Protein 4E29 (p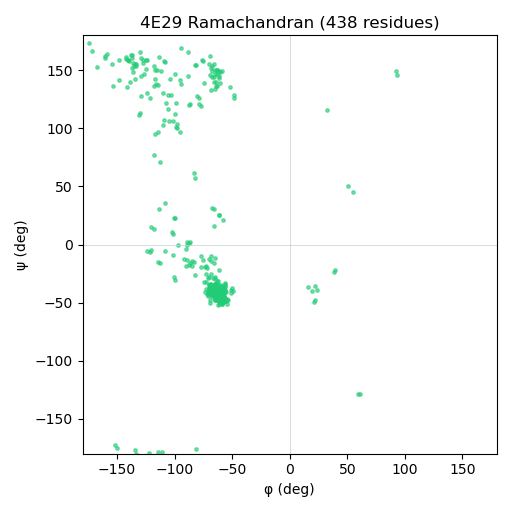db70)

Foldseek 3Di:
DAKWKFDKAFDDLVLQVLVQLLCLQQVPHRDDSVVVRVVQLVQLVVLLVVVQVVQCPDPDHWHWDWDCPDDDIMIMTDDPALVGRLVNQVSSVVSQVVSLVVVLVVSVVSLVVSLVVLVVVLVVLVVVLVVVLVVVLVLLVVLLVVLVVVVFADAQDDDDDDDDSVCVNRHNVVSVCNVCSVVDDGDDDPVSVVSVVSSVVSVVRDRDSSNRGRMDTCGIDRGPDHDD/DAKWKFDKAFDDLVLQVLVQVLCLLQVPNRDDSVVVRVVLLVQLVVLLDVDDDDQCPDPDRWDWDWAPDDDIMIMTDDPALVRRLVVQVSSVVSQVVSLVVVLVVSVVSLVVSLVVLVVVLVVLVVVLVVVLVVVLVLLVVLLVVLVVVVFADADDDDDDDDDSPCVNNHNVVSVCNVCSVPDDGDDDPVSVVSVVSSVVSVVRDRDSSNHGRMDTCGIDRDPDD

Nearest PDB structures (foldseek):
  4e29-assembly1_A  TM=1.003E+00  e=3.383E-38  Shigella flexneri
  4e29-assembly1_B  TM=9.919E-01  e=8.752E-36  Shigella flexneri
  6rbg-assembly1_A  TM=9.852E-01  e=4.916E-31  Escherichia coli K-12
  4zm1-assembly1_A  TM=8.768E-01  e=4.216E-32  Shigella flexneri
  4zm1-assembly1_C  TM=8.967E-01  e=1.461E-29  Shigella flexneri

Structure (mmCIF, N/CA/C/O backbone):
data_4E29
#
_entry.id   4E29
#
_cell.length_a   115.757
_cell.length_b   115.757
_cell.length_c   210.885
_cell.angle_alpha   90.000
_cell.angle_beta   90.000
_cell.angle_gamma   90.000
#
_symmetry.space_group_name_H-M   'I 4 2 2'
#
loop_
_entity.id
_entity.type
_entity.pdbx_description
1 polymer 'Chimeric WzzB chain length determinant protein'
2 water water
#
loop_
_atom_site.group_PDB
_atom_site.id
_atom_site.type_symbol
_atom_site.label_atom_id
_atom_site.label_alt_id
_atom_site.label_comp_id
_atom_site.label_asym_id
_atom_site.label_entity_id
_atom_site.label_seq_id
_atom_site.pdbx_PDB_ins_code
_atom_site.Cartn_x
_atom_site.Cartn_y
_atom_site.Cartn_z
_atom_site.occupancy
_atom_site.B_iso_or_equiv
_atom_site.auth_seq_id
_atom_site.auth_comp_id
_atom_site.auth_asym_id
_atom_site.auth_atom_id
_atom_site.pdbx_PDB_model_num
ATOM 1 N N . LYS A 1 10 ? 16.402 58.968 9.538 1.00 52.26 55 LYS A N 1
ATOM 2 C CA . LYS A 1 10 ? 16.773 60.117 8.727 1.00 39.12 55 LYS A CA 1
ATOM 3 C C . LYS A 1 10 ? 16.987 61.384 9.556 1.00 38.04 55 LYS A C 1
ATOM 4 O O . LYS A 1 10 ? 17.328 62.429 9.013 1.00 38.56 55 LYS A O 1
ATOM 6 N N . TRP A 1 11 ? 16.790 61.286 10.870 1.00 34.26 56 TRP A N 1
ATOM 7 C CA . TRP A 1 11 ? 16.987 62.415 11.769 1.00 31.94 56 TRP A CA 1
ATOM 8 C C . TRP A 1 11 ? 17.889 61.973 12.909 1.00 32.46 56 TRP A C 1
ATOM 9 O O . TRP A 1 11 ? 17.623 60.958 13.542 1.00 31.85 56 TRP A O 1
ATOM 20 N N . THR A 1 12 ? 18.955 62.723 13.170 1.00 28.81 57 THR A N 1
ATOM 21 C CA . THR A 1 12 ? 19.894 62.321 14.219 1.00 30.37 57 THR A CA 1
ATOM 22 C C . THR A 1 12 ? 19.803 63.193 15.463 1.00 28.39 57 THR A C 1
ATOM 23 O O . THR A 1 12 ? 20.007 64.402 15.398 1.00 29.14 57 THR A O 1
ATOM 27 N N . SER A 1 13 ? 19.516 62.567 16.604 1.00 27.57 58 SER A N 1
ATOM 28 C CA . SER A 1 13 ? 19.604 63.253 17.890 1.00 29.56 58 SER A CA 1
ATOM 29 C C . SER A 1 13 ? 20.965 62.957 18.493 1.00 28.39 58 SER A C 1
ATOM 30 O O . SER A 1 13 ? 21.467 61.846 18.370 1.00 25.88 58 SER A O 1
ATOM 33 N N . THR A 1 14 ? 21.577 63.946 19.130 1.00 27.22 59 THR A N 1
ATOM 34 C CA A THR A 1 14 ? 22.849 63.714 19.806 0.77 29.11 59 THR A CA 1
ATOM 35 C CA B THR A 1 14 ? 22.853 63.728 19.794 0.23 28.81 59 THR A CA 1
ATOM 36 C C . THR A 1 14 ? 22.824 64.243 21.230 1.00 24.73 59 THR A C 1
ATOM 37 O O . THR A 1 14 ? 22.043 65.131 21.567 1.00 23.24 59 THR A O 1
ATOM 44 N N . ALA A 1 15 ? 23.680 63.673 22.066 1.00 22.32 60 ALA A N 1
ATOM 45 C CA . ALA A 1 15 ? 23.867 64.144 23.428 1.00 22.56 60 ALA A CA 1
ATOM 46 C C . ALA A 1 15 ? 25.346 64.056 23.731 1.00 21.35 60 ALA A C 1
ATOM 47 O O . ALA A 1 15 ? 26.087 63.311 23.074 1.00 24.36 60 ALA A O 1
ATOM 49 N N . ILE A 1 16 ? 25.777 64.817 24.728 1.00 19.86 61 ILE A N 1
ATOM 50 C CA . ILE A 1 16 ? 27.147 64.746 25.198 1.00 21.45 61 ILE A CA 1
ATOM 51 C C . ILE A 1 16 ? 27.096 64.437 26.683 1.00 20.77 61 ILE A C 1
ATOM 52 O O . ILE A 1 16 ? 26.354 65.068 27.432 1.00 21.06 61 ILE A O 1
ATOM 57 N N . ILE A 1 17 ? 27.861 63.435 27.095 1.00 21.03 62 ILE A N 1
ATOM 58 C CA . ILE A 1 17 ? 27.865 62.994 28.483 1.00 21.47 62 ILE A CA 1
ATOM 59 C C . ILE A 1 17 ? 29.293 62.913 28.987 1.00 22.02 62 ILE A C 1
ATOM 60 O O . ILE A 1 17 ? 30.240 62.846 28.201 1.00 24.32 62 ILE A O 1
ATOM 65 N N . THR A 1 18 ? 29.459 62.919 30.302 1.00 20.08 63 THR A N 1
ATOM 66 C CA . THR A 1 18 ? 30.777 62.745 30.853 1.00 20.28 63 THR A CA 1
ATOM 67 C C . THR A 1 18 ? 30.674 62.099 32.232 1.00 21.41 63 THR A C 1
ATOM 68 O O . THR A 1 18 ? 29.593 61.683 32.653 1.00 21.40 63 THR A O 1
ATOM 72 N N . GLN A 1 19 ? 31.799 62.015 32.925 1.00 20.22 64 GLN A N 1
ATOM 73 C CA . GLN A 1 19 ? 31.843 61.362 34.220 1.00 21.22 64 GLN A CA 1
ATOM 74 C C . GLN A 1 19 ? 30.916 62.054 35.222 1.00 20.63 64 GLN A C 1
ATOM 75 O O . GLN A 1 19 ? 30.702 63.262 35.152 1.00 17.98 64 GLN A O 1
ATOM 81 N N . PRO A 1 20 ? 30.362 61.282 36.164 1.00 21.34 65 PRO A N 1
ATOM 82 C CA . PRO A 1 20 ? 29.486 61.859 37.186 1.00 20.70 65 PRO A CA 1
ATOM 83 C C . PRO A 1 20 ? 30.284 62.763 38.119 1.00 17.54 65 PRO A C 1
ATOM 84 O O . PRO A 1 20 ? 31.488 62.568 38.275 1.00 19.04 65 PRO A O 1
ATOM 88 N N . ASP A 1 21 ? 29.626 63.745 38.721 1.00 16.96 66 ASP A N 1
ATOM 89 C CA . ASP A 1 21 ? 30.316 64.647 39.632 1.00 18.67 66 ASP A CA 1
ATOM 90 C C . ASP A 1 21 ? 30.600 64.005 40.978 1.00 19.73 66 ASP A C 1
ATOM 91 O O . ASP A 1 21 ? 29.945 63.041 41.367 1.00 19.37 66 ASP A O 1
ATOM 96 N N . VAL A 1 22 ? 31.584 64.554 41.678 1.00 17.88 67 VAL A N 1
ATOM 97 C CA . VAL A 1 22 ? 32.072 63.941 42.909 1.00 17.18 67 VAL A CA 1
ATOM 98 C C . VAL A 1 22 ? 31.005 63.949 43.991 1.00 20.41 67 VAL A C 1
ATOM 99 O O . VAL A 1 22 ? 30.897 63.005 44.769 1.00 21.18 67 VAL A O 1
ATOM 103 N N . GLY A 1 23 ? 30.201 65.007 44.020 1.00 18.52 68 GLY A N 1
ATOM 104 C CA . GLY A 1 23 ? 29.099 65.113 44.959 1.00 18.85 68 GLY A CA 1
ATOM 105 C C . GLY A 1 23 ? 28.023 64.077 44.692 1.00 20.67 68 GLY A C 1
ATOM 106 O O . GLY A 1 23 ? 27.394 63.573 45.619 1.00 25.36 68 GLY A O 1
ATOM 107 N N . GLN A 1 24 ? 27.815 63.754 43.417 1.00 19.63 69 GLN A N 1
ATOM 108 C CA . GLN A 1 24 ? 26.822 62.761 43.015 1.00 18.90 69 GLN A CA 1
ATOM 109 C C . GLN A 1 24 ? 27.244 61.312 43.286 1.00 20.87 69 GLN A C 1
ATOM 110 O O . GLN A 1 24 ? 26.426 60.398 43.192 1.00 30.10 69 GLN A O 1
ATOM 112 N N . ILE A 1 25 ? 28.520 61.091 43.584 1.00 21.87 70 ILE A N 1
ATOM 113 C CA . ILE A 1 25 ? 28.987 59.739 43.895 1.00 18.28 70 ILE A CA 1
ATOM 114 C C . ILE A 1 25 ? 29.531 59.649 45.326 1.00 19.18 70 ILE A C 1
ATOM 115 O O . ILE A 1 25 ? 30.176 58.664 45.697 1.00 22.35 70 ILE A O 1
ATOM 120 N N . ALA A 1 26 ? 29.248 60.676 46.121 1.00 21.35 71 ALA A N 1
ATOM 121 C CA . ALA A 1 26 ? 29.730 60.740 47.502 1.00 17.89 71 ALA A CA 1
ATOM 122 C C . ALA A 1 26 ? 29.328 59.515 48.314 1.00 25.20 71 ALA A C 1
ATOM 123 O O . ALA A 1 26 ? 30.128 58.996 49.100 1.00 22.34 71 ALA A O 1
ATOM 125 N N . GLY A 1 27 ? 28.090 59.061 48.126 1.00 21.07 72 GLY A N 1
ATOM 126 C CA . GLY A 1 27 ? 27.589 57.886 48.822 1.00 24.91 72 GLY A CA 1
ATOM 127 C C . GLY A 1 27 ? 28.421 56.655 48.521 1.00 24.93 72 GLY A C 1
ATOM 128 O O . GLY A 1 27 ? 28.821 55.922 49.424 1.00 20.87 72 GLY A O 1
ATOM 129 N N . TYR A 1 28 ? 28.684 56.437 47.237 1.00 23.08 73 TYR A N 1
ATOM 130 C CA . TYR A 1 28 ? 29.452 55.295 46.770 1.00 19.92 73 TYR A CA 1
ATOM 131 C C . TYR A 1 28 ? 30.882 55.391 47.286 1.00 23.80 73 TYR A C 1
ATOM 132 O O . TYR A 1 28 ? 31.440 54.432 47.815 1.00 24.10 73 TYR A O 1
ATOM 141 N N . ASN A 1 29 ? 31.472 56.566 47.121 1.00 20.65 74 ASN A N 1
ATOM 142 C CA . ASN A 1 29 ? 32.804 56.841 47.634 1.00 18.95 74 ASN A CA 1
ATOM 143 C C . ASN A 1 29 ? 32.913 56.539 49.132 1.00 19.38 74 ASN A C 1
ATOM 144 O O . ASN A 1 29 ? 33.850 55.870 49.568 1.00 22.17 74 ASN A O 1
ATOM 149 N N . ASN A 1 30 ? 31.950 57.026 49.911 1.00 19.03 75 ASN A N 1
ATOM 150 C CA . ASN A 1 30 ? 31.935 56.765 51.349 1.00 20.24 75 ASN A CA 1
ATOM 151 C C . ASN A 1 30 ? 31.852 55.276 51.648 1.00 18.57 75 ASN A C 1
ATOM 152 O O . ASN A 1 30 ? 32.554 54.776 52.517 1.00 18.68 75 ASN A O 1
ATOM 157 N N . ALA A 1 31 ? 30.992 54.566 50.926 1.00 19.64 76 ALA A N 1
ATOM 158 C CA . ALA A 1 31 ? 30.846 53.131 51.148 1.00 21.64 76 ALA A CA 1
ATOM 159 C C . ALA A 1 31 ? 32.161 52.414 50.870 1.00 21.32 76 ALA A C 1
ATOM 160 O O . ALA A 1 31 ? 32.589 51.558 51.637 1.00 22.57 76 ALA A O 1
ATOM 167 N N . ASN A 1 33 ? 35.114 53.668 51.042 1.00 23.34 78 ASN A N 1
ATOM 168 C CA . ASN A 1 33 ? 36.075 53.999 52.084 1.00 26.38 78 ASN A CA 1
ATOM 169 C C . ASN A 1 33 ? 35.841 53.220 53.378 1.00 30.46 78 ASN A C 1
ATOM 170 O O . ASN A 1 33 ? 36.794 52.831 54.057 1.00 32.21 78 ASN A O 1
ATOM 175 N N . VAL A 1 34 ? 34.579 52.978 53.713 1.00 23.54 79 VAL A N 1
ATOM 176 C CA . VAL A 1 34 ? 34.262 52.137 54.869 1.00 27.06 79 VAL A CA 1
ATOM 177 C C . VAL A 1 34 ? 34.720 50.689 54.645 1.00 31.02 79 VAL A C 1
ATOM 178 O O . VAL A 1 34 ? 35.242 50.044 55.554 1.00 30.31 79 VAL A O 1
ATOM 182 N N . ILE A 1 35 ? 34.534 50.187 53.429 1.00 31.80 80 ILE A N 1
ATOM 183 C CA . ILE A 1 35 ? 34.867 48.801 53.104 1.00 34.57 80 ILE A CA 1
ATOM 184 C C . ILE A 1 35 ? 36.372 48.552 52.995 1.00 32.56 80 ILE A C 1
ATOM 185 O O . ILE A 1 35 ? 36.879 47.534 53.478 1.00 40.42 80 ILE A O 1
ATOM 190 N N . TYR A 1 36 ? 37.082 49.493 52.382 1.00 27.72 81 TYR A N 1
ATOM 191 C CA . TYR A 1 36 ? 38.456 49.270 51.944 1.00 29.97 81 TYR A CA 1
ATOM 192 C C . TYR A 1 36 ? 39.472 50.132 52.676 1.00 29.29 81 TYR A C 1
ATOM 193 O O . TYR A 1 36 ? 40.673 49.894 52.577 1.00 30.64 81 TYR A O 1
ATOM 202 N N . GLY A 1 37 ? 38.996 51.157 53.370 1.00 26.04 82 GLY A N 1
ATOM 203 C CA . GLY A 1 37 ? 39.880 52.044 54.102 1.00 27.97 82 GLY A CA 1
ATOM 204 C C . GLY A 1 37 ? 40.902 52.714 53.204 1.00 29.22 82 GLY A C 1
ATOM 205 O O . GLY A 1 37 ? 40.556 53.291 52.173 1.00 32.26 82 GLY A O 1
ATOM 206 N N . GLN A 1 38 ? 42.170 52.620 53.596 1.00 38.02 83 GLN A N 1
ATOM 207 C CA . GLN A 1 38 ? 43.253 53.281 52.877 1.00 41.57 83 GLN A CA 1
ATOM 208 C C . GLN A 1 38 ? 43.440 52.735 51.464 1.00 43.61 83 GLN A C 1
ATOM 209 O O . GLN A 1 38 ? 44.155 53.328 50.656 1.00 49.75 83 GLN A O 1
ATOM 211 N N . ALA A 1 39 ? 42.794 51.609 51.171 1.00 35.76 84 ALA A N 1
ATOM 212 C CA . ALA A 1 39 ? 42.920 50.970 49.864 1.00 35.25 84 ALA A CA 1
ATOM 213 C C . ALA A 1 39 ? 41.774 51.341 48.925 1.00 33.56 84 ALA A C 1
ATOM 214 O O . ALA A 1 39 ? 41.731 50.891 47.781 1.00 35.11 84 ALA A O 1
ATOM 216 N N . ALA A 1 40 ? 40.844 52.158 49.408 1.00 32.99 85 ALA A N 1
ATOM 217 C CA . ALA A 1 40 ? 39.732 52.598 48.579 1.00 32.83 85 ALA A CA 1
ATOM 218 C C . ALA A 1 40 ? 40.275 53.384 47.396 1.00 24.96 85 ALA A C 1
ATOM 219 O O . ALA A 1 40 ? 41.258 54.115 47.528 1.00 30.28 85 ALA A O 1
ATOM 221 N N . PRO A 1 41 ? 39.641 53.237 46.228 1.00 29.92 86 PRO A N 1
ATOM 222 C CA . PRO A 1 41 ? 40.100 53.982 45.053 1.00 31.54 86 PRO A CA 1
ATOM 223 C C . PRO A 1 41 ? 39.963 55.490 45.231 1.00 26.44 86 PRO A C 1
ATOM 224 O O . PRO A 1 41 ? 39.087 55.955 45.961 1.00 25.23 86 PRO A O 1
ATOM 228 N N . LYS A 1 42 ? 40.839 56.244 44.577 1.00 27.63 87 LYS A N 1
ATOM 229 C CA . LYS A 1 42 ? 40.742 57.693 44.582 1.00 24.54 87 LYS A CA 1
ATOM 230 C C . LYS A 1 42 ? 39.462 58.094 43.854 1.00 24.35 87 LYS A C 1
ATOM 231 O O . LYS A 1 42 ? 39.065 57.441 42.886 1.00 25.03 87 LYS A O 1
ATOM 233 N N . VAL A 1 43 ? 38.813 59.157 44.318 1.00 21.40 88 VAL A N 1
ATOM 234 C CA . VAL A 1 43 ? 37.525 59.535 43.744 1.00 24.43 88 VAL A CA 1
ATOM 235 C C . VAL A 1 43 ? 37.598 59.765 42.232 1.00 25.49 88 VAL A C 1
ATOM 236 O O . VAL A 1 43 ? 36.666 59.426 41.499 1.00 23.17 88 VAL A O 1
ATOM 240 N N . SER A 1 44 ? 38.703 60.333 41.759 1.00 24.87 89 SER A N 1
ATOM 241 C CA . SER A 1 44 ? 38.843 60.578 40.326 1.00 29.28 89 SER A CA 1
ATOM 242 C C . SER A 1 44 ? 38.878 59.259 39.565 1.00 28.21 89 SER A C 1
ATOM 243 O O . SER A 1 44 ? 38.372 59.165 38.447 1.00 28.82 89 SER A O 1
ATOM 246 N N . ASP A 1 45 ? 39.466 58.237 40.181 1.00 30.39 90 ASP A N 1
ATOM 247 C CA . ASP A 1 45 ? 39.515 56.910 39.577 1.00 29.10 90 ASP A CA 1
ATOM 248 C C . ASP A 1 45 ? 38.133 56.265 39.547 1.00 29.74 90 ASP A C 1
ATOM 249 O O . ASP A 1 45 ? 37.774 55.603 38.574 1.00 29.60 90 ASP A O 1
ATOM 254 N N . LEU A 1 46 ? 37.360 56.463 40.611 1.00 24.24 91 LEU A N 1
ATOM 255 C CA . LEU A 1 46 ? 35.972 56.011 40.638 1.00 28.38 91 LEU A CA 1
ATOM 256 C C . LEU A 1 46 ? 35.195 56.660 39.502 1.00 23.77 91 LEU A C 1
ATOM 257 O O . LEU A 1 46 ? 34.426 56.000 38.802 1.00 23.37 91 LEU A O 1
ATOM 262 N N . GLN A 1 47 ? 35.390 57.960 39.321 1.00 22.39 92 GLN A N 1
ATOM 263 C CA . GLN A 1 47 ? 34.677 58.679 38.268 1.00 22.90 92 GLN A CA 1
ATOM 264 C C . GLN A 1 47 ? 34.934 58.051 36.914 1.00 25.90 92 GLN A C 1
ATOM 265 O O . GLN A 1 47 ? 34.012 57.871 36.118 1.00 25.25 92 GLN A O 1
ATOM 271 N N . GLU A 1 48 ? 36.197 57.734 36.655 1.00 24.13 93 GLU A N 1
ATOM 272 C CA . GLU A 1 48 ? 36.592 57.159 35.371 1.00 28.45 93 GLU A CA 1
ATOM 273 C C . GLU A 1 48 ? 36.001 55.764 35.205 1.00 31.93 93 GLU A C 1
ATOM 274 O O . GLU A 1 48 ? 35.514 55.405 34.132 1.00 29.16 93 GLU A O 1
ATOM 276 N N . THR A 1 49 ? 36.051 54.982 36.274 1.00 28.80 94 THR A N 1
ATOM 277 C CA . THR A 1 49 ? 35.511 53.628 36.264 1.00 28.64 94 THR A CA 1
ATOM 278 C C . THR A 1 49 ? 34.028 53.631 35.937 1.00 27.06 94 THR A C 1
ATOM 279 O O . THR A 1 49 ? 33.552 52.815 35.142 1.00 27.98 94 THR A O 1
ATOM 283 N N . LEU A 1 50 ? 33.306 54.569 36.541 1.00 23.02 95 LEU A N 1
ATOM 284 C CA . LEU A 1 50 ? 31.856 54.621 36.423 1.00 20.25 95 LEU A CA 1
ATOM 285 C C . LEU A 1 50 ? 31.403 55.006 35.015 1.00 23.87 95 LEU A C 1
ATOM 286 O O . LEU A 1 50 ? 30.574 54.313 34.425 1.00 21.21 95 LEU A O 1
ATOM 291 N N . ILE A 1 51 ? 31.959 56.082 34.462 1.00 23.35 96 ILE A N 1
ATOM 292 C CA . ILE A 1 51 ? 31.610 56.477 33.096 1.00 19.72 96 ILE A CA 1
ATOM 293 C C . ILE A 1 51 ? 32.064 55.399 32.111 1.00 24.06 96 ILE A C 1
ATOM 294 O O . ILE A 1 51 ? 31.381 55.121 31.125 1.00 24.59 96 ILE A O 1
ATOM 299 N N . GLY A 1 52 ? 33.204 54.777 32.400 1.00 24.59 97 GLY A N 1
ATOM 300 C CA . GLY A 1 52 ? 33.691 53.682 31.584 1.00 26.53 97 GLY A CA 1
ATOM 301 C C . GLY A 1 52 ? 32.683 52.553 31.533 1.00 30.44 97 GLY A C 1
ATOM 302 O O . GLY A 1 52 ? 32.487 51.927 30.486 1.00 27.70 97 GLY A O 1
ATOM 303 N N . ARG A 1 53 ? 32.036 52.288 32.665 1.00 27.07 98 ARG A N 1
ATOM 304 C CA . ARG A 1 53 ? 31.074 51.191 32.734 1.00 23.77 98 ARG A CA 1
ATOM 305 C C . ARG A 1 53 ? 29.838 51.527 31.911 1.00 24.13 98 ARG A C 1
ATOM 306 O O . ARG A 1 53 ? 29.296 50.675 31.202 1.00 26.32 98 ARG A O 1
ATOM 314 N N . PHE A 1 54 ? 29.399 52.778 31.998 1.00 22.77 99 PHE A N 1
ATOM 315 C CA . PHE A 1 54 ? 28.286 53.224 31.180 1.00 20.42 99 PHE A CA 1
ATOM 316 C C . PHE A 1 54 ? 28.655 53.104 29.707 1.00 23.29 99 PHE A C 1
ATOM 317 O O . PHE A 1 54 ? 27.889 52.572 28.903 1.00 23.58 99 PHE A O 1
ATOM 325 N N . SER A 1 55 ? 29.840 53.600 29.362 1.00 25.69 100 SER A N 1
ATOM 326 C CA . SER A 1 55 ? 30.299 53.612 27.979 1.00 28.17 100 SER A CA 1
ATOM 327 C C . SER A 1 55 ? 30.261 52.227 27.343 1.00 23.42 100 SER A C 1
ATOM 328 O O . SER A 1 55 ? 29.690 52.049 26.267 1.00 26.19 100 SER A O 1
ATOM 331 N N . SER A 1 56 ? 30.856 51.243 28.008 1.00 21.98 101 SER A N 1
ATOM 332 C CA . SER A 1 56 ? 30.892 49.893 27.440 1.00 21.44 101 SER A CA 1
ATOM 333 C C . SER A 1 56 ? 29.498 49.271 27.334 1.00 24.60 101 SER A C 1
ATOM 334 O O . SER A 1 56 ? 29.201 48.550 26.375 1.00 24.34 101 SER A O 1
ATOM 337 N N . ALA A 1 57 ? 28.645 49.547 28.315 1.00 24.65 102 ALA A N 1
ATOM 338 C CA . ALA A 1 57 ? 27.270 49.055 28.286 1.00 25.11 102 ALA A CA 1
ATOM 339 C C . ALA A 1 57 ? 26.489 49.716 27.154 1.00 24.50 102 ALA A C 1
ATOM 340 O O . ALA A 1 57 ? 25.634 49.091 26.524 1.00 23.89 102 ALA A O 1
ATOM 342 N N . PHE A 1 58 ? 26.781 50.988 26.903 1.00 23.64 103 PHE A N 1
ATOM 343 C CA . PHE A 1 58 ? 26.111 51.720 25.831 1.00 23.47 103 PHE A CA 1
ATOM 344 C C . PHE A 1 58 ? 26.538 51.135 24.483 1.00 26.38 103 PHE A C 1
ATOM 345 O O . PHE A 1 58 ? 25.707 50.901 23.602 1.00 24.91 103 PHE A O 1
ATOM 353 N N . SER A 1 59 ? 27.832 50.867 24.333 1.00 27.25 104 SER A N 1
ATOM 354 C CA . SER A 1 59 ? 28.341 50.255 23.104 1.00 31.56 104 SER A CA 1
ATOM 355 C C . SER A 1 59 ? 27.733 48.874 22.855 1.00 26.86 104 SER A C 1
ATOM 356 O O . SER A 1 59 ? 27.454 48.500 21.711 1.00 29.19 104 SER A O 1
ATOM 359 N N . ALA A 1 60 ? 27.532 48.117 23.927 1.00 25.23 105 ALA A N 1
ATOM 360 C CA . ALA A 1 60 ? 26.909 46.803 23.828 1.00 29.05 105 ALA A CA 1
ATOM 361 C C . ALA A 1 60 ? 25.464 46.947 23.366 1.00 29.51 105 ALA A C 1
ATOM 362 O O . ALA A 1 60 ? 25.008 46.218 22.490 1.00 28.58 105 ALA A O 1
ATOM 364 N N . LEU A 1 61 ? 24.746 47.906 23.941 1.00 23.57 106 LEU A N 1
ATOM 365 C CA . LEU A 1 61 ? 23.375 48.157 23.520 1.00 27.42 106 LEU A CA 1
ATOM 366 C C . LEU A 1 61 ? 23.317 48.478 22.023 1.00 27.85 106 LEU A C 1
ATOM 367 O O . LEU A 1 61 ? 22.385 48.071 21.326 1.00 26.47 106 LEU A O 1
ATOM 372 N N . ALA A 1 62 ? 24.310 49.213 21.536 1.00 27.08 107 ALA A N 1
ATOM 373 C CA . ALA A 1 62 ? 24.350 49.584 20.121 1.00 26.69 107 ALA A CA 1
ATOM 374 C C . ALA A 1 62 ? 24.442 48.342 19.251 1.00 24.37 107 ALA A C 1
ATOM 375 O O . ALA A 1 62 ? 23.876 48.284 18.148 1.00 26.49 107 ALA A O 1
ATOM 377 N N . GLU A 1 63 ? 25.161 47.341 19.749 1.00 29.14 108 GLU A N 1
ATOM 378 C CA . GLU A 1 63 ? 25.305 46.087 19.030 1.00 27.24 108 GLU A CA 1
ATOM 379 C C . GLU A 1 63 ? 23.984 45.324 19.040 1.00 31.76 108 GLU A C 1
ATOM 380 O O . GLU A 1 63 ? 23.557 44.781 18.018 1.00 32.31 108 GLU A O 1
ATOM 382 N N . THR A 1 64 ? 23.343 45.290 20.205 1.00 28.89 109 THR A N 1
ATOM 383 C CA . THR A 1 64 ? 22.034 44.666 20.352 1.00 30.48 109 THR A CA 1
ATOM 384 C C . THR A 1 64 ? 21.012 45.279 19.392 1.00 32.75 109 THR A C 1
ATOM 385 O O . THR A 1 64 ? 20.222 44.566 18.771 1.00 30.73 109 THR A O 1
ATOM 389 N N . LEU A 1 65 ? 21.039 46.604 19.273 1.00 28.89 110 LEU A N 1
ATOM 390 C CA . LEU A 1 65 ? 20.088 47.324 18.424 1.00 29.03 110 LEU A CA 1
ATOM 391 C C . LEU A 1 65 ? 20.359 47.108 16.941 1.00 26.99 110 LEU A C 1
ATOM 392 O O . LEU A 1 65 ? 19.440 47.159 16.115 1.00 28.64 110 LEU A O 1
ATOM 397 N N . ASP A 1 66 ? 21.618 46.868 16.595 1.00 30.99 111 ASP A N 1
ATOM 398 C CA . ASP A 1 66 ? 21.960 46.556 15.210 1.00 32.99 111 ASP A CA 1
ATOM 399 C C . ASP A 1 66 ? 21.528 45.138 14.852 1.00 34.66 111 ASP A C 1
ATOM 400 O O . ASP A 1 66 ? 21.179 44.854 13.701 1.00 33.74 111 ASP A O 1
ATOM 405 N N . ASN A 1 67 ? 21.562 44.251 15.840 1.00 33.48 112 ASN A N 1
ATOM 406 C CA . ASN A 1 67 ? 21.184 42.854 15.626 1.00 31.33 112 ASN A CA 1
ATOM 407 C C . ASN A 1 67 ? 19.676 42.666 15.702 1.00 30.52 112 ASN A C 1
ATOM 408 O O . ASN A 1 67 ? 19.171 41.935 16.561 1.00 32.19 112 ASN A O 1
ATOM 413 N N . GLN A 1 68 ? 18.961 43.326 14.797 1.00 30.28 113 GLN A N 1
ATOM 414 C CA . GLN A 1 68 ? 17.509 43.253 14.762 1.00 34.44 113 GLN A CA 1
ATOM 415 C C . GLN A 1 68 ? 17.049 43.103 13.325 1.00 35.09 113 GLN A C 1
ATOM 416 O O . GLN A 1 68 ? 17.728 43.553 12.402 1.00 38.26 113 GLN A O 1
ATOM 422 N N . GLU A 1 69 ? 15.897 42.470 13.136 1.00 38.28 114 GLU A N 1
ATOM 423 C CA . GLU A 1 69 ? 15.294 42.394 11.815 1.00 39.07 114 GLU A CA 1
ATOM 424 C C . GLU A 1 69 ? 15.227 43.798 11.220 1.00 39.69 114 GLU A C 1
ATOM 425 O O . GLU A 1 69 ? 15.477 43.993 10.032 1.00 41.65 114 GLU A O 1
ATOM 427 N N . GLU A 1 70 ? 14.904 44.774 12.065 1.00 40.81 115 GLU A N 1
ATOM 428 C CA . GLU A 1 70 ? 14.927 46.174 11.667 1.00 42.03 115 GLU A CA 1
ATOM 429 C C . GLU A 1 70 ? 15.974 46.898 12.500 1.00 40.62 115 GLU A C 1
ATOM 430 O O . GLU A 1 70 ? 15.699 47.323 13.623 1.00 43.14 115 GLU A O 1
ATOM 432 N N . PRO A 1 71 ? 17.191 47.022 11.955 1.00 35.06 116 PRO A N 1
ATOM 433 C CA . PRO A 1 71 ? 18.306 47.541 12.748 1.00 32.72 116 PRO A CA 1
ATOM 434 C C . PRO A 1 71 ? 18.072 48.985 13.148 1.00 31.31 116 PRO A C 1
ATOM 435 O O . PRO A 1 71 ? 17.446 49.745 12.406 1.00 33.07 116 PRO A O 1
ATOM 439 N N . GLU A 1 72 ? 18.561 49.346 14.327 1.00 30.12 117 GLU A N 1
ATOM 440 C CA . GLU A 1 72 ? 18.569 50.735 14.761 1.00 29.52 117 GLU A CA 1
ATOM 441 C C . GLU A 1 72 ? 20.019 51.156 14.943 1.00 31.88 117 GLU A C 1
ATOM 442 O O . GLU A 1 72 ? 20.871 50.329 15.276 1.00 33.29 117 GLU A O 1
ATOM 448 N N . LYS A 1 73 ? 20.293 52.439 14.728 1.00 31.83 118 LYS A N 1
ATOM 449 C CA . LYS A 1 73 ? 21.653 52.968 14.764 1.00 28.89 118 LYS A CA 1
ATOM 450 C C . LYS A 1 73 ? 21.897 53.866 15.976 1.00 30.37 118 LYS A C 1
ATOM 451 O O . LYS A 1 73 ? 21.470 55.021 16.007 1.00 29.85 118 LYS A O 1
ATOM 455 N N . LEU A 1 74 ? 22.592 53.317 16.966 1.00 29.69 119 LEU A N 1
ATOM 456 C CA . LEU A 1 74 ? 22.986 54.047 18.161 1.00 23.20 119 LEU A CA 1
ATOM 457 C C . LEU A 1 74 ? 24.506 54.128 18.154 1.00 24.02 119 LEU A C 1
ATOM 458 O O . LEU A 1 74 ? 25.178 53.143 17.832 1.00 29.56 119 LEU A O 1
ATOM 463 N N . THR A 1 75 ? 25.057 55.290 18.492 1.00 25.70 120 THR A N 1
ATOM 464 C CA . THR A 1 75 ? 26.510 55.449 18.490 1.00 26.96 120 THR A CA 1
ATOM 465 C C . THR A 1 75 ? 27.045 56.126 19.748 1.00 25.98 120 THR A C 1
ATOM 466 O O . THR A 1 75 ? 26.335 56.878 20.422 1.00 28.73 120 THR A O 1
ATOM 470 N N . ILE A 1 76 ? 28.308 55.844 20.051 1.00 26.69 121 ILE A N 1
ATOM 471 C CA . ILE A 1 76 ? 29.029 56.524 21.120 1.00 29.43 121 ILE A CA 1
ATOM 472 C C . ILE A 1 76 ? 30.502 56.598 20.740 1.00 32.45 121 ILE A C 1
ATOM 473 O O . ILE A 1 76 ? 31.044 55.659 20.154 1.00 37.00 121 ILE A O 1
ATOM 478 N N . GLU A 1 77 ? 31.141 57.717 21.059 1.00 34.26 122 GLU A N 1
ATOM 479 C CA . GLU A 1 77 ? 32.557 57.895 20.773 1.00 37.01 122 GLU A CA 1
ATOM 480 C C . GLU A 1 77 ? 33.078 59.113 21.523 1.00 38.42 122 GLU A C 1
ATOM 481 O O . GLU A 1 77 ? 32.318 60.032 21.814 1.00 34.04 122 GLU A O 1
ATOM 487 N N . PRO A 1 78 ? 34.379 59.120 21.851 1.00 41.80 123 PRO A N 1
ATOM 488 C CA . PRO A 1 78 ? 34.972 60.307 22.480 1.00 42.53 123 PRO A CA 1
ATOM 489 C C . PRO A 1 78 ? 34.668 61.565 21.671 1.00 39.60 123 PRO A C 1
ATOM 490 O O . PRO A 1 78 ? 34.779 61.552 20.447 1.00 45.07 123 PRO A O 1
ATOM 494 N N . SER A 1 79 ? 34.280 62.638 22.354 1.00 37.49 124 SER A N 1
ATOM 495 C CA . SER A 1 79 ? 33.938 63.890 21.689 1.00 38.01 124 SER A CA 1
ATOM 496 C C . SER A 1 79 ? 35.138 64.494 20.969 1.00 46.18 124 SER A C 1
ATOM 497 O O . SER A 1 79 ? 34.991 65.115 19.914 1.00 52.65 124 SER A O 1
ATOM 500 N N . VAL A 1 80 ? 36.322 64.303 21.544 1.00 42.59 125 VAL A N 1
ATOM 501 C CA . VAL A 1 80 ? 37.556 64.817 20.963 1.00 45.68 125 VAL A CA 1
ATOM 502 C C . VAL A 1 80 ? 38.602 63.709 20.869 1.00 52.39 125 VAL A C 1
ATOM 503 O O . VAL A 1 80 ? 38.665 62.834 21.731 1.00 51.26 125 VAL A O 1
ATOM 507 N N . LYS A 1 81 ? 39.416 63.746 19.816 1.00 56.96 126 LYS A N 1
ATOM 508 C CA . LYS A 1 81 ? 40.445 62.731 19.605 1.00 56.78 126 LYS A CA 1
ATOM 510 N N . PRO A 1 86 ? 34.699 64.465 27.093 1.00 29.58 131 PRO A N 1
ATOM 511 C CA . PRO A 1 86 ? 33.418 63.764 27.228 1.00 28.27 131 PRO A CA 1
ATOM 512 C C . PRO A 1 86 ? 33.162 62.779 26.094 1.00 28.46 131 PRO A C 1
ATOM 513 O O . PRO A 1 86 ? 34.015 62.561 25.229 1.00 30.76 131 PRO A O 1
ATOM 517 N N . LEU A 1 87 ? 31.975 62.188 26.110 1.00 23.15 132 LEU A N 1
ATOM 518 C CA . LEU A 1 87 ? 31.567 61.252 25.077 1.00 25.33 132 LEU A CA 1
ATOM 519 C C . LEU A 1 87 ? 30.379 61.824 24.332 1.00 28.54 132 LEU A C 1
ATOM 520 O O . LEU A 1 87 ? 29.476 62.387 24.941 1.00 26.84 132 LEU A O 1
ATOM 525 N N . THR A 1 88 ? 30.379 61.682 23.011 1.00 24.37 133 THR A N 1
ATOM 526 C CA . THR A 1 88 ? 29.221 62.067 22.225 1.00 25.05 133 THR A CA 1
ATOM 527 C C . THR A 1 88 ? 28.446 60.824 21.816 1.00 26.41 133 THR A C 1
ATOM 528 O O . THR A 1 88 ? 29.019 59.856 21.300 1.00 26.78 133 THR A O 1
ATOM 532 N N . VAL A 1 89 ? 27.144 60.842 22.076 1.00 26.12 134 VAL A N 1
ATOM 533 C CA . VAL A 1 89 ? 26.280 59.732 21.694 1.00 24.98 134 VAL A CA 1
ATOM 534 C C . VAL A 1 89 ? 25.226 60.201 20.703 1.00 27.60 134 VAL A C 1
ATOM 535 O O . VAL A 1 89 ? 24.855 61.375 20.674 1.00 24.63 134 VAL A O 1
ATOM 539 N N . SER A 1 90 ? 24.743 59.285 19.877 1.00 25.08 135 SER A N 1
ATOM 540 C CA . SER A 1 90 ? 23.716 59.653 18.917 1.00 25.55 135 SER A CA 1
ATOM 541 C C . SER A 1 90 ? 22.764 58.500 18.615 1.00 26.96 135 SER A C 1
ATOM 542 O O . SER A 1 90 ? 23.077 57.323 18.840 1.00 26.33 135 SER A O 1
ATOM 545 N N . TYR A 1 91 ? 21.590 58.867 18.115 1.00 25.52 136 TYR A N 1
ATOM 546 C CA . TYR A 1 91 ? 20.616 57.907 17.625 1.00 24.73 136 TYR A CA 1
ATOM 547 C C . TYR A 1 91 ? 19.989 58.438 16.345 1.00 27.59 136 TYR A C 1
ATOM 548 O O . TYR A 1 91 ? 19.713 59.637 16.228 1.00 29.48 136 TYR A O 1
ATOM 557 N N . VAL A 1 92 ? 19.781 57.552 15.378 1.00 29.59 137 VAL A N 1
ATOM 558 C CA . VAL A 1 92 ? 19.152 57.955 14.126 1.00 30.63 137 VAL A CA 1
ATOM 559 C C . VAL A 1 92 ? 17.723 57.446 14.104 1.00 32.77 137 VAL A C 1
ATOM 560 O O . VAL A 1 92 ? 17.490 56.239 14.135 1.00 32.79 137 VAL A O 1
ATOM 564 N N . GLY A 1 93 ? 16.769 58.368 14.072 1.00 34.99 138 GLY A N 1
ATOM 565 C CA . GLY A 1 93 ? 15.362 58.018 14.097 1.00 35.31 138 GLY A CA 1
ATOM 566 C C . GLY A 1 93 ? 14.661 58.382 12.805 1.00 36.60 138 GLY A C 1
ATOM 567 O O . GLY A 1 93 ? 15.287 58.895 11.881 1.00 35.21 138 GLY A O 1
ATOM 568 N N . GLN A 1 94 ? 13.360 58.121 12.746 1.00 40.21 139 GLN A N 1
ATOM 569 C CA . GLN A 1 94 ? 12.581 58.355 11.535 1.00 39.59 139 GLN A CA 1
ATOM 570 C C . GLN A 1 94 ? 12.007 59.765 11.529 1.00 36.82 139 GLN A C 1
ATOM 571 O O . GLN A 1 94 ? 11.599 60.281 10.485 1.00 36.08 139 GLN A O 1
ATOM 573 N N . THR A 1 95 ? 11.963 60.375 12.707 1.00 35.27 140 THR A N 1
ATOM 574 C CA . THR A 1 95 ? 11.517 61.754 12.855 1.00 39.67 140 THR A CA 1
ATOM 575 C C . THR A 1 95 ? 12.364 62.442 13.919 1.00 36.60 140 THR A C 1
ATOM 576 O O . THR A 1 95 ? 13.012 61.776 14.729 1.00 34.61 140 THR A O 1
ATOM 580 N N . ALA A 1 96 ? 12.358 63.772 13.911 1.00 34.45 141 ALA A N 1
ATOM 581 C CA . ALA A 1 96 ? 13.140 64.553 14.868 1.00 33.54 141 ALA A CA 1
ATOM 582 C C . ALA A 1 96 ? 12.757 64.230 16.309 1.00 36.09 141 ALA A C 1
ATOM 583 O O . ALA A 1 96 ? 13.619 63.943 17.147 1.00 31.46 141 ALA A O 1
ATOM 585 N N . GLU A 1 97 ? 11.460 64.278 16.596 1.00 36.14 142 GLU A N 1
ATOM 586 C CA . GLU A 1 97 ? 10.956 63.974 17.931 1.00 38.29 142 GLU A CA 1
ATOM 587 C C . GLU A 1 97 ? 11.251 62.531 18.326 1.00 38.02 142 GLU A C 1
ATOM 588 O O . GLU A 1 97 ? 11.624 62.254 19.469 1.00 37.58 142 GLU A O 1
ATOM 590 N N . GLY A 1 98 ? 11.082 61.616 17.378 1.00 36.86 143 GLY A N 1
ATOM 591 C CA . GLY A 1 98 ? 11.318 60.207 17.630 1.00 38.92 143 GLY A CA 1
ATOM 592 C C . GLY A 1 98 ? 12.767 59.920 17.971 1.00 37.68 143 GLY A C 1
ATOM 593 O O . GLY A 1 98 ? 13.062 59.164 18.898 1.00 34.18 143 GLY A O 1
ATOM 594 N N . ALA A 1 99 ? 13.681 60.518 17.216 1.00 33.48 144 ALA A N 1
ATOM 595 C CA . ALA A 1 99 ? 15.103 60.303 17.445 1.00 31.62 144 ALA A CA 1
ATOM 596 C C . ALA A 1 99 ? 15.481 60.775 18.847 1.00 30.13 144 ALA A C 1
ATOM 597 O O . ALA A 1 99 ? 16.127 60.052 19.611 1.00 28.58 144 ALA A O 1
ATOM 599 N N . GLN A 1 100 ? 15.068 61.992 19.186 1.00 29.13 145 GLN A N 1
ATOM 600 C CA . GLN A 1 100 ? 15.358 62.555 20.501 1.00 25.64 145 GLN A CA 1
ATOM 601 C C . GLN A 1 100 ? 14.806 61.674 21.614 1.00 28.53 145 GLN A C 1
ATOM 602 O O . GLN A 1 100 ? 15.494 61.387 22.596 1.00 29.88 145 GLN A O 1
ATOM 616 N N . LYS A 1 102 ? 13.977 58.467 21.578 1.00 31.69 147 LYS A N 1
ATOM 617 C CA . LYS A 1 102 ? 14.644 57.168 21.658 1.00 29.66 147 LYS A CA 1
ATOM 618 C C . LYS A 1 102 ? 16.035 57.283 22.265 1.00 27.75 147 LYS A C 1
ATOM 619 O O . LYS A 1 102 ? 16.450 56.429 23.052 1.00 28.06 147 LYS A O 1
ATOM 625 N N . LEU A 1 103 ? 16.763 58.334 21.903 1.00 30.47 148 LEU A N 1
ATOM 626 C CA . LEU A 1 103 ? 18.095 58.522 22.459 1.00 27.47 148 LEU A CA 1
ATOM 627 C C . LEU A 1 103 ? 17.983 58.665 23.968 1.00 26.15 148 LEU A C 1
ATOM 628 O O . LEU A 1 103 ? 18.728 58.027 24.716 1.00 26.15 148 LEU A O 1
ATOM 633 N N . ALA A 1 104 ? 17.045 59.495 24.420 1.00 25.80 149 ALA A N 1
ATOM 634 C CA . ALA A 1 104 ? 16.838 59.660 25.857 1.00 26.87 149 ALA A CA 1
ATOM 635 C C . ALA A 1 104 ? 16.473 58.325 26.503 1.00 29.28 149 ALA A C 1
ATOM 636 O O . ALA A 1 104 ? 17.005 57.970 27.563 1.00 29.63 149 ALA A O 1
ATOM 638 N N . GLN A 1 105 ? 15.570 57.589 25.860 1.00 29.69 150 GLN A N 1
ATOM 639 C CA . GLN A 1 105 ? 15.157 56.279 26.352 1.00 29.00 150 GLN A CA 1
ATOM 640 C C . GLN A 1 105 ? 16.326 55.312 26.516 1.00 28.16 150 GLN A C 1
ATOM 641 O O . GLN A 1 105 ? 16.428 54.610 27.528 1.00 27.44 150 GLN A O 1
ATOM 647 N N . TYR A 1 106 ? 17.195 55.257 25.513 1.00 27.51 151 TYR A N 1
ATOM 648 C CA . TYR A 1 106 ? 18.286 54.288 25.520 1.00 25.54 151 TYR A CA 1
ATOM 649 C C . TYR A 1 106 ? 19.371 54.657 26.527 1.00 23.07 151 TYR A C 1
ATOM 650 O O . TYR A 1 106 ? 20.021 53.783 27.102 1.00 24.89 151 TYR A O 1
ATOM 659 N N . ILE A 1 107 ? 19.566 55.954 26.733 1.00 23.09 152 ILE A N 1
ATOM 660 C CA . ILE A 1 107 ? 20.486 56.418 27.762 1.00 23.54 152 ILE A CA 1
ATOM 661 C C . ILE A 1 107 ? 19.970 55.988 29.126 1.00 28.35 152 ILE A C 1
ATOM 662 O O . ILE A 1 107 ? 20.716 55.431 29.930 1.00 26.01 152 ILE A O 1
ATOM 667 N N . GLN A 1 108 ? 18.686 56.229 29.375 1.00 31.73 153 GLN A N 1
ATOM 668 C CA . GLN A 1 108 ? 18.074 55.819 30.634 1.00 29.91 153 GLN A CA 1
ATOM 669 C C . GLN A 1 108 ? 18.120 54.301 30.806 1.00 27.98 153 GLN A C 1
ATOM 670 O O . GLN A 1 108 ? 18.395 53.801 31.897 1.00 28.76 153 GLN A O 1
ATOM 676 N N . GLN A 1 109 ? 17.860 53.568 29.727 1.00 26.45 154 GLN A N 1
ATOM 677 C CA . GLN A 1 109 ? 17.880 52.110 29.766 1.00 25.34 154 GLN A CA 1
ATOM 678 C C . GLN A 1 109 ? 19.239 51.586 30.231 1.00 27.36 154 GLN A C 1
ATOM 679 O O . GLN A 1 109 ? 19.318 50.744 31.126 1.00 24.69 154 GLN A O 1
ATOM 685 N N . VAL A 1 110 ? 20.305 52.103 29.630 1.00 26.95 155 VAL A N 1
ATOM 686 C CA . VAL A 1 110 ? 21.656 51.706 30.002 1.00 25.94 155 VAL A CA 1
ATOM 687 C C . VAL A 1 110 ? 21.979 52.141 31.425 1.00 25.82 155 VAL A C 1
ATOM 688 O O . VAL A 1 110 ? 22.560 51.380 32.202 1.00 24.44 155 VAL A O 1
ATOM 692 N N . ASP A 1 111 ? 21.588 53.364 31.759 1.00 24.11 156 ASP A N 1
ATOM 693 C CA . ASP A 1 111 ? 21.786 53.904 33.097 1.00 24.08 156 ASP A CA 1
ATOM 694 C C . ASP A 1 111 ? 21.170 52.984 34.144 1.00 22.64 156 ASP A C 1
ATOM 695 O O . ASP A 1 111 ? 21.807 52.658 35.157 1.00 24.63 156 ASP A O 1
ATOM 700 N N . ASP A 1 112 ? 19.933 52.561 33.899 1.00 23.13 157 ASP A N 1
ATOM 701 C CA . ASP A 1 112 ? 19.220 51.706 34.842 1.00 26.01 157 ASP A CA 1
ATOM 702 C C . ASP A 1 112 ? 19.939 50.371 35.004 1.00 26.37 157 ASP A C 1
ATOM 703 O O . ASP A 1 112 ? 20.093 49.857 36.118 1.00 25.26 157 ASP A O 1
ATOM 708 N N . LYS A 1 113 ? 20.387 49.812 33.887 1.00 25.20 158 LYS A N 1
ATOM 709 C CA . LYS A 1 113 ? 21.063 48.522 33.902 1.00 25.53 158 LYS A CA 1
ATOM 710 C C . LYS A 1 113 ? 22.354 48.562 34.718 1.00 23.31 158 LYS A C 1
ATOM 711 O O . LYS A 1 113 ? 22.572 47.727 35.600 1.00 25.04 158 LYS A O 1
ATOM 717 N N . VAL A 1 114 ? 23.215 49.527 34.423 1.00 24.22 159 VAL A N 1
ATOM 718 C CA . VAL A 1 114 ? 24.505 49.602 35.091 1.00 19.71 159 VAL A CA 1
ATOM 719 C C . VAL A 1 114 ? 24.358 49.981 36.569 1.00 22.29 159 VAL A C 1
ATOM 720 O O . VAL A 1 114 ? 25.082 49.469 37.427 1.00 22.94 159 VAL A O 1
ATOM 724 N N . ASN A 1 115 ? 23.416 50.867 36.871 1.00 23.33 160 ASN A N 1
ATOM 725 C CA . ASN A 1 115 ? 23.160 51.219 38.268 1.00 22.60 160 ASN A CA 1
ATOM 726 C C . ASN A 1 115 ? 22.740 50.000 39.077 1.00 24.37 160 ASN A C 1
ATOM 727 O O . ASN A 1 115 ? 23.185 49.800 40.210 1.00 25.73 160 ASN A O 1
ATOM 732 N N . GLN A 1 116 ? 21.883 49.170 38.495 1.00 22.91 161 GLN A N 1
ATOM 733 C CA . GLN A 1 116 ? 21.449 47.976 39.205 1.00 23.52 161 GLN A CA 1
ATOM 734 C C . GLN A 1 116 ? 22.629 47.039 39.483 1.00 24.59 161 GLN A C 1
ATOM 735 O O . GLN A 1 116 ? 22.770 46.518 40.588 1.00 25.33 161 GLN A O 1
ATOM 741 N N . GLU A 1 117 ? 23.486 46.846 38.486 1.00 22.36 162 GLU A N 1
ATOM 742 C CA . GLU A 1 117 ? 24.664 46.001 38.660 1.00 19.12 162 GLU A CA 1
ATOM 743 C C . GLU A 1 117 ? 25.569 46.540 39.768 1.00 18.65 162 GLU A C 1
ATOM 744 O O . GLU A 1 117 ? 26.053 45.784 40.612 1.00 21.32 162 GLU A O 1
ATOM 750 N N . LEU A 1 118 ? 25.809 47.847 39.744 1.00 19.47 163 LEU A N 1
ATOM 751 C CA . LEU A 1 118 ? 26.672 48.487 40.732 1.00 18.28 163 LEU A CA 1
ATOM 752 C C . LEU A 1 118 ? 26.110 48.354 42.139 1.00 22.30 163 LEU A C 1
ATOM 753 O O . LEU A 1 118 ? 26.839 48.051 43.088 1.00 20.07 163 LEU A O 1
ATOM 758 N N . GLU A 1 119 ? 24.813 48.606 42.271 1.00 20.86 164 GLU A N 1
ATOM 759 C CA . GLU A 1 119 ? 24.151 48.518 43.567 1.00 21.59 164 GLU A CA 1
ATOM 760 C C . GLU A 1 119 ? 24.220 47.106 44.129 1.00 22.86 164 GLU A C 1
ATOM 761 O O . GLU A 1 119 ? 24.519 46.904 45.301 1.00 21.70 164 GLU A O 1
ATOM 767 N N . ARG A 1 120 ? 23.942 46.127 43.282 1.00 18.99 165 ARG A N 1
ATOM 768 C CA . ARG A 1 120 ? 23.980 44.743 43.710 1.00 17.07 165 ARG A CA 1
ATOM 769 C C . ARG A 1 120 ? 25.391 44.301 44.084 1.00 18.43 165 ARG A C 1
ATOM 770 O O . ARG A 1 120 ? 25.584 43.557 45.045 1.00 19.61 165 ARG A O 1
ATOM 776 N N . ASP A 1 121 ? 26.383 44.753 43.331 1.00 18.87 166 ASP A N 1
ATOM 777 C CA . ASP A 1 121 ? 27.752 44.366 43.646 1.00 19.47 166 ASP A CA 1
ATOM 778 C C . ASP A 1 121 ? 28.193 45.018 44.956 1.00 20.45 166 ASP A C 1
ATOM 779 O O . ASP A 1 121 ? 28.910 44.403 45.752 1.00 19.43 166 ASP A O 1
ATOM 784 N N . LEU A 1 122 ? 27.734 46.247 45.189 1.00 21.33 167 LEU A N 1
ATOM 785 C CA . LEU A 1 122 ? 28.076 46.956 46.423 1.00 22.37 167 LEU A CA 1
ATOM 786 C C . LEU A 1 122 ? 27.466 46.260 47.637 1.00 21.93 167 LEU A C 1
ATOM 787 O O . LEU A 1 122 ? 28.137 46.059 48.649 1.00 19.02 167 LEU A O 1
ATOM 792 N N . LYS A 1 123 ? 26.192 45.890 47.537 1.00 18.48 168 LYS A N 1
ATOM 793 C CA . LYS A 1 123 ? 25.537 45.157 48.612 1.00 17.19 168 LYS A CA 1
ATOM 794 C C . LYS A 1 123 ? 26.247 43.829 48.862 1.00 20.84 168 LYS A C 1
ATOM 795 O O . LYS A 1 123 ? 26.418 43.418 50.011 1.00 19.22 168 LYS A O 1
ATOM 801 N N . ASP A 1 124 ? 26.657 43.154 47.791 1.00 19.04 169 ASP A N 1
ATOM 802 C CA . ASP A 1 124 ? 27.431 41.920 47.945 1.00 17.75 169 ASP A CA 1
ATOM 803 C C . ASP A 1 124 ? 28.727 42.189 48.703 1.00 17.42 169 ASP A C 1
ATOM 804 O O . ASP A 1 124 ? 29.109 41.434 49.600 1.00 18.94 169 ASP A O 1
ATOM 809 N N . ASN A 1 125 ? 29.410 43.256 48.315 1.00 18.69 170 ASN A N 1
ATOM 810 C CA . ASN A 1 125 ? 30.677 43.624 48.928 1.00 17.64 170 ASN A CA 1
ATOM 811 C C . ASN A 1 125 ? 30.492 43.905 50.422 1.00 20.17 170 ASN A C 1
ATOM 812 O O . ASN A 1 125 ? 31.260 43.423 51.259 1.00 19.08 170 ASN A O 1
ATOM 817 N N . ILE A 1 126 ? 29.457 44.671 50.749 1.00 19.19 171 ILE A N 1
ATOM 818 C CA . ILE A 1 126 ? 29.122 44.988 52.137 1.00 21.40 171 ILE A CA 1
ATOM 819 C C . ILE A 1 126 ? 28.836 43.736 52.965 1.00 21.26 171 ILE A C 1
ATOM 820 O O . ILE A 1 126 ? 29.321 43.599 54.094 1.00 17.96 171 ILE A O 1
ATOM 825 N N . ALA A 1 127 ? 28.050 42.821 52.413 1.00 19.01 172 ALA A N 1
ATOM 826 C CA . ALA A 1 127 ? 27.722 41.594 53.126 1.00 18.22 172 ALA A CA 1
ATOM 827 C C . ALA A 1 127 ? 28.982 40.807 53.445 1.00 20.80 172 ALA A C 1
ATOM 828 O O . ALA A 1 127 ? 29.132 40.282 54.543 1.00 17.74 172 ALA A O 1
ATOM 830 N N . LEU A 1 128 ? 29.889 40.727 52.478 1.00 19.00 173 LEU A N 1
ATOM 831 C CA . LEU A 1 128 ? 31.129 39.969 52.662 1.00 22.14 173 LEU A CA 1
ATOM 832 C C . LEU A 1 128 ? 32.043 40.665 53.668 1.00 18.56 173 LEU A C 1
ATOM 833 O O . LEU A 1 128 ? 32.675 40.012 54.508 1.00 18.57 173 LEU A O 1
ATOM 838 N N . GLY A 1 129 ? 32.106 41.993 53.586 1.00 19.31 174 GLY A N 1
ATOM 839 C CA . GLY A 1 129 ? 32.908 42.773 54.518 1.00 17.82 174 GLY A CA 1
ATOM 840 C C . GLY A 1 129 ? 32.412 42.591 55.935 1.00 24.84 174 GLY A C 1
ATOM 841 O O . GLY A 1 129 ? 33.204 42.419 56.866 1.00 20.18 174 GLY A O 1
ATOM 842 N N . ARG A 1 130 ? 31.094 42.625 56.099 1.00 19.54 175 ARG A N 1
ATOM 843 C CA . ARG A 1 130 ? 30.485 42.377 57.404 1.00 18.57 175 ARG A CA 1
ATOM 844 C C . ARG A 1 130 ? 30.883 41.005 57.951 1.00 15.99 175 ARG A C 1
ATOM 845 O O . ARG A 1 130 ? 31.322 40.889 59.098 1.00 15.95 175 ARG A O 1
ATOM 853 N N . LYS A 1 131 ? 30.749 39.969 57.129 1.00 16.41 176 LYS A N 1
ATOM 854 C CA . LYS A 1 131 ? 31.082 38.625 57.565 1.00 17.18 176 LYS A CA 1
ATOM 855 C C . LYS A 1 131 ? 32.549 38.538 57.961 1.00 18.12 176 LYS A C 1
ATOM 856 O O . LYS A 1 131 ? 32.897 37.916 58.975 1.00 17.31 176 LYS A O 1
ATOM 861 N N . ASN A 1 132 ? 33.405 39.160 57.158 1.00 18.20 177 ASN A N 1
ATOM 862 C CA . ASN A 1 132 ? 34.838 39.120 57.408 1.00 19.22 177 ASN A CA 1
ATOM 863 C C . ASN A 1 132 ? 35.231 39.846 58.693 1.00 17.28 177 ASN A C 1
ATOM 864 O O . ASN A 1 132 ? 36.095 39.373 59.432 1.00 17.30 177 ASN A O 1
ATOM 869 N N . LEU A 1 133 ? 34.595 40.985 58.952 1.00 16.64 178 LEU A N 1
ATOM 870 C CA . LEU A 1 133 ? 34.836 41.743 60.184 1.00 12.70 178 LEU A CA 1
ATOM 871 C C . LEU A 1 133 ? 34.341 40.971 61.400 1.00 16.37 178 LEU A C 1
ATOM 872 O O . LEU A 1 133 ? 35.022 40.914 62.425 1.00 16.12 178 LEU A O 1
ATOM 877 N N . GLN A 1 134 ? 33.159 40.373 61.287 1.00 16.21 179 GLN A N 1
ATOM 878 C CA . GLN A 1 134 ? 32.642 39.533 62.364 1.00 16.71 179 GLN A CA 1
ATOM 879 C C . GLN A 1 134 ? 33.602 38.380 62.681 1.00 18.75 179 GLN A C 1
ATOM 880 O O . GLN A 1 134 ? 33.895 38.099 63.845 1.00 17.34 179 GLN A O 1
ATOM 886 N N . ASP A 1 135 ? 34.108 37.730 61.641 1.00 14.37 180 ASP A N 1
ATOM 887 C CA . ASP A 1 135 ? 35.063 36.637 61.827 1.00 14.75 180 ASP A CA 1
ATOM 888 C C . ASP A 1 135 ? 36.348 37.138 62.480 1.00 17.37 180 ASP A C 1
ATOM 889 O O . ASP A 1 135 ? 36.925 36.461 63.336 1.00 18.82 180 ASP A O 1
ATOM 894 N N . SER A 1 136 ? 36.795 38.320 62.066 1.00 16.50 181 SER A N 1
ATOM 895 C CA . SER A 1 136 ? 38.008 38.925 62.617 1.00 15.86 181 SER A CA 1
ATOM 896 C C . SER A 1 136 ? 37.845 39.261 64.101 1.00 15.68 181 SER A C 1
ATOM 897 O O . SER A 1 136 ? 38.764 39.053 64.891 1.00 13.87 181 SER A O 1
ATOM 900 N N . LEU A 1 137 ? 36.678 39.759 64.491 1.00 17.16 182 LEU A N 1
ATOM 901 C CA . LEU A 1 137 ? 36.445 39.994 65.916 1.00 16.07 182 LEU A CA 1
ATOM 902 C C . LEU A 1 137 ? 36.554 38.683 66.698 1.00 13.27 182 LEU A C 1
ATOM 903 O O . LEU A 1 137 ? 37.155 38.638 67.780 1.00 15.79 182 LEU A O 1
ATOM 908 N N . ARG A 1 138 ? 35.971 37.620 66.155 1.00 13.88 183 ARG A N 1
ATOM 909 C CA . ARG A 1 138 ? 36.022 36.314 66.790 1.00 16.01 183 ARG A CA 1
ATOM 910 C C . ARG A 1 138 ? 37.455 35.816 66.961 1.00 14.87 183 ARG A C 1
ATOM 911 O O . ARG A 1 138 ? 37.840 35.380 68.040 1.00 15.20 183 ARG A O 1
ATOM 918 N N . THR A 1 139 ? 38.248 35.864 65.895 1.00 13.83 184 THR A N 1
ATOM 919 C CA . THR A 1 139 ? 39.610 35.355 66.011 1.00 13.75 184 THR A CA 1
ATOM 920 C C . THR A 1 139 ? 40.467 36.254 66.914 1.00 14.93 184 THR A C 1
ATOM 921 O O . THR A 1 139 ? 41.280 35.755 67.696 1.00 14.83 184 THR A O 1
ATOM 925 N N . GLN A 1 140 ? 40.282 37.566 66.819 1.00 14.76 185 GLN A N 1
ATOM 926 C CA . GLN A 1 140 ? 40.984 38.484 67.722 1.00 10.94 185 GLN A CA 1
ATOM 927 C C . GLN A 1 140 ? 40.641 38.175 69.163 1.00 14.66 185 GLN A C 1
ATOM 928 O O . GLN A 1 140 ? 41.495 38.296 70.041 1.00 14.22 185 GLN A O 1
ATOM 934 N N . GLU A 1 141 ? 39.397 37.781 69.417 1.00 13.51 186 GLU A N 1
ATOM 935 C CA . GLU A 1 141 ? 39.021 37.409 70.782 1.00 15.13 186 GLU A CA 1
ATOM 936 C C . GLU A 1 141 ? 39.700 36.112 71.231 1.00 15.68 186 GLU A C 1
ATOM 937 O O . GLU A 1 141 ? 40.081 35.971 72.392 1.00 12.08 186 GLU A O 1
ATOM 942 N N . VAL A 1 142 ? 39.862 35.158 70.321 1.00 12.11 187 VAL A N 1
ATOM 943 C CA . VAL A 1 142 ? 40.638 33.962 70.647 1.00 12.64 187 VAL A CA 1
ATOM 944 C C . VAL A 1 142 ? 42.046 34.336 71.099 1.00 14.37 187 VAL A C 1
ATOM 945 O O . VAL A 1 142 ? 42.546 33.815 72.091 1.00 13.32 187 VAL A O 1
ATOM 949 N N . VAL A 1 143 ? 42.687 35.245 70.374 1.00 12.04 188 VAL A N 1
ATOM 950 C CA . VAL A 1 143 ? 44.024 35.678 70.757 1.00 10.67 188 VAL A CA 1
ATOM 951 C C . VAL A 1 143 ? 44.013 36.390 72.107 1.00 11.24 188 VAL A C 1
ATOM 952 O O . VAL A 1 143 ? 44.885 36.152 72.931 1.00 11.75 188 VAL A O 1
ATOM 956 N N . ALA A 1 144 ? 43.032 37.266 72.327 1.00 10.07 189 ALA A N 1
ATOM 957 C CA . ALA A 1 144 ? 42.965 38.008 73.585 1.00 10.26 189 ALA A CA 1
ATOM 958 C C . ALA A 1 144 ? 42.732 37.053 74.745 1.00 10.74 189 ALA A C 1
ATOM 959 O O . ALA A 1 144 ? 43.227 37.271 75.858 1.00 10.46 189 ALA A O 1
ATOM 961 N N . GLN A 1 145 ? 41.967 35.995 74.483 1.00 10.70 190 GLN A N 1
ATOM 962 C CA . GLN A 1 145 ? 41.703 35.002 75.513 1.00 11.07 190 GLN A CA 1
ATOM 963 C C . GLN A 1 145 ? 42.990 34.249 75.856 1.00 11.23 190 GLN A C 1
ATOM 964 O O . GLN A 1 145 ? 43.254 33.968 77.026 1.00 12.35 190 GLN A O 1
ATOM 970 N N . GLU A 1 146 ? 43.798 33.943 74.844 1.00 8.41 191 GLU A N 1
ATOM 971 C CA . GLU A 1 146 ? 45.067 33.277 75.099 1.00 10.40 191 GLU A CA 1
ATOM 972 C C . GLU A 1 146 ? 45.958 34.181 75.925 1.00 12.04 191 GLU A C 1
ATOM 973 O O . GLU A 1 146 ? 46.681 33.715 76.810 1.00 10.94 191 GLU A O 1
ATOM 978 N N . GLN A 1 147 ? 45.907 35.478 75.645 1.00 9.12 192 GLN A N 1
ATOM 979 C CA . GLN A 1 147 ? 46.753 36.416 76.396 1.00 10.28 192 GLN A CA 1
ATOM 980 C C . GLN A 1 147 ? 46.286 36.502 77.844 1.00 11.41 192 GLN A C 1
ATOM 981 O O . GLN A 1 147 ? 47.102 36.522 78.767 1.00 10.08 192 GLN A O 1
ATOM 987 N N . LYS A 1 148 ? 44.973 36.532 78.048 1.00 9.47 193 LYS A N 1
ATOM 988 C CA . LYS A 1 148 ? 44.446 36.537 79.411 1.00 10.36 193 LYS A CA 1
ATOM 989 C C . LYS A 1 148 ? 44.822 35.245 80.135 1.00 11.67 193 LYS A C 1
ATOM 990 O O . LYS A 1 148 ? 45.257 35.272 81.283 1.00 10.56 193 LYS A O 1
ATOM 996 N N . ASP A 1 149 ? 44.656 34.110 79.466 1.00 11.17 194 ASP A N 1
ATOM 997 C CA . ASP A 1 149 ? 45.004 32.840 80.090 1.00 12.15 194 ASP A CA 1
ATOM 998 C C . ASP A 1 149 ? 46.465 32.828 80.540 1.00 10.78 194 ASP A C 1
ATOM 999 O O . ASP A 1 149 ? 46.779 32.323 81.618 1.00 11.73 194 ASP A O 1
ATOM 1004 N N . LEU A 1 150 ? 47.356 33.379 79.715 1.00 9.68 195 LEU A N 1
ATOM 1005 C CA . LEU A 1 150 ? 48.768 33.420 80.058 1.00 10.92 195 LEU A CA 1
ATOM 1006 C C . LEU A 1 150 ? 48.969 34.350 81.265 1.00 11.65 195 LEU A C 1
ATOM 1007 O O . LEU A 1 150 ? 49.736 34.034 82.172 1.00 10.70 195 LEU A O 1
ATOM 1012 N N . ARG A 1 151 ? 48.261 35.478 81.288 1.00 9.26 196 ARG A N 1
ATOM 1013 C CA . ARG A 1 151 ? 48.385 36.387 82.429 1.00 10.24 196 ARG A CA 1
ATOM 1014 C C . ARG A 1 151 ? 47.937 35.720 83.720 1.00 8.83 196 ARG A C 1
ATOM 1015 O O . ARG A 1 151 ? 48.586 35.865 84.749 1.00 9.81 196 ARG A O 1
ATOM 1023 N N . ILE A 1 152 ? 46.835 34.977 83.679 1.00 7.80 197 ILE A N 1
ATOM 1024 C CA . ILE A 1 152 ? 46.435 34.227 84.866 1.00 7.30 197 ILE A CA 1
ATOM 1025 C C . ILE A 1 152 ? 47.539 33.250 85.299 1.00 8.97 197 ILE A C 1
ATOM 1026 O O . ILE A 1 152 ? 47.779 33.073 86.492 1.00 8.86 197 ILE A O 1
ATOM 1031 N N . ARG A 1 153 ? 48.197 32.597 84.343 1.00 9.54 198 ARG A N 1
ATOM 1032 C CA . ARG A 1 153 ? 49.328 31.717 84.681 1.00 9.03 198 ARG A CA 1
ATOM 1033 C C . ARG A 1 153 ? 50.434 32.502 85.375 1.00 9.84 198 ARG A C 1
ATOM 1034 O O . ARG A 1 153 ? 51.024 32.035 86.353 1.00 11.76 198 ARG A O 1
ATOM 1042 N N . GLN A 1 154 ? 50.736 33.687 84.856 1.00 9.40 199 GLN A N 1
ATOM 1043 C CA . GLN A 1 154 ? 51.749 34.532 85.491 1.00 8.16 199 GLN A CA 1
ATOM 1044 C C . GLN A 1 154 ? 51.358 34.865 86.927 1.00 7.08 199 GLN A C 1
ATOM 1045 O O . GLN A 1 154 ? 52.214 34.873 87.835 1.00 9.72 199 GLN A O 1
ATOM 1051 N N . ILE A 1 155 ? 50.072 35.154 87.138 1.00 7.83 200 ILE A N 1
ATOM 1052 C CA . ILE A 1 155 ? 49.572 35.479 88.468 1.00 6.61 200 ILE A CA 1
ATOM 1053 C C . ILE A 1 155 ? 49.681 34.271 89.397 1.00 7.17 200 ILE A C 1
ATOM 1054 O O . ILE A 1 155 ? 50.050 34.418 90.551 1.00 8.28 200 ILE A O 1
ATOM 1059 N N . GLU A 1 156 ? 49.399 33.081 88.866 1.00 9.66 201 GLU A N 1
ATOM 1060 C CA . GLU A 1 156 ? 49.595 31.849 89.625 1.00 10.96 201 GLU A CA 1
ATOM 1061 C C . GLU A 1 156 ? 51.043 31.688 90.089 1.00 9.55 201 GLU A C 1
ATOM 1062 O O . GLU A 1 156 ? 51.303 31.303 91.234 1.00 10.74 201 GLU A O 1
ATOM 1068 N N . GLU A 1 157 ? 51.993 31.964 89.199 1.00 8.98 202 GLU A N 1
ATOM 1069 C CA . GLU A 1 157 ? 53.400 31.867 89.578 1.00 8.42 202 GLU A CA 1
ATOM 1070 C C . GLU A 1 157 ? 53.756 32.952 90.603 1.00 11.74 202 GLU A C 1
ATOM 1071 O O . GLU A 1 157 ? 54.478 32.695 91.560 1.00 11.40 202 GLU A O 1
ATOM 1077 N N . ALA A 1 158 ? 53.243 34.163 90.403 1.00 10.03 203 ALA A N 1
ATOM 1078 C CA . ALA A 1 158 ? 53.514 35.258 91.336 1.00 8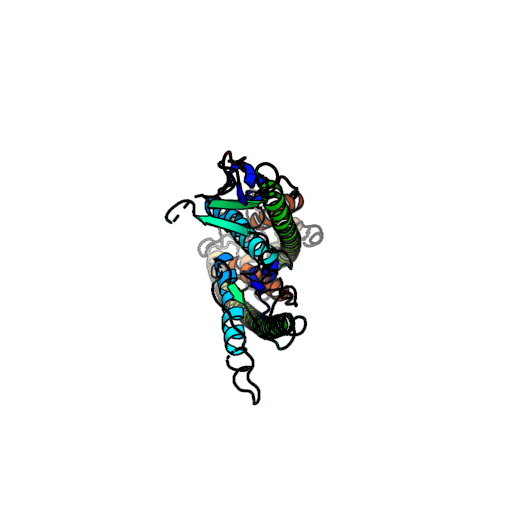.95 203 ALA A CA 1
ATOM 1079 C C . ALA A 1 158 ? 53.020 34.923 92.735 1.00 8.10 203 ALA A C 1
ATOM 1080 O O . ALA A 1 158 ? 53.646 35.314 93.734 1.00 10.70 203 ALA A O 1
ATOM 1082 N N . LEU A 1 159 ? 51.910 34.202 92.806 1.00 7.75 204 LEU A N 1
ATOM 1083 C CA . LEU A 1 159 ? 51.396 33.743 94.085 1.00 7.97 204 LEU A CA 1
ATOM 1084 C C . LEU A 1 159 ? 52.404 32.834 94.787 1.00 7.95 204 LEU A C 1
ATOM 1085 O O . LEU A 1 159 ? 52.590 32.944 95.991 1.00 9.35 204 LEU A O 1
ATOM 1090 N N . ARG A 1 160 ? 53.066 31.950 94.046 1.00 10.17 205 ARG A N 1
ATOM 1091 C CA . ARG A 1 160 ? 54.150 31.158 94.648 1.00 11.68 205 ARG A CA 1
ATOM 1092 C C . ARG A 1 160 ? 55.218 32.031 95.305 1.00 11.40 205 ARG A C 1
ATOM 1093 O O . ARG A 1 160 ? 55.683 31.768 96.427 1.00 12.11 205 ARG A O 1
ATOM 1101 N N . TYR A 1 161 ? 55.641 33.061 94.589 1.00 10.29 206 TYR A N 1
ATOM 1102 C CA . TYR A 1 161 ? 56.733 33.891 95.064 1.00 9.52 206 TYR A CA 1
ATOM 1103 C C . TYR A 1 161 ? 56.270 34.676 96.290 1.00 11.74 206 TYR A C 1
ATOM 1104 O O . TYR A 1 161 ? 57.020 34.814 97.262 1.00 12.00 206 TYR A O 1
ATOM 1113 N N . ALA A 1 162 ? 55.033 35.174 96.249 1.00 9.40 207 ALA A N 1
ATOM 1114 C CA . ALA A 1 162 ? 54.528 35.977 97.351 1.00 8.21 207 ALA A CA 1
ATOM 1115 C C . ALA A 1 162 ? 54.402 35.097 98.577 1.00 11.32 207 ALA A C 1
ATOM 1116 O O . ALA A 1 162 ? 54.693 35.531 99.690 1.00 13.43 207 ALA A O 1
ATOM 1118 N N . ASP A 1 163 ? 53.965 33.864 98.373 1.00 10.34 208 ASP A N 1
ATOM 1119 C CA . ASP A 1 163 ? 53.841 32.942 99.497 1.00 13.97 208 ASP A CA 1
ATOM 1120 C C . ASP A 1 163 ? 55.202 32.667 100.134 1.00 15.73 208 ASP A C 1
ATOM 1121 O O . ASP A 1 163 ? 55.311 32.548 101.359 1.00 18.96 208 ASP A O 1
ATOM 1126 N N . GLU A 1 164 ? 56.247 32.562 99.315 1.00 14.57 209 GLU A N 1
ATOM 1127 C CA . GLU A 1 164 ? 57.591 32.323 99.849 1.00 14.27 209 GLU A CA 1
ATOM 1128 C C . GLU A 1 164 ? 58.139 33.501 100.632 1.00 19.88 209 GLU A C 1
ATOM 1129 O O . GLU A 1 164 ? 58.870 33.325 101.610 1.00 20.25 209 GLU A O 1
ATOM 1135 N N . ALA A 1 165 ? 57.795 34.705 100.209 1.00 12.52 210 ALA A N 1
ATOM 1136 C CA . ALA A 1 165 ? 58.297 35.901 100.872 1.00 15.64 210 ALA A CA 1
ATOM 1137 C C . ALA A 1 165 ? 57.346 36.303 102.000 1.00 15.03 210 ALA A C 1
ATOM 1138 O O . ALA A 1 165 ? 57.585 37.294 102.685 1.00 18.05 210 ALA A O 1
ATOM 1140 N N . LYS A 1 166 ? 56.272 35.531 102.162 1.00 14.03 211 LYS A N 1
ATOM 1141 C CA . LYS A 1 166 ? 55.205 35.858 103.117 1.00 13.45 211 LYS A CA 1
ATOM 1142 C C . LYS A 1 166 ? 54.700 37.284 102.955 1.00 14.83 211 LYS A C 1
ATOM 1143 O O . LYS A 1 166 ? 54.615 38.052 103.914 1.00 17.95 211 LYS A O 1
ATOM 1149 N N . ILE A 1 167 ? 54.381 37.638 101.712 1.00 10.51 212 ILE A N 1
ATOM 1150 C CA . ILE A 1 167 ? 53.821 38.941 101.397 1.00 11.22 212 ILE A CA 1
ATOM 1151 C C . ILE A 1 167 ? 52.327 38.731 101.118 1.00 10.96 212 ILE A C 1
ATOM 1152 O O . ILE A 1 167 ? 51.967 38.155 100.086 1.00 10.81 212 ILE A O 1
ATOM 1157 N N . THR A 1 168 ? 51.469 39.140 102.051 1.00 10.30 213 THR A N 1
ATOM 1158 C CA . THR A 1 168 ? 50.018 38.939 101.874 1.00 9.87 213 THR A CA 1
ATOM 1159 C C . THR A 1 168 ? 49.330 40.219 101.410 1.00 12.55 213 THR A C 1
ATOM 1160 O O . THR A 1 168 ? 48.316 40.177 100.722 1.00 10.57 213 THR A O 1
ATOM 1164 N N . GLN A 1 169 ? 49.917 41.351 101.775 1.00 14.93 214 GLN A N 1
ATOM 1165 C CA . GLN A 1 169 ? 49.377 42.658 101.443 1.00 13.08 214 GLN A CA 1
ATOM 1166 C C . GLN A 1 169 ? 50.247 43.342 100.409 1.00 12.00 214 GLN A C 1
ATOM 1167 O O . GLN A 1 169 ? 51.426 43.020 100.263 1.00 12.99 214 GLN A O 1
ATOM 1173 N N . PRO A 1 170 ? 49.671 44.301 99.678 1.00 10.06 215 PRO A N 1
ATOM 1174 C CA . PRO A 1 170 ? 50.477 44.903 98.608 1.00 11.99 215 PRO A CA 1
ATOM 1175 C C . PRO A 1 170 ? 51.615 45.737 99.175 1.00 11.73 215 PRO A C 1
ATOM 1176 O O . PRO A 1 170 ? 51.447 46.366 100.224 1.00 14.18 215 PRO A O 1
ATOM 1180 N N . GLN A 1 171 ? 52.744 45.734 98.466 1.00 11.15 216 GLN A N 1
ATOM 1181 C CA . GLN A 1 171 ? 53.953 46.424 98.899 1.00 13.98 216 GLN A CA 1
ATOM 1182 C C . GLN A 1 171 ? 54.224 47.652 98.046 1.00 20.22 216 GLN A C 1
ATOM 1183 O O . GLN A 1 171 ? 55.161 48.398 98.311 1.00 25.95 216 GLN A O 1
ATOM 1189 N N . ILE A 1 172 ? 53.435 47.845 97.000 1.00 23.72 217 ILE A N 1
ATOM 1190 C CA . ILE A 1 172 ? 53.616 49.023 96.159 1.00 21.58 217 ILE A CA 1
ATOM 1191 C C . ILE A 1 172 ? 52.611 50.108 96.517 1.00 24.37 217 ILE A C 1
ATOM 1192 O O . ILE A 1 172 ? 51.476 49.819 96.908 1.00 25.18 217 ILE A O 1
ATOM 1197 N N . GLN A 1 173 ? 53.045 51.356 96.373 1.00 20.91 218 GLN A N 1
ATOM 1198 C CA . GLN A 1 173 ? 52.243 52.517 96.746 1.00 20.64 218 GLN A CA 1
ATOM 1199 C C . GLN A 1 173 ? 51.831 53.379 95.544 1.00 16.61 218 GLN A C 1
ATOM 1200 O O . GLN A 1 173 ? 51.666 54.593 95.662 1.00 15.47 218 GLN A O 1
ATOM 1203 N N . GLN A 1 174 ? 51.655 52.750 94.389 1.00 13.84 219 GLN A N 1
ATOM 1204 C CA . GLN A 1 174 ? 51.090 53.450 93.239 1.00 14.73 219 GLN A CA 1
ATOM 1205 C C . GLN A 1 174 ? 50.409 52.465 92.296 1.00 17.29 219 GLN A C 1
ATOM 1206 O O . GLN A 1 174 ? 50.727 51.276 92.298 1.00 16.37 219 GLN A O 1
ATOM 1212 N N . THR A 1 175 ? 49.449 52.942 91.514 1.00 16.26 220 THR A N 1
ATOM 1213 C CA . THR A 1 175 ? 48.944 52.132 90.417 1.00 17.43 220 THR A CA 1
ATOM 1214 C C . THR A 1 175 ? 50.018 52.161 89.334 1.00 19.62 220 THR A C 1
ATOM 1215 O O . THR A 1 175 ? 50.651 53.189 89.101 1.00 18.01 220 THR A O 1
ATOM 1219 N N . GLN A 1 176 ? 50.259 51.020 88.707 1.00 15.50 221 GLN A N 1
ATOM 1220 C CA . GLN A 1 176 ? 51.346 50.907 87.740 1.00 16.16 221 GLN A CA 1
ATOM 1221 C C . GLN A 1 176 ? 51.270 49.566 87.034 1.00 17.57 221 GLN A C 1
ATOM 1222 O O . GLN A 1 176 ? 50.546 48.667 87.467 1.00 17.22 221 GLN A O 1
ATOM 1228 N N . ASP A 1 177 ? 52.022 49.436 85.949 1.00 18.64 222 ASP A N 1
ATOM 1229 C CA . ASP A 1 177 ? 52.156 48.155 85.273 1.00 19.75 222 ASP A CA 1
ATOM 1230 C C . ASP A 1 177 ? 52.923 47.192 86.166 1.00 18.64 222 ASP A C 1
ATOM 1231 O O . ASP A 1 177 ? 53.852 47.589 86.890 1.00 16.44 222 ASP A O 1
ATOM 1236 N N . VAL A 1 178 ? 52.537 45.922 86.128 1.00 13.60 223 VAL A N 1
ATOM 1237 C CA . VAL A 1 178 ? 53.320 44.904 86.791 1.00 14.82 223 VAL A CA 1
ATOM 1238 C C . VAL A 1 178 ? 53.660 43.842 85.772 1.00 11.84 223 VAL A C 1
ATOM 1239 O O . VAL A 1 178 ? 52.926 43.643 84.798 1.00 17.13 223 VAL A O 1
ATOM 1243 N N . THR A 1 179 ? 54.785 43.184 85.978 1.00 14.18 224 THR A N 1
ATOM 1244 C CA . THR A 1 179 ? 55.215 42.119 85.088 1.00 14.18 224 THR A CA 1
ATOM 1245 C C . THR A 1 179 ? 55.383 40.852 85.891 1.00 12.89 224 THR A C 1
ATOM 1246 O O . THR A 1 179 ? 55.166 40.855 87.112 1.00 14.33 224 THR A O 1
ATOM 1250 N N . GLN A 1 180 ? 55.794 39.774 85.224 1.00 13.90 225 GLN A N 1
ATOM 1251 C CA . GLN A 1 180 ? 55.954 38.490 85.896 1.00 16.18 225 GLN A CA 1
ATOM 1252 C C . GLN A 1 180 ? 56.783 38.617 87.160 1.00 17.52 225 GLN A C 1
ATOM 1253 O O . GLN A 1 180 ? 56.510 37.941 88.150 1.00 17.55 225 GLN A O 1
ATOM 1259 N N . ASP A 1 181 ? 57.809 39.465 87.130 1.00 12.14 226 ASP A N 1
ATOM 1260 C CA . ASP A 1 181 ? 58.741 39.520 88.255 1.00 13.34 226 ASP A CA 1
ATOM 1261 C C . ASP A 1 181 ? 58.298 40.425 89.402 1.00 15.67 226 ASP A C 1
ATOM 1262 O O . ASP A 1 181 ? 58.811 40.303 90.506 1.00 16.67 226 ASP A O 1
ATOM 1267 N N . THR A 1 182 ? 57.360 41.329 89.144 1.00 14.15 227 THR A N 1
ATOM 1268 C CA . THR A 1 182 ? 56.910 42.254 90.188 1.00 9.25 227 THR A CA 1
ATOM 1269 C C . THR A 1 182 ? 55.462 42.024 90.637 1.00 12.95 227 THR A C 1
ATOM 1270 O O . THR A 1 182 ? 55.020 42.653 91.613 1.00 11.12 227 THR A O 1
ATOM 1279 N N . PHE A 1 184 ? 54.303 39.690 92.310 1.00 10.88 229 PHE A N 1
ATOM 1280 C CA . PHE A 1 184 ? 54.244 39.226 93.707 1.00 10.05 229 PHE A CA 1
ATOM 1281 C C . PHE A 1 184 ? 54.076 40.357 94.713 1.00 11.43 229 PHE A C 1
ATOM 1282 O O . PHE A 1 184 ? 53.560 40.154 95.805 1.00 10.62 229 PHE A O 1
ATOM 1290 N N . LEU A 1 185 ? 54.486 41.559 94.327 1.00 12.26 230 LEU A N 1
ATOM 1291 C CA . LEU A 1 185 ? 54.377 42.719 95.200 1.00 9.43 230 LEU A CA 1
ATOM 1292 C C . LEU A 1 185 ? 52.923 43.144 95.446 1.00 10.93 230 LEU A C 1
ATOM 1293 O O . LEU A 1 185 ? 52.660 43.981 96.297 1.00 11.88 230 LEU A O 1
ATOM 1298 N N . LEU A 1 186 ? 51.977 42.569 94.713 1.00 9.07 231 LEU A N 1
ATOM 1299 C CA . LEU A 1 186 ? 50.576 42.886 94.968 1.00 10.31 231 LEU A CA 1
ATOM 1300 C C . LEU A 1 186 ? 50.076 42.154 96.203 1.00 9.35 231 LEU A C 1
ATOM 1301 O O . LEU A 1 186 ? 49.074 42.549 96.784 1.00 9.31 231 LEU A O 1
ATOM 1306 N N . GLY A 1 187 ? 50.785 41.096 96.589 1.00 8.91 232 GLY A N 1
ATOM 1307 C CA . GLY A 1 187 ? 50.475 40.366 97.804 1.00 7.60 232 GLY A CA 1
ATOM 1308 C C . GLY A 1 187 ? 49.525 39.209 97.538 1.00 11.52 232 GLY A C 1
ATOM 1309 O O . GLY A 1 187 ? 48.676 39.271 96.643 1.00 10.45 232 GLY A O 1
ATOM 1310 N N . SER A 1 188 ? 49.651 38.158 98.338 1.00 9.68 233 SER A N 1
ATOM 1311 C CA . SER A 1 188 ? 48.890 36.942 98.109 1.00 8.96 233 SER A CA 1
ATOM 1312 C C . SER A 1 188 ? 47.380 37.090 98.302 1.00 8.00 233 SER A C 1
ATOM 1313 O O . SER A 1 188 ? 46.603 36.380 97.661 1.00 8.46 233 SER A O 1
ATOM 1316 N N . ASP A 1 189 ? 46.934 38.003 99.162 1.00 8.54 234 ASP A N 1
ATOM 1317 C CA . ASP A 1 189 ? 45.481 38.172 99.281 1.00 8.72 234 ASP A CA 1
ATOM 1318 C C . ASP A 1 189 ? 44.866 38.548 97.918 1.00 9.36 234 ASP A C 1
ATOM 1319 O O . ASP A 1 189 ? 43.906 37.912 97.458 1.00 9.50 234 ASP A O 1
ATOM 1324 N N . ALA A 1 190 ? 45.426 39.570 97.271 1.00 8.69 235 ALA A N 1
ATOM 1325 C CA . ALA A 1 190 ? 44.903 40.015 95.978 1.00 10.03 235 ALA A CA 1
ATOM 1326 C C . ALA A 1 190 ? 45.149 38.985 94.896 1.00 7.25 235 ALA A C 1
ATOM 1327 O O . ALA A 1 190 ? 44.259 38.711 94.096 1.00 9.48 235 ALA A O 1
ATOM 1329 N N . LEU A 1 191 ? 46.359 38.421 94.866 1.00 6.16 236 LEU A N 1
ATOM 1330 C CA . LEU A 1 191 ? 46.708 37.463 93.825 1.00 5.58 236 LEU A CA 1
ATOM 1331 C C . LEU A 1 191 ? 45.768 36.258 93.860 1.00 9.50 236 LEU A C 1
ATOM 1332 O O . LEU A 1 191 ? 45.284 35.806 92.810 1.00 8.44 236 LEU A O 1
ATOM 1337 N N . LYS A 1 192 ? 45.488 35.756 95.064 1.00 7.80 237 LYS A N 1
ATOM 1338 C CA . LYS A 1 192 ? 44.552 34.632 95.198 1.00 9.24 237 LYS A CA 1
ATOM 1339 C C . LYS A 1 192 ? 43.185 34.993 94.642 1.00 8.43 237 LYS A C 1
ATOM 1340 O O . LYS A 1 192 ? 42.559 34.190 93.957 1.00 10.64 237 LYS A O 1
ATOM 1346 N N . SER A 1 193 ? 42.726 36.210 94.932 1.00 8.34 238 SER A N 1
ATOM 1347 C CA . SER A 1 193 ? 41.419 36.644 94.454 1.00 8.69 238 SER A CA 1
ATOM 1348 C C . SER A 1 193 ? 41.381 36.769 92.923 1.00 9.14 238 SER A C 1
ATOM 1349 O O . SER A 1 193 ? 40.400 36.386 92.284 1.00 8.41 238 SER A O 1
ATOM 1358 N N . ILE A 1 195 ? 43.093 35.020 90.850 1.00 7.48 240 ILE A N 1
ATOM 1359 C CA . ILE A 1 195 ? 43.041 33.650 90.338 1.00 10.04 240 ILE A CA 1
ATOM 1360 C C . ILE A 1 195 ? 41.648 33.000 90.506 1.00 10.00 240 ILE A C 1
ATOM 1361 O O . ILE A 1 195 ? 41.088 32.452 89.540 1.00 12.35 240 ILE A O 1
ATOM 1366 N N . GLN A 1 196 ? 41.092 33.095 91.711 1.00 7.80 241 GLN A N 1
ATOM 1367 C CA . GLN A 1 196 ? 39.769 32.556 92.021 1.00 10.62 241 GLN A CA 1
ATOM 1368 C C . GLN A 1 196 ? 38.706 33.140 91.098 1.00 12.41 241 GLN A C 1
ATOM 1369 O O . GLN A 1 196 ? 37.778 32.431 90.677 1.00 12.84 241 GLN A O 1
ATOM 1372 N N . ASN A 1 197 ? 38.848 34.433 90.783 1.00 8.00 242 ASN A N 1
ATOM 1373 C CA . ASN A 1 197 ? 37.864 35.139 89.965 1.00 6.95 242 ASN A CA 1
ATOM 1374 C C . ASN A 1 197 ? 38.271 35.280 88.490 1.00 8.19 242 ASN A C 1
ATOM 1375 O O . ASN A 1 197 ? 37.773 36.168 87.793 1.00 11.11 242 ASN A O 1
ATOM 1380 N N . GLU A 1 198 ? 39.153 34.402 88.005 1.00 10.64 243 GLU A N 1
ATOM 1381 C CA . GLU A 1 198 ? 39.650 34.556 86.639 1.00 10.46 243 GLU A CA 1
ATOM 1382 C C . GLU A 1 198 ? 38.528 34.584 85.612 1.00 11.26 243 GLU A C 1
ATOM 1383 O O . GLU A 1 198 ? 38.634 35.276 84.604 1.00 11.32 243 GLU A O 1
ATOM 1387 N N . ALA A 1 199 ? 37.454 33.832 85.864 1.00 10.52 244 ALA A N 1
ATOM 1388 C CA . ALA A 1 199 ? 36.421 33.690 84.840 1.00 11.58 244 ALA A CA 1
ATOM 1389 C C . ALA A 1 199 ? 35.734 35.010 84.547 1.00 13.00 244 ALA A C 1
ATOM 1390 O O . ALA A 1 199 ? 35.281 35.244 83.421 1.00 13.64 244 ALA A O 1
ATOM 1392 N N . THR A 1 200 ? 35.672 35.885 85.546 1.00 9.26 245 THR A N 1
ATOM 1393 C CA . THR A 1 200 ? 34.973 37.148 85.390 1.00 9.20 245 THR A CA 1
ATOM 1394 C C . THR A 1 200 ? 35.928 38.324 85.148 1.00 8.42 245 THR A C 1
ATOM 1395 O O . THR A 1 200 ? 35.502 39.488 85.123 1.00 10.64 245 THR A O 1
ATOM 1399 N N . ARG A 1 201 ? 37.202 38.011 84.925 1.00 8.67 246 ARG A N 1
ATOM 1400 C CA . ARG A 1 201 ? 38.169 39.046 84.552 1.00 8.93 246 ARG A CA 1
ATOM 1401 C C . ARG A 1 201 ? 38.012 39.441 83.078 1.00 8.61 246 ARG A C 1
ATOM 1402 O O . ARG A 1 201 ? 38.168 38.595 82.194 1.00 11.41 246 ARG A O 1
ATOM 1410 N N . PRO A 1 202 ? 37.690 40.720 82.796 1.00 10.86 247 PRO A N 1
ATOM 1411 C CA . PRO A 1 202 ? 37.545 41.079 81.377 1.00 12.05 247 PRO A CA 1
ATOM 1412 C C . PRO A 1 202 ? 38.828 40.931 80.559 1.00 8.89 247 PRO A C 1
ATOM 1413 O O . PRO A 1 202 ? 39.942 41.076 81.066 1.00 11.77 247 PRO A O 1
ATOM 1417 N N . LEU A 1 203 ? 38.655 40.641 79.270 1.00 11.89 248 LEU A N 1
ATOM 1418 C CA . LEU A 1 203 ? 39.786 40.548 78.356 1.00 11.16 248 LEU A CA 1
ATOM 1419 C C . LEU A 1 203 ? 40.365 41.935 78.117 1.00 11.63 248 LEU A C 1
ATOM 1420 O O . LEU A 1 203 ? 39.658 42.947 78.251 1.00 12.99 248 LEU A O 1
ATOM 1425 N N . ALA A 1 204 ? 41.644 41.979 77.745 1.00 10.78 249 ALA A N 1
ATOM 1426 C CA . ALA A 1 204 ? 42.321 43.243 77.440 1.00 12.35 249 ALA A CA 1
ATOM 1427 C C . ALA A 1 204 ? 42.334 43.484 75.933 1.00 16.13 249 ALA A C 1
ATOM 1428 O O . ALA A 1 204 ? 43.150 42.906 75.205 1.00 19.75 249 ALA A O 1
ATOM 1430 N N . PHE A 1 205 ? 41.421 44.326 75.471 1.00 15.34 250 PHE A N 1
ATOM 1431 C CA . PHE A 1 205 ? 41.230 44.544 74.038 1.00 15.26 250 PHE A CA 1
ATOM 1432 C C . PHE A 1 205 ? 42.031 45.747 73.565 1.00 17.12 250 PHE A C 1
ATOM 1433 O O . PHE A 1 205 ? 42.074 46.778 74.234 1.00 17.91 250 PHE A O 1
ATOM 1441 N N . SER A 1 206 ? 42.656 45.609 72.400 1.00 17.64 251 SER A N 1
ATOM 1442 C CA . SER A 1 206 ? 43.559 46.626 71.876 1.00 19.44 251 SER A CA 1
ATOM 1443 C C . SER A 1 206 ? 42.808 47.664 71.057 1.00 17.26 251 SER A C 1
ATOM 1444 O O . SER A 1 206 ? 41.656 47.450 70.684 1.00 17.28 251 SER A O 1
ATOM 1447 N N . PRO A 1 207 ? 43.460 48.801 70.777 1.00 19.01 252 PRO A N 1
ATOM 1448 C CA . PRO A 1 207 ? 42.829 49.766 69.872 1.00 24.34 252 PRO A CA 1
ATOM 1449 C C . PRO A 1 207 ? 42.487 49.126 68.532 1.00 21.94 252 PRO A C 1
ATOM 1450 O O . PRO A 1 207 ? 41.463 49.465 67.952 1.00 20.54 252 PRO A O 1
ATOM 1454 N N . ALA A 1 208 ? 43.318 48.205 68.052 1.00 21.71 253 ALA A N 1
ATOM 1455 C CA . ALA A 1 208 ? 43.063 47.574 66.760 1.00 24.50 253 ALA A CA 1
ATOM 1456 C C . ALA A 1 208 ? 41.755 46.786 66.786 1.00 19.92 253 ALA A C 1
ATOM 1457 O O . ALA A 1 208 ? 40.984 46.789 65.823 1.00 20.27 253 ALA A O 1
ATOM 1459 N N . TYR A 1 209 ? 41.492 46.132 67.912 1.00 18.26 254 TYR A N 1
ATOM 1460 C CA . TYR A 1 209 ? 40.246 45.400 68.083 1.00 14.45 254 TYR A CA 1
ATOM 1461 C C . TYR A 1 209 ? 39.051 46.343 67.984 1.00 16.98 254 TYR A C 1
ATOM 1462 O O . TYR A 1 209 ? 38.061 46.047 67.318 1.00 17.94 254 TYR A O 1
ATOM 1471 N N . TYR A 1 210 ? 39.141 47.494 68.636 1.00 15.36 255 TYR A N 1
ATOM 1472 C CA . TYR A 1 210 ? 38.025 48.434 68.610 1.00 13.91 255 TYR A CA 1
ATOM 1473 C C . TYR A 1 210 ? 37.867 49.131 67.261 1.00 14.14 255 TYR A C 1
ATOM 1474 O O . TYR A 1 210 ? 36.769 49.562 66.908 1.00 18.82 255 TYR A O 1
ATOM 1483 N N . GLN A 1 211 ? 38.961 49.230 66.514 1.00 18.69 256 GLN A N 1
ATOM 1484 C CA . GLN A 1 211 ? 38.893 49.717 65.138 1.00 20.49 256 GLN A CA 1
ATOM 1485 C C . GLN A 1 211 ? 38.086 48.742 64.279 1.00 20.05 256 GLN A C 1
ATOM 1486 O O . GLN A 1 211 ? 37.294 49.149 63.422 1.00 18.96 256 GLN A O 1
ATOM 1488 N N . THR A 1 212 ? 38.283 47.449 64.509 1.00 18.14 257 THR A N 1
ATOM 1489 C CA . THR A 1 212 ? 37.493 46.435 63.826 1.00 17.30 257 THR A CA 1
ATOM 1490 C C . THR A 1 212 ? 36.002 46.587 64.156 1.00 17.56 257 THR A C 1
ATOM 1491 O O . THR A 1 212 ? 35.155 46.566 63.260 1.00 18.68 257 THR A O 1
ATOM 1495 N N . LYS A 1 213 ? 35.677 46.768 65.434 1.00 15.25 258 LYS A N 1
ATOM 1496 C CA . LYS A 1 213 ? 34.287 46.981 65.831 1.00 12.78 258 LYS A CA 1
ATOM 1497 C C . LYS A 1 213 ? 33.709 48.246 65.208 1.00 14.70 258 LYS A C 1
ATOM 1498 O O . LYS A 1 213 ? 32.558 48.262 64.778 1.00 15.06 258 LYS A O 1
ATOM 1504 N N . GLN A 1 214 ? 34.507 49.308 65.186 1.00 15.36 259 GLN A N 1
ATOM 1505 C CA . GLN A 1 214 ? 34.078 50.567 64.596 1.00 13.03 259 GLN A CA 1
ATOM 1506 C C . GLN A 1 214 ? 33.714 50.377 63.128 1.00 14.74 259 GLN A C 1
ATOM 1507 O O . GLN A 1 214 ? 32.660 50.826 62.677 1.00 15.81 259 GLN A O 1
ATOM 1513 N N . THR A 1 215 ? 34.596 49.709 62.395 1.00 16.01 260 THR A N 1
ATOM 1514 C CA . THR A 1 215 ? 34.387 49.468 60.971 1.00 15.60 260 THR A CA 1
ATOM 1515 C C . THR A 1 215 ? 33.138 48.630 60.743 1.00 17.74 260 THR A C 1
ATOM 1516 O O . THR A 1 215 ? 32.356 48.891 59.824 1.00 17.52 260 THR A O 1
ATOM 1519 N N . LEU A 1 216 ? 32.941 47.622 61.588 1.00 17.63 261 LEU A N 1
ATOM 1520 C CA . LEU A 1 216 ? 31.752 46.789 61.482 1.00 16.11 261 LEU A CA 1
ATOM 1521 C C . LEU A 1 216 ? 30.492 47.626 61.693 1.00 15.74 261 LEU A C 1
ATOM 1522 O O . LEU A 1 216 ? 29.517 47.481 60.960 1.00 16.75 261 LEU A O 1
ATOM 1526 N N . LEU A 1 217 ? 30.507 48.527 62.676 1.00 14.80 262 LEU A N 1
ATOM 1527 C CA . LEU A 1 217 ? 29.344 49.368 62.900 1.00 14.81 262 LEU A CA 1
ATOM 1528 C C . LEU A 1 217 ? 29.082 50.260 61.682 1.00 16.59 262 LEU A C 1
ATOM 1529 O O . LEU A 1 217 ? 27.938 50.436 61.276 1.00 18.87 262 LEU A O 1
ATOM 1534 N N . ASP A 1 218 ? 30.145 50.814 61.105 1.00 17.55 263 ASP A N 1
ATOM 1535 C CA . ASP A 1 218 ? 30.004 51.690 59.942 1.00 16.85 263 ASP A CA 1
ATOM 1536 C C . ASP A 1 218 ? 29.484 50.917 58.738 1.00 16.07 263 ASP A C 1
ATOM 1537 O O . ASP A 1 218 ? 28.639 51.421 57.990 1.00 17.97 263 ASP A O 1
ATOM 1539 N N . ILE A 1 219 ? 30.000 49.705 58.540 1.00 13.93 264 ILE A N 1
ATOM 1540 C CA . ILE A 1 219 ? 29.578 48.861 57.415 1.00 14.84 264 ILE A CA 1
ATOM 1541 C C . ILE A 1 219 ? 28.091 48.532 57.513 1.00 19.34 264 ILE A C 1
ATOM 1542 O O . ILE A 1 219 ? 27.374 48.536 56.508 1.00 19.32 264 ILE A O 1
ATOM 1544 N N . LYS A 1 220 ? 27.620 48.270 58.730 1.00 19.50 265 LYS A N 1
ATOM 1545 C CA . LYS A 1 220 ? 26.219 47.912 58.948 1.00 18.01 265 LYS A CA 1
ATOM 1546 C C . LYS A 1 220 ? 25.285 49.113 58.788 1.00 21.00 265 LYS A C 1
ATOM 1547 O O . LYS A 1 220 ? 24.085 48.950 58.582 1.00 22.73 265 LYS A O 1
ATOM 1549 N N . ASN A 1 221 ? 25.847 50.316 58.868 1.00 19.33 266 ASN A N 1
ATOM 1550 C CA . ASN A 1 221 ? 25.074 51.550 58.763 1.00 21.93 266 ASN A CA 1
ATOM 1551 C C . ASN A 1 221 ? 24.899 51.981 57.306 1.00 19.87 266 ASN A C 1
ATOM 1552 O O . ASN A 1 221 ? 24.046 52.821 56.992 1.00 22.71 266 ASN A O 1
ATOM 1557 N N . LEU A 1 222 ? 25.702 51.408 56.416 1.00 18.99 267 LEU A N 1
ATOM 1558 C CA . LEU A 1 222 ? 25.604 51.747 54.998 1.00 21.88 267 LEU A CA 1
ATOM 1559 C C . LEU A 1 222 ? 24.251 51.350 54.427 1.00 26.00 267 LEU A C 1
ATOM 1560 O O . LEU A 1 222 ? 23.750 50.253 54.688 1.00 25.37 267 LEU A O 1
ATOM 1565 N N . LYS A 1 223 ? 23.667 52.241 53.632 1.00 24.47 268 LYS A N 1
ATOM 1566 C CA . LYS A 1 223 ? 22.420 51.943 52.943 1.00 24.41 268 LYS A CA 1
ATOM 1567 C C . LYS A 1 223 ? 22.545 52.275 51.455 1.00 20.85 268 LYS A C 1
ATOM 1568 O O . LYS A 1 223 ? 22.680 53.438 51.080 1.00 27.04 268 LYS A O 1
ATOM 1570 N N . VAL A 1 224 ? 22.504 51.242 50.618 1.00 23.47 269 VAL A N 1
ATOM 1571 C CA . VAL A 1 224 ? 22.651 51.407 49.176 1.00 20.74 269 VAL A CA 1
ATOM 1572 C C . VAL A 1 224 ? 21.299 51.717 48.543 1.00 25.63 269 VAL A C 1
ATOM 1573 O O . VAL A 1 224 ? 20.359 50.937 48.663 1.00 27.66 269 VAL A O 1
ATOM 1577 N N . THR A 1 225 ? 21.206 52.866 47.877 1.00 21.49 270 THR A N 1
ATOM 1578 C CA . THR A 1 225 ? 19.962 53.294 47.244 1.00 27.47 270 THR A CA 1
ATOM 1579 C C . THR A 1 225 ? 20.256 53.810 45.848 1.00 29.55 270 THR A C 1
ATOM 1580 O O . THR A 1 225 ? 21.397 53.787 45.399 1.00 25.85 270 THR A O 1
ATOM 1584 N N . ALA A 1 226 ? 19.222 54.301 45.174 1.00 31.50 271 ALA A N 1
ATOM 1585 C CA . ALA A 1 226 ? 19.372 54.815 43.821 1.00 31.90 271 ALA A CA 1
ATOM 1586 C C . ALA A 1 226 ? 20.193 56.101 43.791 1.00 27.19 271 ALA A C 1
ATOM 1587 O O . ALA A 1 226 ? 20.629 56.530 42.727 1.00 31.58 271 ALA A O 1
ATOM 1589 N N . ASP A 1 227 ? 20.393 56.717 44.957 1.00 24.80 272 ASP A N 1
ATOM 1590 C CA . ASP A 1 227 ? 21.181 57.942 45.059 1.00 26.69 272 ASP A CA 1
ATOM 1591 C C . ASP A 1 227 ? 22.651 57.668 45.356 1.00 24.90 272 ASP A C 1
ATOM 1592 O O . ASP A 1 227 ? 23.493 58.566 45.256 1.00 23.86 272 ASP A O 1
ATOM 1596 N N . THR A 1 228 ? 22.958 56.432 45.727 1.00 25.42 273 THR A N 1
ATOM 1597 C CA . THR A 1 228 ? 24.310 56.082 46.153 1.00 22.15 273 THR A CA 1
ATOM 1598 C C . THR A 1 228 ? 25.364 56.379 45.091 1.00 20.29 273 THR A C 1
ATOM 1599 O O . THR A 1 228 ? 26.397 56.981 45.380 1.00 23.78 273 THR A O 1
ATOM 1603 N N . VAL A 1 229 ? 25.094 55.974 43.855 1.00 22.88 274 VAL A N 1
ATOM 1604 C CA . VAL A 1 229 ? 26.066 56.169 42.790 1.00 25.42 274 VAL A CA 1
ATOM 1605 C C . VAL A 1 229 ? 25.387 56.685 41.530 1.00 23.92 274 VAL A C 1
ATOM 1606 O O . VAL A 1 229 ? 24.192 56.514 41.351 1.00 23.74 274 VAL A O 1
ATOM 1610 N N . HIS A 1 230 ? 26.157 57.350 40.684 1.00 19.73 275 HIS A N 1
ATOM 1611 C CA . HIS A 1 230 ? 25.699 57.731 39.357 1.00 24.88 275 HIS A CA 1
ATOM 1612 C C . HIS A 1 230 ? 26.859 57.433 38.436 1.00 23.02 275 HIS A C 1
ATOM 1613 O O . HIS A 1 230 ? 27.991 57.299 38.905 1.00 23.13 275 HIS A O 1
ATOM 1620 N N . VAL A 1 231 ? 26.596 57.315 37.135 1.00 21.26 276 VAL A N 1
ATOM 1621 C CA . VAL A 1 231 ? 27.638 56.863 36.227 1.00 22.26 276 VAL A CA 1
ATOM 1622 C C . VAL A 1 231 ? 27.904 57.822 35.080 1.00 21.34 276 VAL A C 1
ATOM 1623 O O . VAL A 1 231 ? 28.835 57.612 34.305 1.00 22.49 276 VAL A O 1
ATOM 1627 N N . TYR A 1 232 ? 27.090 58.870 34.973 1.00 22.01 277 TYR A N 1
ATOM 1628 C CA . TYR A 1 232 ? 27.275 59.871 33.932 1.00 20.35 277 TYR A CA 1
ATOM 1629 C C . TYR A 1 232 ? 26.555 61.152 34.315 1.00 24.91 277 TYR A C 1
ATOM 1630 O O . TYR A 1 232 ? 25.695 61.155 35.192 1.00 21.75 277 TYR A O 1
ATOM 1639 N N . ARG A 1 233 ? 26.924 62.246 33.662 1.00 21.96 278 ARG A N 1
ATOM 1640 C CA . ARG A 1 233 ? 26.114 63.454 33.704 1.00 20.85 278 ARG A CA 1
ATOM 1641 C C . ARG A 1 233 ? 26.012 64.013 32.295 1.00 23.49 278 ARG A C 1
ATOM 1642 O O . ARG A 1 233 ? 26.882 63.780 31.457 1.00 21.62 278 ARG A O 1
ATOM 1650 N N . TYR A 1 234 ? 24.940 64.748 32.032 1.00 23.63 279 TYR A N 1
ATOM 1651 C CA . TYR A 1 234 ? 24.774 65.397 30.744 1.00 26.65 279 TYR A CA 1
ATOM 1652 C C . TYR A 1 234 ? 25.596 66.675 30.653 1.00 23.82 279 TYR A C 1
ATOM 1653 O O . TYR A 1 234 ? 25.482 67.560 31.502 1.00 25.98 279 TYR A O 1
ATOM 1662 N N . VAL A 1 235 ? 26.424 66.763 29.620 1.00 24.52 280 VAL A N 1
ATOM 1663 C CA . VAL A 1 235 ? 26.979 68.046 29.212 1.00 23.40 280 VAL A CA 1
ATOM 1664 C C . VAL A 1 235 ? 25.980 68.708 28.253 1.00 25.74 280 VAL A C 1
ATOM 1665 O O . VAL A 1 235 ? 25.805 69.923 28.264 1.00 26.26 280 VAL A O 1
ATOM 1677 N N . LYS A 1 237 ? 21.952 67.555 26.742 1.00 27.56 282 LYS A N 1
ATOM 1678 C CA . LYS A 1 237 ? 20.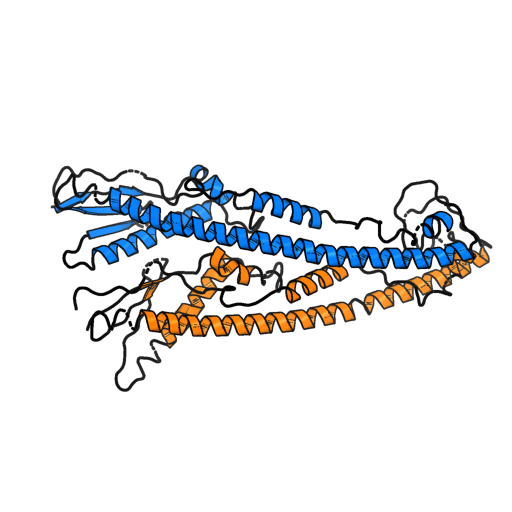871 66.569 26.648 1.00 27.86 282 LYS A CA 1
ATOM 1679 C C . LYS A 1 237 ? 20.511 66.268 25.193 1.00 26.70 282 LYS A C 1
ATOM 1680 O O . LYS A 1 237 ? 20.810 67.060 24.300 1.00 28.42 282 LYS A O 1
ATOM 1685 N N . PRO A 1 238 ? 19.871 65.111 24.946 1.00 25.89 283 PRO A N 1
ATOM 1686 C CA . PRO A 1 238 ? 19.528 64.740 23.565 1.00 24.30 283 PRO A CA 1
ATOM 1687 C C . PRO A 1 238 ? 18.840 65.869 22.793 1.00 28.57 283 PRO A C 1
ATOM 1688 O O . PRO A 1 238 ? 17.836 66.427 23.239 1.0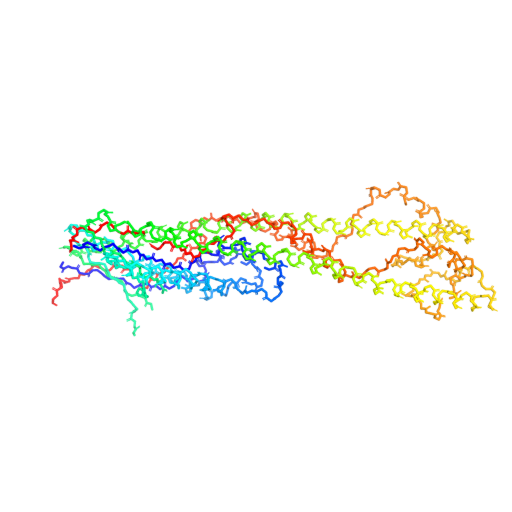0 29.52 283 PRO A O 1
ATOM 1692 N N . THR A 1 239 ? 19.391 66.199 21.631 1.00 26.08 284 THR A N 1
ATOM 1693 C CA . THR A 1 239 ? 18.890 67.301 20.826 1.00 26.92 284 THR A CA 1
ATOM 1694 C C . THR A 1 239 ? 17.688 66.922 19.969 1.00 28.87 284 THR A C 1
ATOM 1695 O O . THR A 1 239 ? 17.494 65.761 19.610 1.00 31.76 284 THR A O 1
ATOM 1699 N N . LEU A 1 240 ? 16.883 67.930 19.653 1.00 26.71 285 LEU A N 1
ATOM 1700 C CA . LEU A 1 240 ? 15.823 67.792 18.671 1.00 31.98 285 LEU A CA 1
ATOM 1701 C C . LEU A 1 240 ? 16.365 68.370 17.378 1.00 29.10 285 LEU A C 1
ATOM 1702 O O . LEU A 1 240 ? 16.418 69.593 17.212 1.00 32.75 285 LEU A O 1
ATOM 1707 N N . PRO A 1 241 ? 16.788 67.497 16.455 1.00 29.58 286 PRO A N 1
ATOM 1708 C CA . PRO A 1 241 ? 17.436 67.988 15.237 1.00 30.14 286 PRO A CA 1
ATOM 1709 C C . PRO A 1 241 ? 16.473 68.822 14.400 1.00 35.07 286 PRO A C 1
ATOM 1710 O O . PRO A 1 241 ? 15.313 68.445 14.232 1.00 33.65 286 PRO A O 1
ATOM 1714 N N . VAL A 1 242 ? 16.955 69.947 13.887 1.00 34.25 287 VAL A N 1
ATOM 1715 C CA . VAL A 1 242 ? 16.119 70.845 13.097 1.00 36.48 287 VAL A CA 1
ATOM 1716 C C . VAL A 1 242 ? 16.107 70.462 11.624 1.00 38.73 287 VAL A C 1
ATOM 1717 O O . VAL A 1 242 ? 15.233 70.887 10.873 1.00 40.93 287 VAL A O 1
ATOM 1721 N N . ARG A 1 243 ? 17.080 69.656 11.216 1.00 35.95 288 ARG A N 1
ATOM 1722 C CA . ARG A 1 243 ? 17.196 69.245 9.824 1.00 39.45 288 ARG A CA 1
ATOM 1723 C C . ARG A 1 243 ? 17.497 67.757 9.710 1.00 37.32 288 ARG A C 1
ATOM 1724 O O . ARG A 1 243 ? 18.162 67.174 10.572 1.00 37.17 288 ARG A O 1
ATOM 1726 N N . ARG A 1 244 ? 17.001 67.152 8.637 1.00 37.98 289 ARG A N 1
ATOM 1727 C CA . ARG A 1 244 ? 17.263 65.751 8.344 1.00 37.69 289 ARG A CA 1
ATOM 1728 C C . ARG A 1 244 ? 18.728 65.573 7.971 1.00 38.64 289 ARG A C 1
ATOM 1729 O O . ARG A 1 244 ? 19.414 66.543 7.645 1.00 43.59 289 ARG A O 1
ATOM 1731 N N . ASP A 1 245 ? 19.208 64.335 8.025 1.00 38.71 290 ASP A N 1
ATOM 1732 C CA . ASP A 1 245 ? 20.596 64.050 7.678 1.00 45.81 290 ASP A CA 1
ATOM 1733 C C . ASP A 1 245 ? 20.861 64.263 6.189 1.00 54.51 290 ASP A C 1
ATOM 1734 O O . ASP A 1 245 ? 20.088 63.807 5.345 1.00 50.10 290 ASP A O 1
ATOM 1739 N N . SER A 1 246 ? 21.959 64.960 5.897 1.00 64.07 291 SER A N 1
ATOM 1740 C CA . SER A 1 246 ? 22.431 65.247 4.537 1.00 70.73 291 SER A CA 1
ATOM 1741 C C . SER A 1 246 ? 22.762 66.728 4.382 1.00 74.29 291 SER A C 1
ATOM 1742 O O . SER A 1 246 ? 23.509 67.295 5.181 1.00 75.98 291 SER A O 1
ATOM 1744 N N . LYS B 1 10 ? 26.579 30.994 7.890 1.00 45.14 55 LYS B N 1
ATOM 1745 C CA . LYS B 1 10 ? 27.707 30.773 8.789 1.00 32.20 55 LYS B CA 1
ATOM 1746 C C . LYS B 1 10 ? 27.469 31.334 10.195 1.00 43.51 55 LYS B C 1
ATOM 1747 O O . LYS B 1 10 ? 28.205 31.022 11.124 1.00 53.89 55 LYS B O 1
ATOM 1749 N N . TRP B 1 11 ? 26.449 32.170 10.334 1.00 39.61 56 TRP B N 1
ATOM 1750 C CA . TRP B 1 11 ? 26.023 32.722 11.623 1.00 21.51 56 TRP B CA 1
ATOM 1751 C C . TRP B 1 11 ? 27.093 32.982 12.690 1.00 20.14 56 TRP B C 1
ATOM 1752 O O . TRP B 1 11 ? 27.721 32.062 13.219 1.00 22.74 56 TRP B O 1
ATOM 1763 N N . THR B 1 12 ? 27.260 34.246 13.037 1.00 18.44 57 THR B N 1
ATOM 1764 C CA . THR B 1 12 ? 28.198 34.604 14.085 1.00 17.52 57 THR B CA 1
ATOM 1765 C C . THR B 1 12 ? 27.469 35.088 15.325 1.00 17.54 57 THR B C 1
ATOM 1766 O O . THR B 1 12 ? 26.576 35.934 15.251 1.00 20.38 57 THR B O 1
ATOM 1770 N N . SER B 1 13 ? 27.841 34.533 16.474 1.00 16.09 58 SER B N 1
ATOM 1771 C CA . SER B 1 13 ? 27.380 35.059 17.748 1.00 16.92 58 SER B CA 1
ATOM 1772 C C . SER B 1 13 ? 28.535 35.827 18.372 1.00 16.78 58 SER B C 1
ATOM 1773 O O . SER B 1 13 ? 29.692 35.433 18.238 1.00 18.88 58 SER B O 1
ATOM 1776 N N . THR B 1 14 ? 28.224 36.932 19.034 1.00 15.07 59 THR B N 1
ATOM 1777 C CA . THR B 1 14 ? 29.245 37.668 19.778 1.00 17.54 59 THR B CA 1
ATOM 1778 C C . THR B 1 14 ? 28.804 37.901 21.219 1.00 16.38 59 THR B C 1
ATOM 1779 O O . THR B 1 14 ? 27.612 37.881 21.537 1.00 16.12 59 THR B O 1
ATOM 1783 N N . ALA B 1 15 ? 29.784 38.101 22.090 1.00 16.59 60 ALA B N 1
ATOM 1784 C CA . ALA B 1 15 ? 29.521 38.521 23.454 1.00 17.65 60 ALA B CA 1
ATOM 1785 C C . ALA B 1 15 ? 30.574 39.550 23.811 1.00 19.38 60 ALA B C 1
ATOM 1786 O O . ALA B 1 15 ? 31.631 39.610 23.180 1.00 17.29 60 ALA B O 1
ATOM 1788 N N . ILE B 1 16 ? 30.281 40.381 24.806 1.00 16.29 61 ILE B N 1
ATOM 1789 C CA . ILE B 1 16 ? 31.266 41.332 25.293 1.00 19.51 61 ILE B CA 1
ATOM 1790 C C . ILE B 1 16 ? 31.482 41.067 26.770 1.00 16.96 61 ILE B C 1
ATOM 1791 O O . ILE B 1 16 ? 30.529 41.011 27.546 1.00 19.35 61 ILE B O 1
ATOM 1796 N N . ILE B 1 17 ? 32.738 40.865 27.141 1.00 15.91 62 ILE B N 1
ATOM 1797 C CA . ILE B 1 17 ? 33.095 40.537 28.514 1.00 15.89 62 ILE B CA 1
ATOM 1798 C C . ILE B 1 17 ? 34.168 41.485 29.034 1.00 20.54 62 ILE B C 1
ATOM 1799 O O . ILE B 1 17 ? 34.890 42.119 28.258 1.00 19.61 62 ILE B O 1
ATOM 1804 N N . THR B 1 18 ? 34.276 41.588 30.352 1.00 16.88 63 THR B N 1
ATOM 1805 C CA . THR B 1 18 ? 35.321 42.421 30.927 1.00 18.77 63 THR B CA 1
ATOM 1806 C C . THR B 1 18 ? 35.737 41.851 32.276 1.00 16.76 63 THR B C 1
ATOM 1807 O O . THR B 1 18 ? 35.279 40.773 32.675 1.00 17.75 63 THR B O 1
ATOM 1811 N N . GLN B 1 19 ? 36.612 42.570 32.962 1.00 17.32 64 GLN B N 1
ATOM 1812 C CA . GLN B 1 19 ? 37.138 42.115 34.239 1.00 16.39 64 GLN B CA 1
ATOM 1813 C C . GLN B 1 19 ? 36.012 41.896 35.242 1.00 16.65 64 GLN B C 1
ATOM 1814 O O . GLN B 1 19 ? 34.985 42.573 35.187 1.00 18.40 64 GLN B O 1
ATOM 1820 N N . PRO B 1 20 ? 36.196 40.945 36.168 1.00 17.56 65 PRO B N 1
ATOM 1821 C CA . PRO B 1 20 ? 35.163 40.735 37.187 1.00 18.45 65 PRO B CA 1
ATOM 1822 C C . PRO B 1 20 ? 35.044 41.954 38.097 1.00 17.93 65 PRO B C 1
ATOM 1823 O O . PRO B 1 20 ? 36.004 42.703 38.214 1.00 17.13 65 PRO B O 1
ATOM 1827 N N . ASP B 1 21 ? 33.880 42.146 38.717 1.00 16.15 66 ASP B N 1
ATOM 1828 C CA . ASP B 1 21 ? 33.658 43.266 39.631 1.00 16.11 66 ASP B CA 1
ATOM 1829 C C . ASP B 1 21 ? 34.315 43.036 40.990 1.00 19.82 66 ASP B C 1
ATOM 1830 O O . ASP B 1 21 ? 34.592 41.903 41.376 1.00 20.38 66 ASP B O 1
ATOM 1835 N N . VAL B 1 22 ? 34.561 44.116 41.724 1.00 18.02 67 VAL B N 1
ATOM 1836 C CA . VAL B 1 22 ? 35.291 44.002 42.985 1.00 16.66 67 VAL B CA 1
ATOM 1837 C C . VAL B 1 22 ? 34.534 43.186 44.026 1.00 20.04 67 VAL B C 1
ATOM 1838 O O . VAL B 1 22 ? 35.142 42.439 44.802 1.00 21.93 67 VAL B O 1
ATOM 1842 N N . GLY B 1 23 ? 33.211 43.322 44.037 1.00 19.19 68 GLY B N 1
ATOM 1843 C CA . GLY B 1 23 ? 32.376 42.541 44.932 1.00 20.62 68 GLY B CA 1
ATOM 1844 C C . GLY B 1 23 ? 32.477 41.051 44.651 1.00 23.23 68 GLY B C 1
ATOM 1845 O O . GLY B 1 23 ? 32.459 40.232 45.573 1.00 24.56 68 GLY B O 1
ATOM 1846 N N . GLN B 1 24 ? 32.599 40.704 43.370 1.00 19.93 69 GLN B N 1
ATOM 1847 C CA . GLN B 1 24 ? 32.662 39.309 42.942 1.00 19.94 69 GLN B CA 1
ATOM 1848 C C . GLN B 1 24 ? 34.020 38.642 43.168 1.00 22.03 69 GLN B C 1
ATOM 1849 O O . GLN B 1 24 ? 34.150 37.428 43.013 1.00 27.29 69 GLN B O 1
ATOM 1855 N N . ILE B 1 25 ? 35.033 39.423 43.525 1.00 17.69 70 ILE B N 1
ATOM 1856 C CA . ILE B 1 25 ? 36.331 38.836 43.854 1.00 18.02 70 ILE B CA 1
ATOM 1857 C C . ILE B 1 25 ? 36.756 39.175 45.289 1.00 17.76 70 ILE B C 1
ATOM 1858 O O . ILE B 1 25 ? 37.914 38.996 45.663 1.00 19.13 70 ILE B O 1
ATOM 1863 N N . ALA B 1 26 ? 35.806 39.652 46.083 1.00 17.25 71 ALA B N 1
ATOM 1864 C CA . ALA B 1 26 ? 36.100 40.046 47.458 1.00 18.84 71 ALA B CA 1
ATOM 1865 C C . ALA B 1 26 ? 36.662 38.888 48.283 1.00 17.40 71 ALA B C 1
ATOM 1866 O O . ALA B 1 26 ? 37.582 39.079 49.081 1.00 18.70 71 ALA B O 1
ATOM 1868 N N . GLY B 1 27 ? 36.115 37.690 48.100 1.00 19.72 72 GLY B N 1
ATOM 1869 C CA . GLY B 1 27 ? 36.618 36.523 48.808 1.00 20.96 72 GLY B CA 1
ATOM 1870 C C . GLY B 1 27 ? 38.082 36.263 48.502 1.00 22.52 72 GLY B C 1
ATOM 1871 O O . GLY B 1 27 ? 38.904 36.094 49.406 1.00 20.09 72 GLY B O 1
ATOM 1872 N N . TYR B 1 28 ? 38.405 36.232 47.212 1.00 19.57 73 TYR B N 1
ATOM 1873 C CA . TYR B 1 28 ? 39.768 36.013 46.748 1.00 20.94 73 TYR B CA 1
ATOM 1874 C C . TYR B 1 28 ? 40.695 37.121 47.247 1.00 19.77 73 TYR B C 1
ATOM 1875 O O . TYR B 1 28 ? 41.806 36.855 47.705 1.00 21.09 73 TYR B O 1
ATOM 1884 N N . ASN B 1 29 ? 40.231 38.363 47.160 1.00 16.31 74 ASN B N 1
ATOM 1885 C CA . ASN B 1 29 ? 41.004 39.508 47.649 1.00 16.83 74 ASN B CA 1
ATOM 1886 C C . ASN B 1 29 ? 41.299 39.379 49.150 1.00 17.69 74 ASN B C 1
ATOM 1887 O O . ASN B 1 29 ? 42.432 39.586 49.596 1.00 19.60 74 ASN B O 1
ATOM 1892 N N . ASN B 1 30 ? 40.282 39.016 49.922 1.00 16.70 75 ASN B N 1
ATOM 1893 C CA . ASN B 1 30 ? 40.465 38.817 51.356 1.00 14.84 75 ASN B CA 1
ATOM 1894 C C . ASN B 1 30 ? 41.505 37.735 51.630 1.00 18.14 75 ASN B C 1
ATOM 1895 O O . ASN B 1 30 ? 42.379 37.903 52.474 1.00 18.19 75 ASN B O 1
ATOM 1900 N N . ALA B 1 31 ? 41.426 36.631 50.893 1.00 17.54 76 ALA B N 1
ATOM 1901 C CA . ALA B 1 31 ? 42.370 35.532 51.075 1.00 15.29 76 ALA B CA 1
ATOM 1902 C C . ALA B 1 31 ? 43.802 35.963 50.780 1.00 16.15 76 ALA B C 1
ATOM 1903 O O . ALA B 1 31 ? 44.721 35.658 51.536 1.00 18.09 76 ALA B O 1
ATOM 1913 N N . ASN B 1 33 ? 44.967 38.922 50.959 1.00 18.44 78 ASN B N 1
ATOM 1914 C CA . ASN B 1 33 ? 45.389 39.818 52.028 1.00 18.52 78 ASN B CA 1
ATOM 1915 C C . ASN B 1 33 ? 45.789 39.074 53.304 1.00 21.89 78 ASN B C 1
ATOM 1916 O O . ASN B 1 33 ? 46.776 39.424 53.948 1.00 24.61 78 ASN B O 1
ATOM 1921 N N . VAL B 1 34 ? 45.050 38.026 53.647 1.00 20.02 79 VAL B N 1
ATOM 1922 C CA . VAL B 1 34 ? 45.441 37.184 54.775 1.00 20.56 79 VAL B CA 1
ATOM 1923 C C . VAL B 1 34 ? 46.803 36.528 54.529 1.00 20.51 79 VAL B C 1
ATOM 1924 O O . VAL B 1 34 ? 47.667 36.521 55.405 1.00 25.61 79 VAL B O 1
ATOM 1928 N N . ILE B 1 35 ? 46.998 35.985 53.333 1.00 21.89 80 ILE B N 1
ATOM 1929 C CA . ILE B 1 35 ? 48.223 35.258 53.006 1.00 27.70 80 ILE B CA 1
ATOM 1930 C C . ILE B 1 35 ? 49.459 36.143 52.815 1.00 31.32 80 ILE B C 1
ATOM 1931 O O . ILE B 1 35 ? 50.560 35.771 53.223 1.00 29.72 80 ILE B O 1
ATOM 1936 N N . TYR B 1 36 ? 49.282 37.305 52.196 1.00 24.67 81 TYR B N 1
ATOM 1937 C CA . TYR B 1 36 ? 50.421 38.116 51.757 1.00 21.12 81 TYR B CA 1
ATOM 1938 C C . TYR B 1 36 ? 50.560 39.428 52.521 1.00 21.63 81 TYR B C 1
ATOM 1939 O O . TYR B 1 36 ? 51.603 40.073 52.468 1.00 25.67 81 TYR B O 1
ATOM 1948 N N . GLY B 1 37 ? 49.505 39.822 53.223 1.00 23.91 82 GLY B N 1
ATOM 1949 C CA . GLY B 1 37 ? 49.510 41.065 53.971 1.00 29.16 82 GLY B CA 1
ATOM 1950 C C . GLY B 1 37 ? 49.709 42.286 53.092 1.00 28.86 82 GLY B C 1
ATOM 1951 O O . GLY B 1 37 ? 49.015 42.469 52.093 1.00 30.28 82 GLY B O 1
ATOM 1952 N N . GLN B 1 38 ? 50.666 43.128 53.473 1.00 33.01 83 GLN B N 1
ATOM 1953 C CA . GLN B 1 38 ? 50.958 44.347 52.730 1.00 37.26 83 GLN B CA 1
ATOM 1954 C C . GLN B 1 38 ? 51.414 44.064 51.296 1.00 38.67 83 GLN B C 1
ATOM 1955 O O . GLN B 1 38 ? 51.318 44.932 50.429 1.00 42.42 83 GLN B O 1
ATOM 1957 N N . ALA B 1 39 ? 51.904 42.851 51.049 1.00 31.20 84 ALA B N 1
ATOM 1958 C CA . ALA B 1 39 ? 52.384 42.481 49.721 1.00 30.50 84 ALA B CA 1
ATOM 1959 C C . ALA B 1 39 ? 51.281 41.906 48.839 1.00 31.38 84 ALA B C 1
ATOM 1960 O O . ALA B 1 39 ? 51.535 41.493 47.711 1.00 33.76 84 ALA B O 1
ATOM 1962 N N . ALA B 1 40 ? 50.058 41.866 49.358 1.00 32.22 85 ALA B N 1
ATOM 1963 C CA . ALA B 1 40 ? 48.929 41.408 48.557 1.00 30.55 85 ALA B CA 1
ATOM 1964 C C . ALA B 1 40 ? 48.735 42.360 47.385 1.00 22.76 85 ALA B C 1
ATOM 1965 O O . ALA B 1 40 ? 48.978 43.559 47.514 1.00 25.82 85 ALA B O 1
ATOM 1967 N N . PRO B 1 41 ? 48.288 41.837 46.238 1.00 25.02 86 PRO B N 1
ATOM 1968 C CA . PRO B 1 41 ? 48.075 42.696 45.066 1.00 25.77 86 PRO B CA 1
ATOM 1969 C C . PRO B 1 41 ? 46.927 43.671 45.296 1.00 24.07 86 PRO B C 1
ATOM 1970 O O . PRO B 1 41 ? 45.999 43.342 46.026 1.00 25.28 86 PRO B O 1
ATOM 1974 N N . LYS B 1 42 ? 46.995 44.852 44.688 1.00 25.08 87 LYS B N 1
ATOM 1975 C CA . LYS B 1 42 ? 45.873 45.784 44.723 1.00 23.74 87 LYS B CA 1
ATOM 1976 C C . LYS B 1 42 ? 44.693 45.163 43.979 1.00 25.08 87 LYS B C 1
ATOM 1977 O O . LYS B 1 42 ? 44.880 44.372 43.047 1.00 24.27 87 LYS B O 1
ATOM 1979 N N . VAL B 1 43 ? 43.481 45.521 44.390 1.00 22.50 88 VAL B N 1
ATOM 1980 C CA . VAL B 1 43 ? 42.276 44.951 43.793 1.00 21.81 88 VAL B CA 1
ATOM 1981 C C . VAL B 1 43 ? 42.236 45.147 42.282 1.00 20.42 88 VAL B C 1
ATOM 1982 O O . VAL B 1 43 ? 41.931 44.213 41.537 1.00 21.24 88 VAL B O 1
ATOM 1986 N N . SER B 1 44 ? 42.548 46.358 41.825 1.00 24.48 89 SER B N 1
ATOM 1987 C CA . SER B 1 44 ? 42.474 46.660 40.397 1.00 24.37 89 SER B CA 1
ATOM 1988 C C . SER B 1 44 ? 43.442 45.784 39.601 1.00 23.78 89 SER B C 1
ATOM 1989 O O . SER B 1 44 ? 43.152 45.391 38.465 1.00 25.93 89 SER B O 1
ATOM 1992 N N . ASP B 1 45 ? 44.586 45.476 40.207 1.00 24.42 90 ASP B N 1
ATOM 1993 C CA . ASP B 1 45 ? 45.578 44.606 39.585 1.00 26.87 90 ASP B CA 1
ATOM 1994 C C . ASP B 1 45 ? 45.074 43.165 39.529 1.00 25.44 90 ASP B C 1
ATOM 1995 O O . ASP B 1 45 ? 45.259 42.476 38.519 1.00 24.76 90 ASP B O 1
ATOM 2000 N N . LEU B 1 46 ? 44.428 42.720 40.606 1.00 23.50 91 LEU B N 1
ATOM 2001 C CA . LEU B 1 46 ? 43.803 41.400 40.643 1.00 23.62 91 LEU B CA 1
ATOM 2002 C C . LEU B 1 46 ? 42.787 41.269 39.515 1.00 22.76 91 LEU B C 1
ATOM 2003 O O . LEU B 1 46 ? 42.737 40.252 38.827 1.00 22.15 91 LEU B O 1
ATOM 2008 N N . GLN B 1 47 ? 41.965 42.299 39.339 1.00 18.98 92 GLN B N 1
ATOM 2009 C CA . GLN B 1 47 ? 40.954 42.277 38.285 1.00 20.55 92 GLN B CA 1
ATOM 2010 C C . GLN B 1 47 ? 41.587 42.064 36.919 1.00 22.68 92 GLN B C 1
ATOM 2011 O O . GLN B 1 47 ? 41.125 41.234 36.133 1.00 20.46 92 GLN B O 1
ATOM 2017 N N . GLU B 1 48 ? 42.634 42.833 36.635 1.00 21.34 93 GLU B N 1
ATOM 2018 C CA . GLU B 1 48 ? 43.337 42.742 35.359 1.00 25.09 93 GLU B CA 1
ATOM 2019 C C . GLU B 1 48 ? 43.967 41.363 35.161 1.00 25.39 93 GLU B C 1
ATOM 2020 O O . GLU B 1 48 ? 43.948 40.803 34.060 1.00 25.30 93 GLU B O 1
ATOM 2026 N N . THR B 1 49 ? 44.523 40.821 36.239 1.00 23.10 94 THR B N 1
ATOM 2027 C CA . THR B 1 49 ? 45.168 39.516 36.207 1.00 24.44 94 THR B CA 1
ATOM 2028 C C . THR B 1 49 ? 44.152 38.438 35.858 1.00 26.05 94 THR B C 1
ATOM 2029 O O . THR B 1 49 ? 44.418 37.550 35.042 1.00 23.26 94 THR B O 1
ATOM 2033 N N . LEU B 1 50 ? 42.980 38.530 36.477 1.00 19.78 95 LEU B N 1
ATOM 2034 C CA . LEU B 1 50 ? 41.950 37.505 36.332 1.00 17.22 95 LEU B CA 1
ATOM 2035 C C . LEU B 1 50 ? 41.332 37.468 34.934 1.00 20.87 95 LEU B C 1
ATOM 2036 O O . LEU B 1 50 ? 41.227 36.402 34.326 1.00 19.21 95 LEU B O 1
ATOM 2041 N N . ILE B 1 51 ? 40.945 38.622 34.402 1.00 19.52 96 ILE B N 1
ATOM 2042 C CA . ILE B 1 51 ? 40.420 38.642 33.037 1.00 18.45 96 ILE B CA 1
ATOM 2043 C C . ILE B 1 51 ? 41.504 38.241 32.037 1.00 20.69 96 ILE B C 1
ATOM 2044 O O . ILE B 1 51 ? 41.216 37.597 31.021 1.00 21.36 96 ILE B O 1
ATOM 2049 N N . GLY B 1 52 ? 42.749 38.622 32.333 1.00 23.25 97 GLY B N 1
ATOM 2050 C CA . GLY B 1 52 ? 43.880 38.220 31.517 1.00 25.32 97 GLY B CA 1
ATOM 2051 C C . GLY B 1 52 ? 44.020 36.708 31.445 1.00 24.63 97 GLY B C 1
ATOM 2052 O O . GLY B 1 52 ? 44.335 36.148 30.392 1.00 27.67 97 GLY B O 1
ATOM 2053 N N . ARG B 1 53 ? 43.790 36.044 32.571 1.00 20.75 98 ARG B N 1
ATOM 2054 C CA . ARG B 1 53 ? 43.883 34.586 32.642 1.00 23.33 98 ARG B CA 1
ATOM 2055 C C . ARG B 1 53 ? 42.768 33.911 31.845 1.00 22.80 98 ARG B C 1
ATOM 2056 O O . ARG B 1 53 ? 42.992 32.906 31.167 1.00 20.60 98 ARG B O 1
ATOM 2064 N N . PHE B 1 54 ? 41.558 34.452 31.948 1.00 19.91 99 PHE B N 1
ATOM 2065 C CA . PHE B 1 54 ? 40.463 33.953 31.135 1.00 19.43 99 PHE B CA 1
ATOM 2066 C C . PHE B 1 54 ? 40.813 34.109 29.665 1.00 17.10 99 PHE B C 1
ATOM 2067 O O . PHE B 1 54 ? 40.601 33.197 28.855 1.00 19.10 99 PHE B O 1
ATOM 2075 N N . SER B 1 55 ? 41.334 35.286 29.329 1.00 18.41 100 SER B N 1
ATOM 2076 C CA . SER B 1 55 ? 41.610 35.632 27.938 1.00 21.27 100 SER B CA 1
ATOM 2077 C C . SER B 1 55 ? 42.608 34.684 27.269 1.00 21.64 100 SER B C 1
ATOM 2078 O O . SER B 1 55 ? 42.389 34.242 26.139 1.00 24.07 100 SER B O 1
ATOM 2081 N N . SER B 1 56 ? 43.703 34.374 27.958 1.00 25.28 101 SER B N 1
ATOM 2082 C CA . SER B 1 56 ? 44.711 33.490 27.378 1.00 27.15 101 SER B CA 1
ATOM 2083 C C . SER B 1 56 ? 44.177 32.060 27.280 1.00 21.86 101 SER B C 1
ATOM 2084 O O . SER B 1 56 ? 44.478 31.341 26.325 1.00 22.73 101 SER B O 1
ATOM 2087 N N . ALA B 1 57 ? 43.368 31.660 28.259 1.00 21.33 102 ALA B N 1
ATOM 2088 C CA . ALA B 1 57 ? 42.741 30.342 28.228 1.00 19.43 102 ALA B CA 1
ATOM 2089 C C . ALA B 1 57 ? 41.752 30.225 27.073 1.00 17.33 102 ALA B C 1
ATOM 2090 O O . ALA B 1 57 ? 41.604 29.159 26.470 1.00 18.62 102 ALA B O 1
ATOM 2092 N N . PHE B 1 58 ? 41.074 31.330 26.773 1.00 17.79 103 PHE B N 1
ATOM 2093 C CA . PHE B 1 58 ? 40.079 31.370 25.709 1.00 19.17 103 PHE B CA 1
ATOM 2094 C C . PHE B 1 58 ? 40.785 31.295 24.356 1.00 18.27 103 PHE B C 1
ATOM 2095 O O . PHE B 1 58 ? 40.357 30.574 23.466 1.00 21.00 103 PHE B O 1
ATOM 2103 N N . SER B 1 59 ? 41.884 32.033 24.219 1.00 19.37 104 SER B N 1
ATOM 2104 C CA . SER B 1 59 ? 42.702 31.952 23.007 1.00 18.97 104 SER B CA 1
ATOM 2105 C C . SER B 1 59 ? 43.223 30.537 22.791 1.00 23.94 104 SER B C 1
ATOM 2106 O O . SER B 1 59 ? 43.283 30.047 21.656 1.00 27.05 104 SER B O 1
ATOM 2109 N N . ALA B 1 60 ? 43.608 29.883 23.881 1.00 22.11 105 ALA B N 1
ATOM 2110 C CA . ALA B 1 60 ? 44.072 28.501 23.808 1.00 24.76 105 ALA B CA 1
ATOM 2111 C C . ALA B 1 60 ? 42.963 27.577 23.321 1.00 22.45 105 ALA B C 1
ATOM 2112 O O . ALA B 1 60 ? 43.183 26.742 22.446 1.00 24.62 105 ALA B O 1
ATOM 2114 N N . LEU B 1 61 ? 41.767 27.736 23.875 1.00 17.61 106 LEU B N 1
ATOM 2115 C CA . LEU B 1 61 ? 40.632 26.957 23.392 1.00 17.70 106 LEU B CA 1
ATOM 2116 C C . LEU B 1 61 ? 40.441 27.169 21.879 1.00 22.08 106 LEU B C 1
ATOM 2117 O O . LEU B 1 61 ? 40.179 26.223 21.144 1.00 22.13 106 LEU B O 1
ATOM 2122 N N . ALA B 1 62 ? 40.608 28.405 21.415 1.00 23.70 107 ALA B N 1
ATOM 2123 C CA . ALA B 1 62 ? 40.424 28.721 19.997 1.00 21.56 107 ALA B CA 1
ATOM 2124 C C . ALA B 1 62 ? 41.469 28.038 19.125 1.00 27.50 107 ALA B C 1
ATOM 2125 O O . ALA B 1 62 ? 41.147 27.344 18.150 1.00 24.70 107 ALA B O 1
ATOM 2127 C CA . GLU B 1 63 ? 43.968 26.805 18.999 1.00 27.56 108 GLU B CA 1
ATOM 2128 C C . GLU B 1 63 ? 43.379 25.394 18.977 1.00 29.88 108 GLU B C 1
ATOM 2129 O O . GLU B 1 63 ? 43.386 24.723 17.942 1.00 28.58 108 GLU B O 1
ATOM 2131 N N . THR B 1 64 ? 42.862 24.953 20.120 1.00 26.06 109 THR B N 1
ATOM 2132 C CA . THR B 1 64 ? 42.283 23.617 20.238 1.00 29.64 109 THR B CA 1
ATOM 2133 C C . THR B 1 64 ? 41.175 23.352 19.221 1.00 25.52 109 THR B C 1
ATOM 2134 O O . THR B 1 64 ? 41.171 22.311 18.551 1.00 26.71 109 THR B O 1
ATOM 2138 N N . LEU B 1 65 ? 40.231 24.286 19.107 1.00 24.31 110 LEU B N 1
ATOM 2139 C CA . LEU B 1 65 ? 39.085 24.109 18.219 1.00 23.59 110 LEU B CA 1
ATOM 2140 C C . LEU B 1 65 ? 39.479 24.139 16.750 1.00 23.10 110 LEU B C 1
ATOM 2141 O O . LEU B 1 65 ? 38.778 23.575 15.902 1.00 25.88 110 LEU B O 1
ATOM 2146 N N . ASP B 1 66 ? 40.593 24.800 16.445 1.00 23.56 111 ASP B N 1
ATOM 2147 C CA . ASP B 1 66 ? 41.114 24.774 15.080 1.00 28.83 111 ASP B CA 1
ATOM 2148 C C . ASP B 1 66 ? 41.669 23.392 14.741 1.00 30.86 111 ASP B C 1
ATOM 2149 O O . ASP B 1 66 ? 41.557 22.926 13.600 1.00 34.25 111 ASP B O 1
ATOM 2154 N N . ASN B 1 67 ? 42.249 22.729 15.737 1.00 32.22 112 ASN B N 1
ATOM 2155 C CA . ASN B 1 67 ? 42.869 21.417 15.536 1.00 30.35 112 ASN B CA 1
ATOM 2156 C C . ASN B 1 67 ? 41.865 20.271 15.558 1.00 33.60 112 ASN B C 1
ATOM 2157 O O . ASN B 1 67 ? 41.979 19.343 16.361 1.00 33.59 112 ASN B O 1
ATOM 2162 N N . GLN B 1 68 ? 40.879 20.340 14.672 1.00 33.36 113 GLN B N 1
ATOM 2163 C CA . GLN B 1 68 ? 39.846 19.313 14.591 1.00 34.68 113 GLN B CA 1
ATOM 2164 C C . GLN B 1 68 ? 39.622 18.950 13.134 1.00 31.08 113 GLN B C 1
ATOM 2165 O O . GLN B 1 68 ? 39.901 19.758 12.250 1.00 34.42 113 GLN B O 1
ATOM 2170 N N . GLU B 1 69 ? 39.131 17.737 12.886 1.00 32.60 114 GLU B N 1
ATOM 2171 C CA . GLU B 1 69 ? 38.809 17.309 11.528 1.00 38.50 114 GLU B CA 1
ATOM 2172 C C . GLU B 1 69 ? 37.928 18.348 10.847 1.00 38.88 114 GLU B C 1
ATOM 2173 O O . GLU B 1 69 ? 38.115 18.668 9.674 1.00 39.44 114 GLU B O 1
ATOM 2175 N N . GLU B 1 70 ? 36.962 18.868 11.596 1.00 34.69 115 GLU B N 1
ATOM 2176 C CA . GLU B 1 70 ? 36.169 20.004 11.155 1.00 33.12 115 GLU B CA 1
ATOM 2177 C C . GLU B 1 70 ? 36.476 21.185 12.070 1.00 26.79 115 GLU B C 1
ATOM 2178 O O . GLU B 1 70 ? 35.918 21.291 13.164 1.00 31.87 115 GLU B O 1
ATOM 2180 N N . PRO B 1 71 ? 37.387 22.066 11.632 1.00 30.91 116 PRO B N 1
ATOM 2181 C CA . PRO B 1 71 ? 37.810 23.192 12.473 1.00 26.15 116 PRO B CA 1
ATOM 2182 C C . PRO B 1 71 ? 36.656 24.136 12.813 1.00 25.15 116 PRO B C 1
ATOM 2183 O O . PRO B 1 71 ? 35.754 24.336 11.999 1.00 30.24 116 PRO B O 1
ATOM 2187 N N . GLU B 1 72 ? 36.690 24.697 14.020 1.00 24.28 117 GLU B N 1
ATOM 2188 C CA . GLU B 1 72 ? 35.704 25.687 14.445 1.00 25.01 117 GLU B CA 1
ATOM 2189 C C . GLU B 1 72 ? 36.407 27.016 14.676 1.00 26.26 117 GLU B C 1
ATOM 2190 O O . GLU B 1 72 ? 37.577 27.043 15.043 1.00 28.09 117 GLU B O 1
ATOM 2196 N N . LYS B 1 73 ? 35.692 28.116 14.463 1.00 27.33 118 LYS B N 1
ATOM 2197 C CA . LYS B 1 73 ? 36.284 29.438 14.577 1.00 30.61 118 LYS B CA 1
ATOM 2198 C C . LYS B 1 73 ? 35.776 30.181 15.804 1.00 25.36 118 LYS B C 1
ATOM 2199 O O . LYS B 1 73 ? 34.629 30.623 15.849 1.00 21.59 118 LYS B O 1
ATOM 2205 N N . LEU B 1 74 ? 36.652 30.294 16.797 1.00 22.76 119 LEU B N 1
ATOM 2206 C CA . LEU B 1 74 ? 36.393 31.043 18.020 1.00 21.53 119 LEU B CA 1
ATOM 2207 C C . LEU B 1 74 ? 37.414 32.174 18.086 1.00 23.52 119 LEU B C 1
ATOM 2208 O O . LEU B 1 74 ? 38.594 31.954 17.815 1.00 24.13 119 LEU B O 1
ATOM 2213 N N . THR B 1 75 ? 36.974 33.380 18.449 1.00 24.21 120 THR B N 1
ATOM 2214 C CA . THR B 1 75 ? 37.876 34.534 18.509 1.00 24.83 120 THR B CA 1
ATOM 2215 C C . THR B 1 75 ? 37.679 35.411 19.751 1.00 21.58 120 THR B C 1
ATOM 2216 O O . THR B 1 75 ? 36.656 35.349 20.427 1.00 23.27 120 THR B O 1
ATOM 2220 N N . ILE B 1 76 ? 38.671 36.252 20.028 1.00 23.63 121 ILE B N 1
ATOM 2221 C CA . ILE B 1 76 ? 38.596 37.194 21.134 1.00 21.83 121 ILE B CA 1
ATOM 2222 C C . ILE B 1 76 ? 39.497 38.380 20.812 1.00 26.88 121 ILE B C 1
ATOM 2223 O O . ILE B 1 76 ? 40.611 38.193 20.326 1.00 33.87 121 ILE B O 1
ATOM 2228 N N . GLU B 1 77 ? 39.007 39.593 21.063 1.00 28.09 122 GLU B N 1
ATOM 2229 C CA . GLU B 1 77 ? 39.755 40.811 20.737 1.00 32.89 122 GLU B CA 1
ATOM 2230 C C . GLU B 1 77 ? 39.227 42.013 21.524 1.00 31.24 122 GLU B C 1
ATOM 2231 O O . GLU B 1 77 ? 38.110 41.987 22.032 1.00 27.34 122 GLU B O 1
ATOM 2233 N N . PRO B 1 78 ? 40.035 43.076 21.647 1.00 31.36 123 PRO B N 1
ATOM 2234 C CA . PRO B 1 78 ? 39.483 44.255 22.318 1.00 32.30 123 PRO B CA 1
ATOM 2235 C C . PRO B 1 78 ? 38.275 44.784 21.557 1.00 29.42 123 PRO B C 1
ATOM 2236 O O . PRO B 1 78 ? 38.292 44.822 20.329 1.00 34.03 123 PRO B O 1
ATOM 2240 N N . SER B 1 79 ? 37.241 45.188 22.283 1.00 30.96 124 SER B N 1
ATOM 2241 C CA . SER B 1 79 ? 36.041 45.736 21.666 1.00 34.90 124 SER B CA 1
ATOM 2242 C C . SER B 1 79 ? 36.349 47.065 20.985 1.00 39.80 124 SER B C 1
ATOM 2243 O O . SER B 1 79 ? 37.170 47.834 21.485 1.00 42.43 124 SER B O 1
ATOM 2246 C CA . LEU B 1 85 ? 37.976 48.701 27.341 1.00 29.97 130 LEU B CA 1
ATOM 2247 C C . LEU B 1 85 ? 37.797 47.205 27.528 1.00 34.95 130 LEU B C 1
ATOM 2248 O O . LEU B 1 85 ? 38.722 46.517 27.960 1.00 45.28 130 LEU B O 1
ATOM 2250 N N . PRO B 1 86 ? 36.600 46.700 27.193 1.00 27.33 131 PRO B N 1
ATOM 2251 C CA . PRO B 1 86 ? 36.240 45.286 27.325 1.00 25.85 131 PRO B CA 1
ATOM 2252 C C . PRO B 1 86 ? 36.748 44.461 26.154 1.00 26.33 131 PRO B C 1
ATOM 2253 O O . PRO B 1 86 ? 37.431 44.981 25.264 1.00 28.64 131 PRO B O 1
ATOM 2257 N N . LEU B 1 87 ? 36.396 43.178 26.161 1.00 20.76 132 LEU B N 1
ATOM 2258 C CA . LEU B 1 87 ? 36.775 42.263 25.094 1.00 21.49 132 LEU B CA 1
ATOM 2259 C C . LEU B 1 87 ? 35.538 41.733 24.384 1.00 25.11 132 LEU B C 1
ATOM 2260 O O . LEU B 1 87 ? 34.514 41.468 25.013 1.00 22.06 132 LEU B O 1
ATOM 2265 N N . THR B 1 88 ? 35.637 41.581 23.069 1.00 22.92 133 THR B N 1
ATOM 2266 C CA . THR B 1 88 ? 34.569 40.963 22.307 1.00 23.40 133 THR B CA 1
ATOM 2267 C C . THR B 1 88 ? 34.994 39.563 21.901 1.00 24.32 133 THR B C 1
ATOM 2268 O O . THR B 1 88 ? 36.084 39.366 21.359 1.00 22.75 133 THR B O 1
ATOM 2272 N N . VAL B 1 89 ? 34.137 38.590 22.196 1.00 21.25 134 VAL B N 1
ATOM 2273 C CA . VAL B 1 89 ? 34.364 37.214 21.780 1.00 18.56 134 VAL B CA 1
ATOM 2274 C C . VAL B 1 89 ? 33.316 36.850 20.742 1.00 19.14 134 VAL B C 1
ATOM 2275 O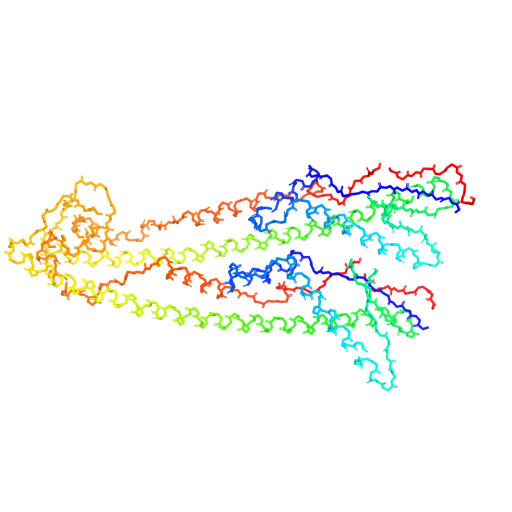 O . VAL B 1 89 ? 32.198 37.361 20.774 1.00 21.89 134 VAL B O 1
ATOM 2279 N N . SER B 1 90 ? 33.677 35.972 19.819 1.00 18.44 135 SER B N 1
ATOM 2280 C CA A SER B 1 90 ? 32.746 35.571 18.771 0.70 20.41 135 SER B CA 1
ATOM 2281 C CA B SER B 1 90 ? 32.772 35.585 18.745 0.30 22.57 135 SER B CA 1
ATOM 2282 C C . SER B 1 90 ? 32.919 34.107 18.411 1.00 22.53 135 SER B C 1
ATOM 2283 O O . SER B 1 90 ? 33.983 33.517 18.614 1.00 21.98 135 SER B O 1
ATOM 2288 N N . TYR B 1 91 ? 31.852 33.524 17.885 1.00 17.64 136 TYR B N 1
ATOM 2289 C CA . TYR B 1 91 ? 31.890 32.149 17.437 1.00 18.53 136 TYR B CA 1
ATOM 2290 C C . TYR B 1 91 ? 31.079 32.022 16.148 1.00 14.20 136 TYR B C 1
ATOM 2291 O O . TYR B 1 91 ? 29.987 32.581 16.029 1.00 19.23 136 TYR B O 1
ATOM 2300 N N . VAL B 1 92 ? 31.636 31.307 15.178 1.00 17.41 137 VAL B N 1
ATOM 2301 C CA . VAL B 1 92 ? 30.954 31.064 13.910 1.00 18.81 137 VAL B CA 1
ATOM 2302 C C . VAL B 1 92 ? 30.314 29.678 13.913 1.00 16.65 137 VAL B C 1
ATOM 2303 O O . VAL B 1 92 ? 31.009 28.670 13.945 1.00 20.77 137 VAL B O 1
ATOM 2307 N N . GLY B 1 93 ? 28.988 29.632 13.906 1.00 18.51 138 GLY B N 1
ATOM 2308 C CA . GLY B 1 93 ? 28.273 28.368 13.926 1.00 15.99 138 GLY B CA 1
ATOM 2309 C C . GLY B 1 93 ? 27.561 28.117 12.610 1.00 17.18 138 GLY B C 1
ATOM 2310 O O . GLY B 1 93 ? 27.662 28.918 11.683 1.00 18.30 138 GLY B O 1
ATOM 2311 N N . GLN B 1 94 ? 26.841 27.007 12.521 1.00 16.13 139 GLN B N 1
ATOM 2312 C CA . GLN B 1 94 ? 26.172 26.646 11.274 1.00 14.92 139 GLN B CA 1
ATOM 2313 C C . GLN B 1 94 ? 24.679 26.980 11.317 1.00 12.57 139 GLN B C 1
ATOM 2314 O O . GLN B 1 94 ? 23.987 26.914 10.305 1.00 16.41 139 GLN B O 1
ATOM 2316 N N . THR B 1 95 ? 24.201 27.353 12.503 1.00 13.48 140 THR B N 1
ATOM 2317 C CA . THR B 1 95 ? 22.850 27.878 12.678 1.00 11.51 140 THR B CA 1
ATOM 2318 C C . THR B 1 95 ? 22.927 29.052 13.646 1.00 11.99 140 THR B C 1
ATOM 2319 O O . THR B 1 95 ? 23.922 29.227 14.358 1.00 11.61 140 THR B O 1
ATOM 2323 N N . ALA B 1 96 ? 21.879 29.868 13.670 1.00 14.30 141 ALA B N 1
ATOM 2324 C CA . ALA B 1 96 ? 21.874 31.023 14.561 1.00 14.32 141 ALA B CA 1
ATOM 2325 C C . ALA B 1 96 ? 21.888 30.586 16.017 1.00 13.05 141 ALA B C 1
ATOM 2326 O O . ALA B 1 96 ? 22.674 31.096 16.816 1.00 14.02 141 ALA B O 1
ATOM 2328 N N . GLU B 1 97 ? 21.009 29.642 16.354 1.00 13.44 142 GLU B N 1
ATOM 2329 C CA . GLU B 1 97 ? 20.928 29.152 17.720 1.00 12.94 142 GLU B CA 1
ATOM 2330 C C . GLU B 1 97 ? 22.203 28.406 18.088 1.00 11.74 142 GLU B C 1
ATOM 2331 O O . GLU B 1 97 ? 22.647 28.454 19.233 1.00 11.11 142 GLU B O 1
ATOM 2337 N N . GLY B 1 98 ? 22.777 27.695 17.127 1.00 10.79 143 GLY B N 1
ATOM 2338 C CA . GLY B 1 98 ? 23.998 26.954 17.393 1.00 11.35 143 GLY B CA 1
ATOM 2339 C C . GLY B 1 98 ? 25.169 27.859 17.713 1.00 13.43 143 GLY B C 1
ATOM 2340 O O . GLY B 1 98 ? 25.935 27.595 18.637 1.00 12.71 143 GLY B O 1
ATOM 2341 N N . ALA B 1 99 ? 25.328 28.928 16.940 1.00 12.77 144 ALA B N 1
ATOM 2342 C CA . ALA B 1 99 ? 26.393 29.887 17.213 1.00 14.32 144 ALA B CA 1
ATOM 2343 C C . ALA B 1 99 ? 26.273 30.450 18.630 1.00 11.55 144 ALA B C 1
ATOM 2344 O O . ALA B 1 99 ? 27.265 30.567 19.353 1.00 13.24 144 ALA B O 1
ATOM 2346 N N . GLN B 1 100 ? 25.054 30.818 19.010 1.00 11.77 145 GLN B N 1
ATOM 2347 C CA . GLN B 1 100 ? 24.802 31.404 20.320 1.00 12.89 145 GLN B CA 1
ATOM 2348 C C . GLN B 1 100 ? 25.065 30.405 21.434 1.00 11.35 145 GLN B C 1
ATOM 2349 O O . GLN B 1 100 ? 25.775 30.712 22.395 1.00 13.11 145 GLN B O 1
ATOM 2363 N N . LYS B 1 102 ? 26.764 27.474 21.372 1.00 11.05 147 LYS B N 1
ATOM 2364 C CA . LYS B 1 102 ? 28.147 27.024 21.479 1.00 11.66 147 LYS B CA 1
ATOM 2365 C C . LYS B 1 102 ? 29.068 28.107 22.048 1.00 10.93 147 LYS B C 1
ATOM 2366 O O . LYS B 1 102 ? 29.969 27.793 22.818 1.00 12.53 147 LYS B O 1
ATOM 2372 N N . LEU B 1 103 ? 28.836 29.377 21.704 1.00 11.14 148 LEU B N 1
ATOM 2373 C CA . LEU B 1 103 ? 29.642 30.451 22.287 1.00 10.78 148 LEU B CA 1
ATOM 2374 C C . LEU B 1 103 ? 29.455 30.459 23.794 1.00 11.66 148 LEU B C 1
ATOM 2375 O O . LEU B 1 103 ? 30.428 30.518 24.544 1.00 12.49 148 LEU B O 1
ATOM 2380 N N . ALA B 1 104 ? 28.204 30.385 24.240 1.00 10.60 149 ALA B N 1
ATOM 2381 C CA . ALA B 1 104 ? 27.935 30.395 25.675 1.00 11.03 149 ALA B CA 1
ATOM 2382 C C . ALA B 1 104 ? 28.599 29.208 26.351 1.00 12.93 149 ALA B C 1
ATOM 2383 O O . ALA B 1 104 ? 29.175 29.343 27.429 1.00 13.49 149 ALA B O 1
ATOM 2385 N N . GLN B 1 105 ? 28.531 28.051 25.711 1.00 11.67 150 GLN B N 1
ATOM 2386 C CA . GLN B 1 105 ? 29.128 26.850 26.282 1.00 12.66 150 GLN B CA 1
ATOM 2387 C C . GLN B 1 105 ? 30.639 26.936 26.347 1.00 12.59 150 GLN B C 1
ATOM 2388 O O . GLN B 1 105 ? 31.242 26.502 27.327 1.00 14.43 150 GLN B O 1
ATOM 2394 N N . TYR B 1 106 ? 31.256 27.485 25.310 1.00 13.77 151 TYR B N 1
ATOM 2395 C CA . TYR B 1 106 ? 32.708 27.605 25.305 1.00 12.40 151 TYR B CA 1
ATOM 2396 C C . TYR B 1 106 ? 33.185 28.604 26.364 1.00 11.76 151 TYR B C 1
ATOM 2397 O O . TYR B 1 106 ? 34.195 28.379 27.022 1.00 11.97 151 TYR B O 1
ATOM 2406 N N . ILE B 1 107 ? 32.445 29.695 26.550 1.00 11.31 152 ILE B N 1
ATOM 2407 C CA . ILE B 1 107 ? 32.783 30.639 27.605 1.00 12.75 152 ILE B CA 1
ATOM 2408 C C . ILE B 1 107 ? 32.710 29.948 28.964 1.00 12.48 152 ILE B C 1
ATOM 2409 O O . ILE B 1 107 ? 33.617 30.101 29.790 1.00 12.48 152 ILE B O 1
ATOM 2414 N N . GLN B 1 108 ? 31.650 29.174 29.183 1.00 12.10 153 GLN B N 1
ATOM 2415 C CA . GLN B 1 108 ? 31.475 28.477 30.455 1.00 13.76 153 GLN B CA 1
ATOM 2416 C C . GLN B 1 108 ? 32.563 27.422 30.649 1.00 12.59 153 GLN B 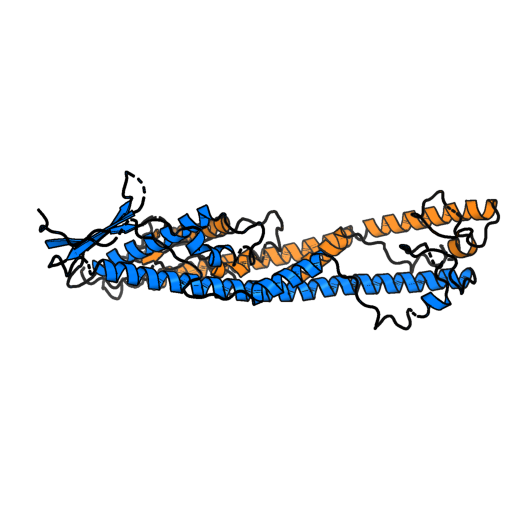C 1
ATOM 2417 O O . GLN B 1 108 ? 33.049 27.204 31.756 1.00 12.63 153 GLN B O 1
ATOM 2423 N N . GLN B 1 109 ? 32.948 26.779 29.557 1.00 11.94 154 GLN B N 1
ATOM 2424 C CA . GLN B 1 109 ? 33.972 25.742 29.605 1.00 12.68 154 GLN B CA 1
ATOM 2425 C C . GLN B 1 109 ? 35.295 26.333 30.085 1.00 14.24 154 GLN B C 1
ATOM 2426 O O . GLN B 1 109 ? 35.965 25.783 30.961 1.00 14.66 154 GLN B O 1
ATOM 2432 N N . VAL B 1 110 ? 35.676 27.458 29.496 1.00 13.07 155 VAL B N 1
ATOM 2433 C CA . VAL B 1 110 ? 36.913 28.126 29.880 1.00 10.96 155 VAL B CA 1
ATOM 2434 C C . VAL B 1 110 ? 36.798 28.656 31.297 1.00 13.52 155 VAL B C 1
ATOM 2435 O O . VAL B 1 110 ? 37.723 28.554 32.093 1.00 15.91 155 VAL B O 1
ATOM 2439 N N . ASP B 1 111 ? 35.638 29.213 31.618 1.00 12.46 156 ASP B N 1
ATOM 2440 C CA . ASP B 1 111 ? 35.408 29.736 32.952 1.00 14.11 156 ASP B CA 1
ATOM 2441 C C . ASP B 1 111 ? 35.595 28.644 34.010 1.00 12.95 156 ASP B C 1
ATOM 2442 O O . ASP B 1 111 ? 36.276 28.845 35.008 1.00 14.48 156 ASP B O 1
ATOM 2447 N N . ASP B 1 112 ? 34.986 27.487 33.782 1.00 12.47 157 ASP B N 1
ATOM 2448 C CA . ASP B 1 112 ? 35.078 26.371 34.720 1.00 15.15 157 ASP B CA 1
ATOM 2449 C C . ASP B 1 112 ? 36.526 25.923 34.896 1.00 13.65 157 ASP B C 1
ATOM 2450 O O . ASP B 1 112 ? 36.975 25.644 36.008 1.00 15.35 157 ASP B O 1
ATOM 2455 N N . LYS B 1 113 ? 37.249 25.821 33.787 1.00 13.36 158 LYS B N 1
ATOM 2456 C CA . LYS B 1 113 ? 38.641 25.387 33.833 1.00 14.33 158 LYS B CA 1
ATOM 2457 C C . LYS B 1 113 ? 39.529 26.334 34.646 1.00 15.29 158 LYS B C 1
ATOM 2458 O O . LYS B 1 113 ? 40.307 25.892 35.501 1.00 18.11 158 LYS B O 1
ATOM 2463 N N . VAL B 1 114 ? 39.419 27.632 34.373 1.00 14.34 159 VAL B N 1
ATOM 2464 C CA . VAL B 1 114 ? 40.255 28.631 35.040 1.00 12.34 159 VAL B CA 1
ATOM 2465 C C . VAL B 1 114 ? 39.893 28.733 36.524 1.00 13.31 159 VAL B C 1
ATOM 2466 O O . VAL B 1 114 ? 40.769 28.857 37.380 1.00 14.36 159 VAL B O 1
ATOM 2470 N N . ASN B 1 115 ? 38.602 28.646 36.827 1.00 14.96 160 ASN B N 1
ATOM 2471 C CA . ASN B 1 115 ? 38.161 28.722 38.217 1.00 13.96 160 ASN B CA 1
ATOM 2472 C C . ASN B 1 115 ? 38.706 27.558 39.029 1.00 15.60 160 ASN B C 1
ATOM 2473 O O . ASN B 1 115 ? 39.161 27.738 40.154 1.00 16.37 160 ASN B O 1
ATOM 2478 N N . GLN B 1 116 ? 38.670 26.361 38.458 1.00 14.47 161 GLN B N 1
ATOM 2479 C CA . GLN B 1 116 ? 39.193 25.204 39.168 1.00 15.09 161 GLN B CA 1
ATOM 2480 C C . GLN B 1 116 ? 40.688 25.363 39.445 1.00 15.59 161 GLN B C 1
ATOM 2481 O O . GLN B 1 116 ? 41.149 25.074 40.546 1.00 17.03 161 GLN B O 1
ATOM 2487 N N . GLU B 1 117 ? 41.434 25.838 38.453 1.00 14.83 162 GLU B N 1
ATOM 2488 C CA . GLU B 1 117 ? 42.875 26.052 38.631 1.00 12.64 162 GLU B CA 1
ATOM 2489 C C . GLU B 1 117 ? 43.153 27.080 39.721 1.00 14.02 162 GLU B C 1
ATOM 2490 O O . GLU B 1 117 ? 43.998 26.868 40.591 1.00 14.37 162 GLU B O 1
ATOM 2496 N N . LEU B 1 118 ? 42.449 28.202 39.675 1.00 14.74 163 LEU B N 1
ATOM 2497 C CA . LEU B 1 118 ? 42.642 29.237 40.687 1.00 14.98 163 LEU B CA 1
ATOM 2498 C C . LEU B 1 118 ? 42.284 28.744 42.093 1.00 14.86 163 LEU B C 1
ATOM 2499 O O . LEU B 1 118 ? 42.969 29.040 43.069 1.00 15.54 163 LEU B O 1
ATOM 2504 N N . GLU B 1 119 ? 41.197 27.995 42.197 1.00 14.61 164 GLU B N 1
ATOM 2505 C CA . GLU B 1 119 ? 40.758 27.475 43.480 1.00 16.03 164 GLU B CA 1
ATOM 2506 C C . GLU B 1 119 ? 41.765 26.495 44.061 1.00 13.86 164 GLU B C 1
ATOM 2507 O O . GLU B 1 119 ? 42.075 26.550 45.248 1.00 14.56 164 GLU B O 1
ATOM 2513 N N . ARG B 1 120 ? 42.277 25.599 43.228 1.00 13.02 165 ARG B N 1
ATOM 2514 C CA . ARG B 1 120 ? 43.248 24.621 43.699 1.00 14.00 165 ARG B CA 1
ATOM 2515 C C . ARG B 1 120 ? 44.552 25.299 44.082 1.00 16.13 165 ARG B C 1
ATOM 2516 O O . ARG B 1 120 ? 45.157 24.956 45.098 1.00 17.22 165 ARG B O 1
ATOM 2524 N N . ASP B 1 121 ? 44.971 26.281 43.293 1.00 13.85 166 ASP B N 1
ATOM 2525 C CA . ASP B 1 121 ? 46.219 26.973 43.601 1.00 15.53 166 ASP B CA 1
ATOM 2526 C C . ASP B 1 121 ? 46.095 27.751 44.907 1.00 14.38 166 ASP B C 1
ATOM 2527 O O . ASP B 1 121 ? 47.032 27.798 45.699 1.00 15.93 166 ASP B O 1
ATOM 2532 N N . LEU B 1 122 ? 44.933 28.354 45.130 1.00 14.97 167 LEU B N 1
ATOM 2533 C CA . LEU B 1 122 ? 44.695 29.112 46.351 1.00 13.69 167 LEU B CA 1
ATOM 2534 C C . LEU B 1 122 ? 44.677 28.204 47.572 1.00 12.88 167 LEU B C 1
ATOM 2535 O O . LEU B 1 122 ? 45.213 28.557 48.629 1.00 15.72 167 LEU B O 1
ATOM 2540 N N . LYS B 1 123 ? 44.054 27.036 47.440 1.00 13.90 168 LYS B N 1
ATOM 2541 C CA . LYS B 1 123 ? 44.054 26.065 48.532 1.00 15.64 168 LYS B CA 1
ATOM 2542 C C . LYS B 1 123 ? 45.475 25.576 48.819 1.00 14.79 168 LYS B C 1
ATOM 2543 O O . LYS B 1 123 ? 45.839 25.374 49.979 1.00 16.92 168 LYS B O 1
ATOM 2549 N N . ASP B 1 124 ? 46.270 25.373 47.769 1.00 14.47 169 ASP B N 1
ATOM 2550 C CA . ASP B 1 124 ? 47.676 25.007 47.945 1.00 19.16 169 ASP B CA 1
ATOM 2551 C C . ASP B 1 124 ? 48.409 26.106 48.703 1.00 17.63 169 ASP B C 1
ATOM 2552 O O . ASP B 1 124 ? 49.196 25.836 49.614 1.00 18.74 169 ASP B O 1
ATOM 2557 N N . ASN B 1 125 ? 48.163 27.348 48.304 1.00 17.50 170 ASN B N 1
ATOM 2558 C CA . ASN B 1 125 ? 48.827 28.497 48.907 1.00 17.84 170 ASN B CA 1
ATOM 2559 C C . ASN B 1 125 ? 48.453 28.597 50.390 1.00 18.65 170 ASN B C 1
ATOM 2560 O O . ASN B 1 125 ? 49.300 28.869 51.237 1.00 19.04 170 ASN B O 1
ATOM 2565 N N . ILE B 1 126 ? 47.183 28.359 50.702 1.00 14.95 171 ILE B N 1
ATOM 2566 C CA . ILE B 1 126 ? 46.711 28.409 52.085 1.00 16.97 171 ILE B CA 1
ATOM 2567 C C . ILE B 1 126 ? 47.370 27.318 52.925 1.00 19.82 171 ILE B C 1
ATOM 2568 O O . ILE B 1 126 ? 47.802 27.567 54.057 1.00 17.93 171 ILE B O 1
ATOM 2573 N N . ALA B 1 127 ? 47.467 26.115 52.367 1.00 17.76 172 ALA B N 1
ATOM 2574 C CA . ALA B 1 127 ? 48.059 24.991 53.083 1.00 17.91 172 ALA B CA 1
ATOM 2575 C C . ALA B 1 127 ? 49.519 25.271 53.416 1.00 18.79 172 ALA B C 1
ATOM 2576 O O . ALA B 1 127 ? 49.957 25.045 54.543 1.00 18.50 172 ALA B O 1
ATOM 2578 N N . LEU B 1 128 ? 50.271 25.777 52.443 1.00 18.16 173 LEU B N 1
ATOM 2579 C CA . LEU B 1 128 ? 51.672 26.131 52.682 1.00 17.92 173 LEU B CA 1
ATOM 2580 C C . LEU B 1 128 ? 51.814 27.273 53.684 1.00 20.41 173 LEU B C 1
ATOM 2581 O O . LEU B 1 128 ? 52.704 27.253 54.532 1.00 20.73 173 LEU B O 1
ATOM 2586 N N . GLY B 1 129 ? 50.938 28.267 53.589 1.00 17.82 174 GLY B N 1
ATOM 2587 C CA . GLY B 1 129 ? 50.974 29.376 54.526 1.00 15.56 174 GLY B CA 1
ATOM 2588 C C . GLY B 1 129 ? 50.738 28.905 55.943 1.00 21.79 174 GLY B C 1
ATOM 2589 O O . GLY B 1 129 ? 51.420 29.345 56.869 1.00 18.07 174 GLY B O 1
ATOM 2590 N N . ARG B 1 130 ? 49.761 28.021 56.116 1.00 16.30 175 ARG B N 1
ATOM 2591 C CA . ARG B 1 130 ? 49.486 27.438 57.425 1.00 15.63 175 ARG B CA 1
ATOM 2592 C C . ARG B 1 130 ? 50.733 26.748 57.991 1.00 19.46 175 ARG B C 1
ATOM 2593 O O . ARG B 1 130 ? 51.117 26.958 59.150 1.00 15.56 175 ARG B O 1
ATOM 2601 N N . LYS B 1 131 ? 51.369 25.923 57.167 1.00 16.47 176 LYS B N 1
ATOM 2602 C CA . LYS B 1 131 ? 52.569 25.215 57.577 1.00 14.45 176 LYS B CA 1
ATOM 2603 C C . LYS B 1 131 ? 53.655 26.211 57.963 1.00 16.47 176 LYS B C 1
ATOM 2604 O O . LYS B 1 131 ? 54.334 26.044 58.979 1.00 20.27 176 LYS B O 1
ATOM 2610 N N . ASN B 1 132 ? 53.826 27.243 57.148 1.00 17.66 177 ASN B N 1
ATOM 2611 C CA . ASN B 1 132 ? 54.876 28.219 57.409 1.00 18.19 177 ASN B CA 1
ATOM 2612 C C . ASN B 1 132 ? 54.632 28.975 58.711 1.00 12.38 177 ASN B C 1
ATOM 2613 O O . ASN B 1 132 ? 55.572 29.205 59.483 1.00 14.97 177 ASN B O 1
ATOM 2618 N N . LEU B 1 133 ? 53.379 29.348 58.959 1.00 14.08 178 LEU B N 1
ATOM 2619 C CA . LEU B 1 133 ? 53.023 30.040 60.201 1.00 13.43 178 LEU B CA 1
ATOM 2620 C C . LEU B 1 133 ? 53.209 29.152 61.422 1.00 16.38 178 LEU B C 1
ATOM 2621 O O . LEU B 1 133 ? 53.666 29.614 62.482 1.00 14.21 178 LEU B O 1
ATOM 2626 N N . GLN B 1 134 ? 52.849 27.882 61.290 1.00 17.38 179 GLN B N 1
ATOM 2627 C CA . GLN B 1 134 ? 53.051 26.939 62.391 1.00 19.73 179 GLN B CA 1
ATOM 2628 C C . GLN B 1 134 ? 54.538 26.769 62.706 1.00 16.67 179 GLN B C 1
ATOM 2629 O O . GLN B 1 134 ? 54.933 26.736 63.874 1.00 16.74 179 GLN B O 1
ATOM 2635 N N . ASP B 1 135 ? 55.366 26.662 61.667 1.00 16.97 180 ASP B N 1
ATOM 2636 C CA . ASP B 1 135 ? 56.809 26.565 61.865 1.00 15.44 180 ASP B CA 1
ATOM 2637 C C . ASP B 1 135 ? 57.331 27.844 62.507 1.00 16.16 180 ASP B C 1
ATOM 2638 O O . ASP B 1 135 ? 58.225 27.809 63.357 1.00 16.77 180 ASP B O 1
ATOM 2643 N N . SER B 1 136 ? 56.780 28.978 62.090 1.00 15.85 181 SER B N 1
ATOM 2644 C CA . SER B 1 136 ? 57.224 30.261 62.631 1.00 15.69 181 SER B CA 1
ATOM 2645 C C . SER B 1 136 ? 56.940 30.342 64.133 1.00 15.81 181 SER B C 1
ATOM 2646 O O . SER B 1 136 ? 57.766 30.833 64.911 1.00 15.84 181 SER B O 1
ATOM 2649 N N . LEU B 1 137 ? 55.779 29.854 64.546 1.00 13.83 182 LEU B N 1
ATOM 2650 C CA . LEU B 1 137 ? 55.449 29.842 65.975 1.00 11.66 182 LEU B CA 1
ATOM 2651 C C . LEU B 1 137 ? 56.444 28.974 66.747 1.00 14.26 182 LEU B C 1
ATOM 2652 O O . LEU B 1 137 ? 56.861 29.317 67.856 1.00 15.94 182 LEU B O 1
ATOM 2657 N N . ARG B 1 138 ? 56.812 27.839 66.164 1.00 15.64 183 ARG B N 1
ATOM 2658 C CA . ARG B 1 138 ? 57.775 26.937 66.788 1.00 15.31 183 ARG B CA 1
ATOM 2659 C C . ARG B 1 138 ? 59.131 27.614 66.974 1.00 16.86 183 ARG B C 1
ATOM 2660 O O . ARG B 1 138 ? 59.707 27.585 68.059 1.00 15.59 183 ARG B O 1
ATOM 2668 N N . THR B 1 139 ? 59.657 28.214 65.911 1.00 12.58 184 THR B N 1
ATOM 2669 C CA . THR B 1 139 ? 60.973 28.846 66.029 1.00 12.34 184 THR B CA 1
ATOM 2670 C C . THR B 1 139 ? 60.931 30.095 66.923 1.00 12.78 184 THR B C 1
ATOM 2671 O O . THR B 1 139 ? 61.877 30.360 67.675 1.00 14.12 184 THR B O 1
ATOM 2675 N N . GLN B 1 140 ? 59.836 30.851 66.863 1.00 12.96 185 GLN B N 1
ATOM 2676 C CA . GLN B 1 140 ? 59.687 31.998 67.749 1.00 11.37 185 GLN B CA 1
ATOM 2677 C C . GLN B 1 140 ? 59.703 31.537 69.194 1.00 15.04 185 GLN B C 1
ATOM 2678 O O . GLN B 1 140 ? 60.255 32.217 70.064 1.00 13.96 185 GLN B O 1
ATOM 2684 N N . GLU B 1 141 ? 59.106 30.380 69.451 1.00 13.82 186 GLU B N 1
ATOM 2685 C CA A GLU B 1 141 ? 59.099 29.847 70.810 0.46 11.66 186 GLU B CA 1
ATOM 2686 C CA B GLU B 1 141 ? 59.093 29.806 70.797 0.54 12.04 186 GLU B CA 1
ATOM 2687 C C . GLU B 1 141 ? 60.489 29.392 71.254 1.00 15.80 186 GLU B C 1
ATOM 2688 O O . GLU B 1 141 ? 60.823 29.483 72.431 1.00 13.36 186 GLU B O 1
ATOM 2697 N N . VAL B 1 142 ? 61.304 28.918 70.322 1.00 12.72 187 VAL B N 1
ATOM 2698 C CA . VAL B 1 142 ? 62.687 28.600 70.659 1.00 12.63 187 VAL B CA 1
ATOM 2699 C C . VAL B 1 142 ? 63.390 29.865 71.147 1.00 13.71 187 VAL B C 1
ATOM 2700 O O . VAL B 1 142 ? 64.072 29.852 72.170 1.00 13.93 187 VAL B O 1
ATOM 2704 N N . VAL B 1 143 ? 63.201 30.967 70.431 1.00 13.09 188 VAL B N 1
ATOM 2705 C CA . VAL B 1 143 ? 63.802 32.239 70.825 1.00 14.25 188 VAL B CA 1
ATOM 2706 C C . VAL B 1 143 ? 63.257 32.714 72.179 1.00 13.69 188 VAL B C 1
ATOM 2707 O O . VAL B 1 143 ? 6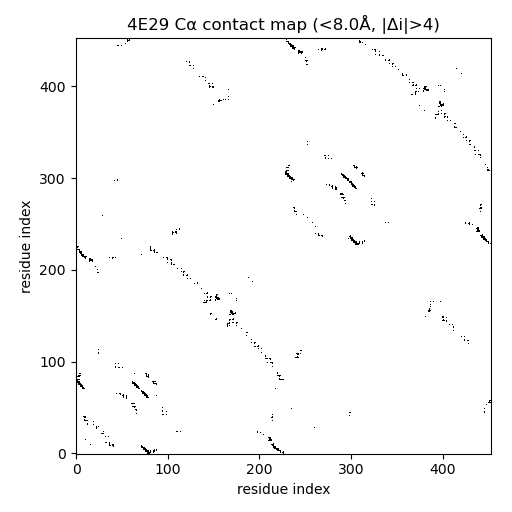4.020 33.165 73.036 1.00 13.06 188 VAL B O 1
ATOM 2711 N N . ALA B 1 144 ? 61.944 32.597 72.373 1.00 11.19 189 ALA B N 1
ATOM 2712 C CA . ALA B 1 144 ? 61.331 33.014 73.630 1.00 14.20 189 ALA B CA 1
ATOM 2713 C C . ALA B 1 144 ? 61.884 32.179 74.778 1.00 13.40 189 ALA B C 1
ATOM 2714 O O . ALA B 1 144 ? 62.111 32.692 75.881 1.00 12.28 189 ALA B O 1
ATOM 2716 N N . GLN B 1 145 ? 62.121 30.893 74.519 1.00 13.72 190 GLN B N 1
ATOM 2717 C CA . GLN B 1 145 ? 62.711 30.035 75.546 1.00 13.98 190 GLN B CA 1
ATOM 2718 C C . GLN B 1 145 ? 64.130 30.476 75.901 1.00 13.63 190 GLN B C 1
ATOM 2719 O O . GLN B 1 145 ? 64.511 30.478 77.077 1.00 13.78 190 GLN B O 1
ATOM 2725 N N . GLU B 1 146 ? 64.921 30.840 74.891 1.00 12.53 191 GLU B N 1
ATOM 2726 C CA . GLU B 1 146 ? 66.290 31.293 75.154 1.00 11.26 191 GLU B CA 1
ATOM 2727 C C . GLU B 1 146 ? 66.250 32.563 75.996 1.00 10.13 191 GLU B C 1
ATOM 2728 O O . GLU B 1 146 ? 67.073 32.766 76.888 1.00 11.76 191 GLU B O 1
ATOM 2733 N N . GLN B 1 147 ? 65.280 33.418 75.711 1.00 10.52 192 GLN B N 1
ATOM 2734 C CA . GLN B 1 147 ? 65.141 34.648 76.483 1.00 10.62 192 GLN B CA 1
ATOM 2735 C C . GLN B 1 147 ? 64.729 34.369 77.917 1.00 10.37 192 GLN B C 1
ATOM 2736 O O . GLN B 1 147 ? 65.249 35.006 78.848 1.00 11.62 192 GLN B O 1
ATOM 2742 N N . LYS B 1 148 ? 63.807 33.431 78.113 1.00 10.40 193 LYS B N 1
ATOM 2743 C CA . LYS B 1 148 ? 63.446 33.034 79.477 1.00 9.71 193 LYS B CA 1
ATOM 2744 C C . LYS B 1 148 ? 64.652 32.442 80.211 1.00 12.48 193 LYS B C 1
ATOM 2745 O O . LYS B 1 148 ? 64.909 32.779 81.365 1.00 11.62 193 LYS B O 1
ATOM 2751 N N . ASP B 1 149 ? 65.395 31.561 79.546 1.00 10.23 194 ASP B N 1
ATOM 2752 C CA . ASP B 1 149 ? 66.557 30.940 80.173 1.00 11.06 194 ASP B CA 1
ATOM 2753 C C . ASP B 1 149 ? 67.558 32.013 80.615 1.00 11.99 194 ASP B C 1
ATOM 2754 O O . ASP B 1 149 ? 68.153 31.929 81.691 1.00 9.58 194 ASP B O 1
ATOM 2759 N N . LEU B 1 150 ? 67.730 33.047 79.804 1.00 10.76 195 LEU B N 1
ATOM 2760 C CA . LEU B 1 150 ? 68.670 34.097 80.179 1.00 12.11 195 LEU B CA 1
ATOM 2761 C C . LEU B 1 150 ? 68.125 34.899 81.373 1.00 10.50 195 LEU B C 1
ATOM 2762 O O . LEU B 1 150 ? 68.880 35.279 82.269 1.00 11.15 195 LEU B O 1
ATOM 2767 N N . ARG B 1 151 ? 66.814 35.142 81.384 1.00 10.71 196 ARG B N 1
ATOM 2768 C CA . ARG B 1 151 ? 66.179 35.854 82.494 1.00 10.27 196 ARG B CA 1
ATOM 2769 C C . ARG B 1 151 ? 66.405 35.107 83.798 1.00 10.92 196 ARG B C 1
ATOM 2770 O O . ARG B 1 151 ? 66.738 35.712 84.809 1.00 10.18 196 ARG B O 1
ATOM 2778 N N . ILE B 1 152 ? 66.214 33.792 83.778 1.00 8.89 197 ILE B N 1
ATOM 2779 C CA . ILE B 1 152 ? 66.497 32.988 84.968 1.00 9.65 197 ILE B CA 1
ATOM 2780 C C . ILE B 1 152 ? 67.954 33.137 85.392 1.00 8.83 197 ILE B C 1
ATOM 2781 O O . ILE B 1 152 ? 68.258 33.236 86.583 1.00 9.23 197 ILE B O 1
ATOM 2786 N N . ARG B 1 153 ? 68.874 33.167 84.437 1.00 9.53 198 ARG B N 1
ATOM 2787 C CA . ARG B 1 153 ? 70.269 33.391 84.807 1.00 11.16 198 ARG B CA 1
ATOM 2788 C C . ARG B 1 153 ? 70.460 34.767 85.456 1.00 10.12 198 ARG B C 1
ATOM 2789 O O . ARG B 1 153 ? 71.230 34.906 86.405 1.00 10.42 198 ARG B O 1
ATOM 2797 N N . GLN B 1 154 ? 69.767 35.785 84.947 1.00 9.80 199 GLN B N 1
ATOM 2798 C CA . GLN B 1 154 ? 69.860 37.113 85.558 1.00 8.98 199 GLN B CA 1
ATOM 2799 C C . GLN B 1 154 ? 69.346 37.085 86.990 1.00 8.81 199 GLN B C 1
ATOM 2800 O O . GLN B 1 154 ? 69.912 37.733 87.872 1.00 9.49 199 GLN B O 1
ATOM 2806 N N . ILE B 1 155 ? 68.265 36.343 87.211 1.00 7.28 200 ILE B N 1
ATOM 2807 C CA . ILE B 1 155 ? 67.705 36.175 88.547 1.00 6.18 200 ILE B CA 1
ATOM 2808 C C . ILE B 1 155 ? 68.676 35.441 89.477 1.00 6.63 200 ILE B C 1
ATOM 2809 O O . ILE B 1 155 ? 68.836 35.823 90.646 1.00 8.66 200 ILE B O 1
ATOM 2814 N N . GLU B 1 156 ? 69.341 34.413 88.957 1.00 7.16 201 GLU B N 1
ATOM 2815 C CA . GLU B 1 156 ? 70.373 33.704 89.718 1.00 6.46 201 GLU B CA 1
ATOM 2816 C C . GLU B 1 156 ? 71.495 34.638 90.148 1.00 8.50 201 GLU B C 1
ATOM 2817 O O . GLU B 1 156 ? 71.999 34.546 91.274 1.00 9.06 201 GLU B O 1
ATOM 2823 N N . GLU B 1 157 ? 71.905 35.541 89.261 1.00 7.35 202 GLU B N 1
ATOM 2824 C CA . GLU B 1 157 ? 72.959 36.481 89.628 1.00 7.21 202 GLU B CA 1
ATOM 2825 C C . GLU B 1 157 ? 72.435 37.500 90.644 1.00 9.25 202 GLU B C 1
ATOM 2826 O O . GLU B 1 157 ? 73.111 37.821 91.607 1.00 9.01 202 GLU B O 1
ATOM 2832 N N . ALA B 1 158 ? 71.212 37.986 90.447 1.00 8.60 203 ALA B N 1
ATOM 2833 C CA . ALA B 1 158 ? 70.651 38.969 91.369 1.00 7.17 203 ALA B CA 1
ATOM 2834 C C . ALA B 1 158 ? 70.523 38.379 92.772 1.00 6.46 203 ALA B C 1
ATOM 2835 O O . ALA B 1 158 ? 70.655 39.097 93.763 1.00 10.41 203 ALA B O 1
ATOM 2837 N N . LEU B 1 159 ? 70.280 37.076 92.846 1.00 8.61 204 LEU B N 1
ATOM 2838 C CA . LEU B 1 159 ? 70.251 36.399 94.134 1.00 8.15 204 LEU B CA 1
ATOM 2839 C C . LEU B 1 159 ? 71.593 36.506 94.848 1.00 7.68 204 LEU B C 1
ATOM 2840 O O . LEU B 1 159 ? 71.642 36.687 96.065 1.00 9.41 204 LEU B O 1
ATOM 2845 N N . ARG B 1 160 ? 72.686 36.384 94.107 1.00 8.53 205 ARG B N 1
ATOM 2846 C CA . ARG B 1 160 ? 73.998 36.559 94.727 1.00 8.10 205 ARG B CA 1
ATOM 2847 C C . ARG B 1 160 ? 74.128 37.938 95.336 1.00 9.54 205 ARG B C 1
ATOM 2848 O O . ARG B 1 160 ? 74.656 38.097 96.440 1.00 10.84 205 ARG B O 1
ATOM 2856 N N . TYR B 1 161 ? 73.681 38.954 94.604 1.00 7.95 206 TYR B N 1
ATOM 2857 C CA . TYR B 1 161 ? 73.842 40.320 95.076 1.00 6.98 206 TYR B CA 1
ATOM 2858 C C . TYR B 1 161 ? 72.966 40.564 96.304 1.00 8.37 206 TYR B C 1
ATOM 2859 O O . TYR B 1 161 ? 73.389 41.211 97.268 1.00 10.78 206 TYR B O 1
ATOM 2868 N N . ALA B 1 162 ? 71.742 40.037 96.265 1.00 7.75 207 ALA B N 1
ATOM 2869 C CA . ALA B 1 162 ? 70.833 40.190 97.397 1.00 8.05 207 ALA B CA 1
ATOM 2870 C C . ALA B 1 162 ? 71.390 39.479 98.624 1.00 11.59 207 ALA B C 1
ATOM 2871 O O . ALA B 1 162 ? 71.278 39.988 99.735 1.00 10.68 207 ALA B O 1
ATOM 2873 N N . ASP B 1 163 ? 72.002 38.313 98.436 1.00 9.22 208 ASP B N 1
ATOM 2874 C CA . ASP B 1 163 ? 72.593 37.609 99.573 1.00 8.91 208 ASP B CA 1
ATOM 2875 C C . ASP B 1 163 ? 73.729 38.421 100.177 1.00 13.81 208 ASP B C 1
ATOM 2876 O O . ASP B 1 163 ? 73.857 38.516 101.400 1.00 14.10 208 ASP B O 1
ATOM 2881 N N . GLU B 1 164 ? 74.549 39.023 99.326 1.00 10.73 209 GLU B N 1
ATOM 2882 C CA . GLU B 1 164 ? 75.662 39.828 99.815 1.00 10.10 209 GLU B CA 1
ATOM 2883 C C . GLU B 1 164 ? 75.188 41.053 100.581 1.00 15.65 209 GLU B C 1
ATOM 2884 O O . GLU B 1 164 ? 75.836 41.488 101.545 1.00 18.03 209 GLU B O 1
ATOM 2890 N N . ALA B 1 165 ? 74.057 41.617 100.171 1.00 13.00 210 ALA B N 1
ATOM 2891 C CA . ALA B 1 165 ? 73.533 42.801 100.842 1.00 10.42 210 ALA B CA 1
ATOM 2892 C C . ALA B 1 165 ? 72.590 42.393 101.984 1.00 12.41 210 ALA B C 1
ATOM 2893 O O . ALA B 1 165 ? 72.109 43.246 102.732 1.00 18.16 210 ALA B O 1
ATOM 2895 N N . LYS B 1 166 ? 72.364 41.089 102.104 1.00 12.71 211 LYS B N 1
ATOM 2896 C CA . LYS B 1 166 ? 71.428 40.527 103.078 1.00 16.85 211 LYS B CA 1
ATOM 2897 C C . LYS B 1 166 ? 70.031 41.127 102.951 1.00 16.14 211 LYS B C 1
ATOM 2898 O O . LYS B 1 166 ? 69.387 41.478 103.943 1.00 20.60 211 LYS B O 1
ATOM 2904 N N . ILE B 1 167 ? 69.558 41.230 101.711 1.00 9.95 212 ILE B N 1
ATOM 2905 C CA . ILE B 1 167 ? 68.207 41.690 101.444 1.00 9.12 212 ILE B CA 1
ATOM 2906 C C . ILE B 1 167 ? 67.348 40.470 101.153 1.00 9.97 212 ILE B C 1
ATOM 2907 O O . ILE B 1 167 ? 67.480 39.837 100.097 1.00 9.71 212 ILE B O 1
ATOM 2912 N N . THR B 1 168 ? 66.498 40.092 102.097 1.00 9.23 213 THR B N 1
ATOM 2913 C CA . THR B 1 168 ? 65.661 38.904 101.906 1.00 8.09 213 THR B CA 1
ATOM 2914 C C . THR B 1 168 ? 64.246 39.278 101.472 1.00 7.20 213 THR B C 1
ATOM 2915 O O . THR B 1 168 ? 63.578 38.534 100.758 1.00 9.03 213 THR B O 1
ATOM 2919 N N . GLN B 1 169 ? 63.796 40.446 101.912 1.00 13.37 214 GLN B N 1
ATOM 2920 C CA . GLN B 1 169 ? 62.467 40.928 101.586 1.00 13.12 214 GLN B CA 1
ATOM 2921 C C . GLN B 1 169 ? 62.592 42.072 100.599 1.00 10.02 214 GLN B C 1
ATOM 2922 O O . GLN B 1 169 ? 63.644 42.709 100.503 1.00 12.88 214 GLN B O 1
ATOM 2928 N N . PRO B 1 170 ? 61.526 42.337 99.829 1.00 9.77 215 PRO B N 1
ATOM 2929 C CA . PRO B 1 170 ? 61.616 43.410 98.833 1.00 9.51 215 PRO B CA 1
ATOM 2930 C C . PRO B 1 170 ? 61.813 44.781 99.461 1.00 13.28 215 PRO B C 1
ATOM 2931 O O . PRO B 1 170 ? 61.223 45.081 100.490 1.00 18.05 215 PRO B O 1
ATOM 2935 N N . GLN B 1 171 ? 62.664 45.586 98.837 1.00 13.59 216 GLN B N 1
ATOM 2936 C CA . GLN B 1 171 ? 63.016 46.896 99.373 1.00 19.86 216 GLN B CA 1
ATOM 2937 C C . GLN B 1 171 ? 62.421 48.023 98.564 1.00 23.32 216 GLN B C 1
ATOM 2938 O O . GLN B 1 171 ? 63.043 49.079 98.418 1.00 31.61 216 GLN B O 1
ATOM 2943 N N . ILE B 1 172 ? 61.219 47.829 98.037 1.00 17.51 217 ILE B N 1
ATOM 2944 C CA . ILE B 1 172 ? 60.709 48.846 97.130 1.00 17.73 217 ILE B CA 1
ATOM 2945 C C . ILE B 1 172 ? 59.310 49.305 97.476 1.00 23.82 217 ILE B C 1
ATOM 2946 O O . ILE B 1 172 ? 58.606 48.686 98.276 1.00 29.13 217 ILE B O 1
ATOM 2951 N N . GLN B 1 173 ? 58.924 50.420 96.881 1.00 19.42 218 GLN B N 1
ATOM 2952 C CA . GLN B 1 173 ? 57.584 50.938 97.068 1.00 17.64 218 GLN B CA 1
ATOM 2953 C C . GLN B 1 173 ? 56.879 51.037 95.721 1.00 15.95 218 GLN B C 1
ATOM 2954 O O . GLN B 1 173 ? 55.715 51.371 95.661 1.00 15.27 218 GLN B O 1
ATOM 2958 N N . GLN B 1 174 ? 57.598 50.741 94.644 1.00 16.10 219 GLN B N 1
ATOM 2959 C CA . GLN B 1 174 ? 57.044 50.766 93.295 1.00 17.18 219 GLN B CA 1
ATOM 2960 C C . GLN B 1 174 ? 58.126 50.229 92.385 1.00 14.26 219 GLN B C 1
ATOM 2961 O O . GLN B 1 174 ? 59.255 50.002 92.835 1.00 15.97 219 GLN B O 1
ATOM 2967 N N . THR B 1 175 ? 57.796 50.026 91.113 1.00 16.45 220 THR B N 1
ATOM 2968 C CA . THR B 1 175 ? 58.793 49.562 90.156 1.00 16.83 220 THR B CA 1
ATOM 2969 C C . THR B 1 175 ? 58.680 50.384 88.881 1.00 21.58 220 THR B C 1
ATOM 2970 O O . THR B 1 175 ? 57.576 50.755 88.472 1.00 23.88 220 THR B O 1
ATOM 2974 N N . GLN B 1 176 ? 59.818 50.696 88.265 1.00 23.70 221 GLN B N 1
ATOM 2975 C CA . GLN B 1 176 ? 59.821 51.588 87.098 1.00 32.07 221 GLN B CA 1
ATOM 2976 C C . GLN B 1 176 ? 60.285 50.868 85.841 1.00 43.87 221 GLN B C 1
ATOM 2977 O O . GLN B 1 176 ? 59.492 50.623 84.929 1.00 48.83 221 GLN B O 1
ATOM 2982 C CA . ASP B 1 177 ? 61.228 48.207 84.701 1.00 39.91 222 ASP B CA 1
ATOM 2983 C C . ASP B 1 177 ? 62.171 47.500 85.671 1.00 28.10 222 ASP B C 1
ATOM 2984 O O . ASP B 1 177 ? 62.782 48.125 86.540 1.00 34.31 222 ASP B O 1
ATOM 2986 N N . VAL B 1 178 ? 62.264 46.186 85.534 1.00 22.73 223 VAL B N 1
ATOM 2987 C CA . VAL B 1 178 ? 63.156 45.396 86.356 1.00 17.57 223 VAL B CA 1
ATOM 2988 C C . VAL B 1 178 ? 64.436 45.105 85.574 1.00 18.82 223 VAL B C 1
ATOM 2989 O O . VAL B 1 178 ? 64.378 44.506 84.503 1.00 27.36 223 VAL B O 1
ATOM 2993 N N . THR B 1 179 ? 65.581 45.521 86.113 1.00 14.78 224 THR B N 1
ATOM 2994 C CA . THR B 1 179 ? 66.853 45.397 85.408 1.00 16.25 224 THR B CA 1
ATOM 2995 C C . THR B 1 179 ? 67.784 44.403 86.105 1.00 15.88 224 THR B C 1
ATOM 2996 O O . THR B 1 179 ? 67.610 44.109 87.285 1.00 13.48 224 THR B O 1
ATOM 3000 N N . GLN B 1 180 ? 68.794 43.906 85.388 1.00 16.49 225 GLN B N 1
ATOM 3001 C CA . GLN B 1 180 ? 69.807 43.058 86.021 1.00 16.24 225 GLN B CA 1
ATOM 3002 C C . GLN B 1 180 ? 70.327 43.696 87.292 1.00 15.58 225 GLN B C 1
ATOM 3003 O O . GLN B 1 180 ? 70.561 43.012 88.290 1.00 16.50 225 GLN B O 1
ATOM 3009 N N . ASP B 1 181 ? 70.519 45.012 87.258 1.00 14.76 226 ASP B N 1
ATOM 3010 C CA . ASP B 1 181 ? 71.172 45.689 88.362 1.00 16.40 226 ASP B CA 1
ATOM 3011 C C . ASP B 1 181 ? 70.250 46.068 89.510 1.00 11.94 226 ASP B C 1
ATOM 3012 O O . ASP B 1 181 ? 70.720 46.408 90.585 1.00 15.25 226 ASP B O 1
ATOM 3017 N N . THR B 1 182 ? 68.939 46.015 89.294 1.00 11.70 227 THR B N 1
ATOM 3018 C CA . THR B 1 182 ? 68.052 46.317 90.405 1.00 14.37 227 THR B CA 1
ATOM 3019 C C . THR B 1 182 ? 67.145 45.154 90.820 1.00 13.28 227 THR B C 1
ATOM 3020 O O . THR B 1 182 ? 66.423 45.283 91.805 1.00 12.21 227 THR B O 1
ATOM 3032 N N . PHE B 1 184 ? 67.938 42.672 92.488 1.00 11.66 229 PHE B N 1
ATOM 3033 C CA . PHE B 1 184 ? 68.235 42.264 93.862 1.00 12.04 229 PHE B CA 1
ATOM 3034 C C . PHE B 1 184 ? 67.343 42.921 94.906 1.00 8.97 229 PHE B C 1
ATOM 3035 O O . PHE B 1 184 ? 67.184 42.423 96.017 1.00 9.80 229 PHE B O 1
ATOM 3043 N N . LEU B 1 185 ? 66.759 44.054 94.536 1.00 11.91 230 LEU B N 1
ATOM 3044 C CA . LEU B 1 185 ? 65.889 44.775 95.441 1.00 9.17 230 LEU B CA 1
ATOM 3045 C C . LEU B 1 185 ? 64.577 44.019 95.677 1.00 8.72 230 LEU B C 1
ATOM 3046 O O . LEU B 1 185 ? 63.820 44.374 96.575 1.00 10.75 230 LEU B O 1
ATOM 3051 N N . LEU B 1 186 ? 64.310 42.997 94.862 1.00 8.86 231 LEU B N 1
ATOM 3052 C CA . LEU B 1 186 ? 63.125 42.164 95.078 1.00 12.08 231 LEU B CA 1
ATOM 3053 C C . LEU B 1 186 ? 63.300 41.243 96.285 1.00 9.84 231 LEU B C 1
ATOM 3054 O O . LEU B 1 186 ? 62.319 40.736 96.840 1.00 8.58 231 LEU B O 1
ATOM 3059 N N . GLY B 1 187 ? 64.544 41.022 96.689 1.00 8.49 232 GLY B N 1
ATOM 3060 C CA . GLY B 1 187 ? 64.823 40.244 97.888 1.00 8.41 232 GLY B CA 1
ATOM 3061 C C . GLY B 1 187 ? 65.046 38.772 97.594 1.00 9.17 232 GLY B C 1
ATOM 3062 O O . GLY B 1 187 ? 64.414 38.209 96.689 1.00 8.88 232 GLY B O 1
ATOM 3063 N N . SER B 1 188 ? 65.938 38.147 98.367 1.00 6.80 233 SER B N 1
ATOM 3064 C CA . SER B 1 188 ? 66.297 36.753 98.141 1.00 7.94 233 SER B CA 1
ATOM 3065 C C . SER B 1 188 ? 65.142 35.757 98.330 1.00 7.78 233 SER B C 1
ATOM 3066 O O . SER B 1 188 ? 65.091 34.746 97.636 1.00 8.79 233 SER B O 1
ATOM 3069 N N . ASP B 1 189 ? 64.193 36.029 99.223 1.00 8.81 234 ASP B N 1
ATOM 3070 C CA . ASP B 1 189 ? 63.080 35.083 99.351 1.00 9.48 234 ASP B CA 1
ATOM 3071 C C . ASP B 1 189 ? 62.349 34.894 98.005 1.00 10.80 234 ASP B C 1
ATOM 3072 O O . ASP B 1 189 ? 62.077 33.762 97.576 1.00 10.29 234 ASP B O 1
ATOM 3077 N N . ALA B 1 190 ? 62.008 36.009 97.354 1.00 8.96 235 ALA B N 1
ATOM 3078 C CA . ALA B 1 190 ? 61.296 35.952 96.077 1.00 9.65 235 ALA B CA 1
ATOM 3079 C C . ALA B 1 190 ? 62.192 35.456 94.966 1.00 6.53 235 ALA B C 1
ATOM 3080 O O . ALA B 1 190 ? 61.763 34.638 94.145 1.00 8.97 235 ALA B O 1
ATOM 3082 N N . LEU B 1 191 ? 63.435 35.934 94.930 1.00 7.94 236 LEU B N 1
ATOM 3083 C CA . LEU B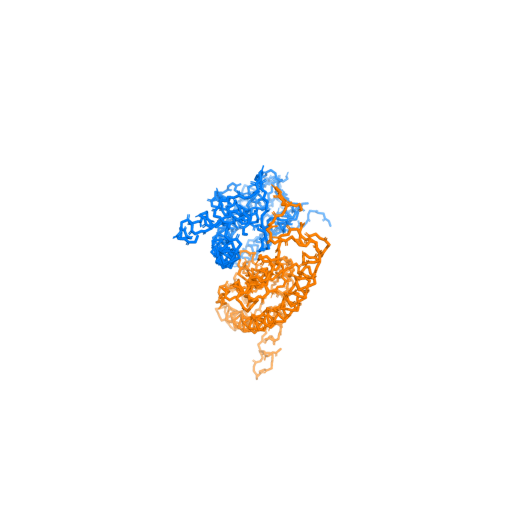 1 191 ? 64.342 35.525 93.859 1.00 7.48 236 LEU B CA 1
ATOM 3084 C C . LEU B 1 191 ? 64.574 34.017 93.900 1.00 8.63 236 LEU B C 1
ATOM 3085 O O . LEU B 1 191 ? 64.543 33.361 92.873 1.00 9.37 236 LEU B O 1
ATOM 3090 N N . LYS B 1 192 ? 64.774 33.471 95.098 1.00 8.26 237 LYS B N 1
ATOM 3091 C CA . LYS B 1 192 ? 64.966 32.026 95.225 1.00 8.85 237 LYS B CA 1
ATOM 3092 C C . LYS B 1 192 ? 63.756 31.256 94.708 1.00 10.17 237 LYS B C 1
ATOM 3093 O O . LYS B 1 192 ? 63.892 30.232 94.058 1.00 10.78 237 LYS B O 1
ATOM 3099 N N . SER B 1 193 ? 62.563 31.766 94.996 1.00 7.51 238 SER B N 1
ATOM 3100 C CA . SER B 1 193 ? 61.353 31.101 94.563 1.00 7.63 238 SER B CA 1
ATOM 3101 C C . SER B 1 193 ? 61.217 31.143 93.031 1.00 11.34 238 SER B C 1
ATOM 3102 O O . SER B 1 193 ? 60.765 30.172 92.420 1.00 10.98 238 SER B O 1
ATOM 3110 N N . ILE B 1 195 ? 63.619 31.124 90.927 1.00 8.27 240 ILE B N 1
ATOM 3111 C CA . ILE B 1 195 ? 64.585 30.158 90.403 1.00 9.88 240 ILE B CA 1
ATOM 3112 C C . ILE B 1 195 ? 64.071 28.727 90.606 1.00 11.69 240 ILE B C 1
ATOM 3113 O O . ILE B 1 195 ? 64.075 27.914 89.676 1.00 13.42 240 ILE B O 1
ATOM 3118 N N . GLN B 1 196 ? 63.605 28.440 91.820 1.00 10.36 241 GLN B N 1
ATOM 3119 C CA . GLN B 1 196 ? 63.102 27.107 92.172 1.00 12.95 241 GLN B CA 1
ATOM 3120 C C . GLN B 1 196 ? 61.959 26.699 91.262 1.00 14.22 241 GLN B C 1
ATOM 3121 O O . GLN B 1 196 ? 61.837 25.530 90.874 1.00 15.89 241 GLN B O 1
ATOM 3124 N N . ASN B 1 197 ? 61.118 27.672 90.919 1.00 8.90 242 ASN B N 1
ATOM 3125 C CA . ASN B 1 197 ? 59.933 27.414 90.125 1.00 11.59 242 ASN B CA 1
ATOM 3126 C C . ASN B 1 197 ? 60.072 27.766 88.647 1.00 12.43 242 ASN B C 1
ATOM 3127 O O . ASN B 1 197 ? 59.078 27.983 87.954 1.00 11.53 242 ASN B O 1
ATOM 3132 N N . GLU B 1 198 ? 61.304 27.808 88.157 1.00 12.35 243 GLU B N 1
ATOM 3133 C CA . GLU B 1 198 ? 61.534 28.229 86.778 1.00 15.28 243 GLU B CA 1
ATOM 3134 C C . GLU B 1 198 ? 60.765 27.396 85.761 1.00 13.83 243 GLU B C 1
ATOM 3135 O O . GLU B 1 198 ? 60.318 27.918 84.741 1.00 15.67 243 GLU B O 1
ATOM 3141 N N . ALA B 1 199 ? 60.577 26.112 86.045 1.00 13.94 244 ALA B N 1
ATOM 3142 C CA . ALA B 1 199 ? 59.936 25.235 85.063 1.00 16.33 244 ALA B CA 1
ATOM 3143 C C . ALA B 1 199 ? 58.481 25.607 84.765 1.00 18.41 244 ALA B C 1
ATOM 3144 O O . ALA B 1 199 ? 57.978 25.340 83.664 1.00 20.17 244 ALA B O 1
ATOM 3146 N N . THR B 1 200 ? 57.803 26.225 85.735 1.00 13.57 245 THR B N 1
ATOM 3147 C CA . THR B 1 200 ? 56.402 26.610 85.546 1.00 11.84 245 THR B CA 1
ATOM 3148 C C . THR B 1 200 ? 56.232 28.103 85.260 1.00 11.45 245 THR B C 1
ATOM 3149 O O . THR B 1 200 ? 55.116 28.619 85.238 1.00 15.12 245 THR B O 1
ATOM 3153 N N . ARG B 1 201 ? 57.339 28.788 84.998 1.00 13.43 246 ARG B N 1
ATOM 3154 C CA . ARG B 1 201 ? 57.272 30.194 84.610 1.00 12.60 246 ARG B CA 1
ATOM 3155 C C . ARG B 1 201 ? 56.881 30.296 83.125 1.00 14.06 246 ARG B C 1
ATOM 3156 O O . ARG B 1 201 ? 57.591 29.761 82.273 1.00 14.82 246 ARG B O 1
ATOM 3164 N N . PRO B 1 202 ? 55.758 30.967 82.811 1.00 13.53 247 PRO B N 1
ATOM 3165 C CA . PRO B 1 202 ? 55.351 31.143 81.407 1.00 13.26 247 PRO B CA 1
ATOM 3166 C C . PRO B 1 202 ? 56.371 31.925 80.594 1.00 13.01 247 PRO B C 1
ATOM 3167 O O . PRO B 1 202 ? 57.067 32.787 81.121 1.00 15.71 247 PRO B O 1
ATOM 3171 N N . LEU B 1 203 ? 56.454 31.614 79.299 1.00 13.95 248 LEU B N 1
ATOM 3172 C CA . LEU B 1 203 ? 57.301 32.369 78.387 1.00 12.57 248 LEU B CA 1
ATOM 3173 C C . LEU B 1 203 ? 56.752 33.784 78.178 1.00 13.20 248 LEU B C 1
ATOM 3174 O O . LEU B 1 203 ? 55.543 34.002 78.277 1.00 17.19 248 LEU B O 1
ATOM 3179 N N . ALA B 1 204 ? 57.633 34.737 77.882 1.00 17.14 249 ALA B N 1
ATOM 3180 C CA . ALA B 1 204 ? 57.210 36.111 77.598 1.00 18.45 249 ALA B CA 1
ATOM 3181 C C . ALA B 1 204 ? 57.062 36.330 76.087 1.00 24.14 249 ALA B C 1
ATOM 3182 O O . ALA B 1 204 ? 58.042 36.594 75.388 1.00 24.87 249 ALA B O 1
ATOM 3184 N N . PHE B 1 205 ? 55.838 36.208 75.588 1.00 19.42 250 PHE B N 1
ATOM 3185 C CA . PHE B 1 205 ? 55.595 36.308 74.149 1.00 20.38 250 PHE B CA 1
ATOM 3186 C C . PHE B 1 205 ? 55.353 37.744 73.702 1.00 25.09 250 PHE B C 1
ATOM 3187 O O . PHE B 1 205 ? 54.737 38.535 74.418 1.00 28.40 250 PHE B O 1
ATOM 3195 N N . SER B 1 206 ? 55.818 38.066 72.501 1.00 20.06 251 SER B N 1
ATOM 3196 C CA . SER B 1 206 ? 55.764 39.432 71.996 1.00 19.56 251 SER B CA 1
ATOM 3197 C C . SER B 1 206 ? 54.524 39.640 71.151 1.00 21.59 251 SER B C 1
ATOM 3198 O O . SER B 1 206 ? 53.846 38.676 70.792 1.00 20.18 251 SER B O 1
ATOM 3201 N N . PRO B 1 207 ? 54.230 40.903 70.818 1.00 23.30 252 PRO B N 1
ATOM 3202 C CA . PRO B 1 207 ? 53.121 41.198 69.908 1.00 20.95 252 PRO B CA 1
ATOM 3203 C C . PRO B 1 207 ? 53.291 40.470 68.577 1.00 27.15 252 PRO B C 1
ATOM 3204 O O . PRO B 1 207 ? 52.309 39.981 68.016 1.00 26.62 252 PRO B O 1
ATOM 3208 N N . ALA B 1 208 ? 54.521 40.389 68.079 1.00 26.82 253 ALA B N 1
ATOM 3209 C CA . ALA B 1 208 ? 54.765 39.726 66.799 1.00 25.11 253 ALA B CA 1
ATOM 3210 C C . ALA B 1 208 ? 54.379 38.250 66.855 1.00 23.47 253 ALA B C 1
ATOM 3211 O O . ALA B 1 208 ? 53.862 37.697 65.893 1.00 22.65 253 ALA B O 1
ATOM 3213 N N . TYR B 1 209 ? 54.632 37.611 67.991 1.00 20.42 254 TYR B N 1
ATOM 3214 C CA . TYR B 1 209 ? 54.219 36.229 68.184 1.00 16.00 254 TYR B CA 1
ATOM 3215 C C . TYR B 1 209 ? 52.695 36.099 68.081 1.00 16.06 254 TYR B C 1
ATOM 3216 O O . TYR B 1 209 ? 52.181 35.201 67.413 1.00 15.29 254 TYR B O 1
ATOM 3225 N N . TYR B 1 210 ? 51.975 36.994 68.741 1.00 16.06 255 TYR B N 1
ATOM 3226 C CA . TYR B 1 210 ? 50.520 36.950 68.692 1.00 16.58 255 TYR B CA 1
ATOM 3227 C C . TYR B 1 210 ? 49.957 37.342 67.333 1.00 21.91 255 TYR B C 1
ATOM 3228 O O . TYR B 1 210 ? 48.884 36.880 66.955 1.00 18.89 255 TYR B O 1
ATOM 3237 N N . GLN B 1 211 ? 50.684 38.172 66.593 1.00 20.07 256 GLN B N 1
ATOM 3238 C CA . GLN B 1 211 ? 50.271 38.489 65.228 1.00 19.56 256 GLN B CA 1
ATOM 3239 C C . GLN B 1 211 ? 50.407 37.259 64.339 1.00 21.60 256 GLN B C 1
ATOM 3240 O O . GLN B 1 211 ? 49.597 37.031 63.440 1.00 16.91 256 GLN B O 1
ATOM 3246 N N . THR B 1 212 ? 51.434 36.456 64.594 1.00 16.99 257 THR B N 1
ATOM 3247 C CA . THR B 1 212 ? 51.570 35.191 63.891 1.00 15.48 257 THR B CA 1
ATOM 3248 C C . THR B 1 212 ? 50.399 34.262 64.227 1.00 16.85 257 THR B C 1
ATOM 3249 O O . THR B 1 212 ? 49.813 33.631 63.341 1.00 16.18 257 THR B O 1
ATOM 3253 N N . LYS B 1 213 ? 50.046 34.179 65.509 1.00 14.89 258 LYS B N 1
ATOM 3254 C CA . LYS B 1 213 ? 48.888 33.381 65.893 1.00 14.28 258 LYS B CA 1
ATOM 3255 C C . LYS B 1 213 ? 47.619 33.912 65.218 1.00 14.71 258 LYS B C 1
ATOM 3256 O O . LYS B 1 213 ? 46.805 33.132 64.725 1.00 15.08 258 LYS B O 1
ATOM 3262 N N . GLN B 1 214 ? 47.458 35.233 65.207 1.00 13.60 259 GLN B N 1
ATOM 3263 C CA . GLN B 1 214 ? 46.284 35.859 64.583 1.00 10.97 259 GLN B CA 1
ATOM 3264 C C . GLN B 1 214 ? 46.180 35.490 63.105 1.00 13.81 259 GLN B C 1
ATOM 3265 O O . GLN B 1 214 ? 45.109 35.100 62.634 1.00 14.07 259 GLN B O 1
ATOM 3271 N N . THR B 1 215 ? 47.293 35.596 62.384 1.00 16.09 260 THR B N 1
ATOM 3272 C CA . THR B 1 215 ? 47.294 35.291 60.949 1.00 15.16 260 THR B CA 1
ATOM 3273 C C . THR B 1 215 ? 46.978 33.822 60.727 1.00 16.01 260 THR B C 1
ATOM 3274 O O . THR B 1 215 ? 46.263 33.470 59.789 1.00 15.21 260 THR B O 1
ATOM 3278 N N . LEU B 1 216 ? 47.501 32.959 61.595 1.00 12.87 261 LEU B N 1
ATOM 3279 C CA . LEU B 1 216 ? 47.205 31.532 61.503 1.00 13.89 261 LEU B CA 1
ATOM 3280 C C . LEU B 1 216 ? 45.714 31.243 61.702 1.00 17.79 261 LEU B C 1
ATOM 3281 O O . LEU B 1 216 ? 45.133 30.452 60.959 1.00 16.20 261 LEU B O 1
ATOM 3286 N N . LEU B 1 217 ? 45.087 31.886 62.687 1.00 15.32 262 LEU B N 1
ATOM 3287 C CA . LEU B 1 217 ? 43.657 31.696 62.886 1.00 15.35 262 LEU B CA 1
ATOM 3288 C C . LEU B 1 217 ? 42.889 32.151 61.647 1.00 16.95 262 LEU B C 1
ATOM 3289 O O . LEU B 1 217 ? 41.944 31.496 61.212 1.00 17.82 262 LEU B O 1
ATOM 3294 N N . ASP B 1 218 ? 43.303 33.275 61.075 1.00 15.57 263 ASP B N 1
ATOM 3295 C CA . ASP B 1 218 ? 42.602 33.798 59.908 1.00 15.87 263 ASP B CA 1
ATOM 3296 C C . ASP B 1 218 ? 42.810 32.947 58.672 1.00 14.48 263 ASP B C 1
ATOM 3297 O O . ASP B 1 218 ? 41.883 32.769 57.880 1.00 16.29 263 ASP B O 1
ATOM 3302 N N . ILE B 1 219 ? 44.012 32.409 58.493 1.00 13.23 264 ILE B N 1
ATOM 3303 C CA . ILE B 1 219 ? 44.243 31.595 57.307 1.00 15.52 264 ILE B CA 1
ATOM 3304 C C . ILE B 1 219 ? 43.445 30.293 57.419 1.00 17.13 264 ILE B C 1
ATOM 3305 O O . ILE B 1 219 ? 42.925 29.791 56.417 1.00 19.30 264 ILE B O 1
ATOM 3310 N N . LYS B 1 220 ? 43.303 29.782 58.643 1.00 16.87 265 LYS B N 1
ATOM 3311 C CA . LYS B 1 220 ? 42.547 28.552 58.870 1.00 15.01 265 LYS B CA 1
ATOM 3312 C C . LYS B 1 220 ? 41.048 28.792 58.700 1.00 17.36 265 LYS B C 1
ATOM 3313 O O . LYS B 1 220 ? 40.276 27.861 58.462 1.00 23.04 265 LYS B O 1
ATOM 3319 N N . ASN B 1 221 ? 40.649 30.052 58.796 1.00 18.40 266 ASN B N 1
ATOM 3320 C CA . ASN B 1 221 ? 39.251 30.438 58.651 1.00 16.88 266 ASN B CA 1
ATOM 3321 C C . ASN B 1 221 ? 38.822 30.603 57.186 1.00 20.71 266 ASN B C 1
ATOM 3322 O O . ASN B 1 221 ? 37.631 30.655 56.871 1.00 22.26 266 ASN B O 1
ATOM 3327 N N . LEU B 1 222 ? 39.792 30.688 56.287 1.00 17.32 267 LEU B N 1
ATOM 3328 C CA . LEU B 1 222 ? 39.461 30.853 54.878 1.00 17.17 267 LEU B CA 1
ATOM 3329 C C . LEU B 1 222 ? 38.746 29.616 54.360 1.00 18.18 267 LEU B C 1
ATOM 3330 O O . LEU B 1 222 ? 39.107 28.489 54.699 1.00 20.94 267 LEU B O 1
ATOM 3335 N N . LYS B 1 223 ? 37.727 29.834 53.537 1.00 19.40 268 LYS B N 1
ATOM 3336 C CA . LYS B 1 223 ? 36.992 28.746 52.919 1.00 22.70 268 LYS B CA 1
ATOM 3337 C C . LYS B 1 223 ? 36.887 29.052 51.437 1.00 19.21 268 LYS B C 1
ATOM 3338 O O . LYS B 1 223 ? 36.209 29.996 51.034 1.00 23.76 268 LYS B O 1
ATOM 3340 N N . VAL B 1 224 ? 37.580 28.261 50.634 1.00 19.71 269 VAL B N 1
ATOM 3341 C CA . VAL B 1 224 ? 37.591 28.471 49.198 1.00 19.84 269 VAL B CA 1
ATOM 3342 C C . VAL B 1 224 ? 36.432 27.731 48.553 1.00 23.24 269 VAL B C 1
ATOM 3343 O O . VAL B 1 224 ? 36.329 26.510 48.671 1.00 23.99 269 VAL B O 1
ATOM 3347 N N . THR B 1 225 ? 35.561 28.486 47.880 1.00 21.28 270 THR B N 1
ATOM 3348 C CA . THR B 1 225 ? 34.376 27.944 47.226 1.00 23.76 270 THR B CA 1
ATOM 3349 C C . THR B 1 225 ? 34.255 28.505 45.815 1.00 24.39 270 THR B C 1
ATOM 3350 O O . THR B 1 225 ? 35.081 29.310 45.386 1.00 19.48 270 THR B O 1
ATOM 3354 N N . ALA B 1 226 ? 33.212 28.092 45.101 1.00 23.60 271 ALA B N 1
ATOM 3355 C CA . ALA B 1 226 ? 32.978 28.590 43.751 1.00 23.96 271 ALA B CA 1
ATOM 3356 C C . ALA B 1 226 ? 32.656 30.082 43.750 1.00 19.36 271 ALA B C 1
ATOM 3357 O O . ALA B 1 226 ? 32.725 30.735 42.715 1.00 21.83 271 ALA B O 1
ATOM 3359 N N . ASP B 1 227 ? 32.313 30.622 44.914 1.00 19.09 272 ASP B N 1
ATOM 3360 C CA . ASP B 1 227 ? 31.999 32.043 45.023 1.00 20.09 272 ASP B CA 1
ATOM 3361 C C . ASP B 1 227 ? 33.227 32.907 45.318 1.00 17.06 272 ASP B C 1
ATOM 3362 O O . ASP B 1 227 ? 33.181 34.125 45.189 1.00 19.95 272 ASP B O 1
ATOM 3367 N N . THR B 1 228 ? 34.329 32.263 45.695 1.00 16.95 273 THR B N 1
ATOM 3368 C CA . THR B 1 228 ? 35.535 32.977 46.124 1.00 15.31 273 THR B CA 1
ATOM 3369 C C . THR B 1 228 ? 36.085 33.938 45.070 1.00 14.03 273 THR B C 1
ATOM 3370 O O . THR B 1 228 ? 36.462 35.068 45.378 1.00 19.24 273 THR B O 1
ATOM 3374 N N . VAL B 1 229 ? 36.116 33.490 43.827 1.00 16.78 274 VAL B N 1
ATOM 3375 C CA . VAL B 1 229 ? 36.697 34.303 42.769 1.00 17.53 274 VAL B CA 1
ATOM 3376 C C . VAL B 1 229 ? 35.872 34.182 41.504 1.00 22.32 274 VAL B C 1
ATOM 3377 O O . VAL B 1 229 ? 35.113 33.241 41.345 1.00 19.55 274 VAL B O 1
ATOM 3381 N N . HIS B 1 230 ? 36.013 35.164 40.626 1.00 20.11 275 HIS B N 1
ATOM 3382 C CA . HIS B 1 230 ? 35.442 35.110 39.292 1.00 16.28 275 HIS B CA 1
ATOM 3383 C C . HIS B 1 230 ? 36.467 35.748 38.384 1.00 16.04 275 HIS B C 1
ATOM 3384 O O . HIS B 1 230 ? 37.326 36.495 38.858 1.00 17.82 275 HIS B O 1
ATOM 3391 N N . VAL B 1 231 ? 36.391 35.456 37.091 1.00 16.67 276 VAL B N 1
ATOM 3392 C CA . VAL B 1 231 ? 37.421 35.925 36.163 1.00 17.30 276 VAL B CA 1
ATOM 3393 C C . VAL B 1 231 ? 36.883 36.798 35.015 1.00 17.34 276 VAL B C 1
ATOM 3394 O O . VAL B 1 231 ? 37.658 37.355 34.242 1.00 18.71 276 VAL B O 1
ATOM 3398 N N . TYR B 1 232 ? 35.562 36.928 34.902 1.00 15.20 277 TYR B N 1
ATOM 3399 C CA . TYR B 1 232 ? 34.981 37.820 33.896 1.00 14.82 277 TYR B CA 1
ATOM 3400 C C . TYR B 1 232 ? 33.564 38.185 34.310 1.00 16.10 277 TYR B C 1
ATOM 3401 O O . TYR B 1 232 ? 32.989 37.542 35.180 1.00 18.54 277 TYR B O 1
ATOM 3410 N N . ARG B 1 233 ? 33.014 39.226 33.695 1.00 16.83 278 ARG B N 1
ATOM 3411 C CA . ARG B 1 233 ? 31.583 39.450 33.754 1.00 17.79 278 ARG B CA 1
ATOM 3412 C C . ARG B 1 233 ? 31.105 39.769 32.355 1.00 18.96 278 ARG B C 1
ATOM 3413 O O . ARG B 1 233 ? 31.869 40.255 31.520 1.00 19.30 278 ARG B O 1
ATOM 3421 N N . TYR B 1 234 ? 29.839 39.483 32.093 1.00 17.07 279 TYR B N 1
ATOM 3422 C CA . TYR B 1 234 ? 29.245 39.835 30.821 1.00 15.37 279 TYR B CA 1
ATOM 3423 C C . TYR B 1 234 ? 28.831 41.299 30.788 1.00 19.91 279 TYR B C 1
ATOM 3424 O O . TYR B 1 234 ? 28.125 41.769 31.682 1.00 23.90 279 TYR B O 1
ATOM 3433 N N . VAL B 1 235 ? 29.280 42.008 29.755 1.00 20.08 280 VAL B N 1
ATOM 3434 C CA . VAL B 1 235 ? 28.694 43.289 29.374 1.00 21.66 280 VAL B CA 1
ATOM 3435 C C . VAL B 1 235 ? 27.523 43.004 28.422 1.00 24.53 280 VAL B C 1
ATOM 3436 O O . VAL B 1 235 ? 26.496 43.685 28.455 1.00 23.40 280 VAL B O 1
ATOM 3448 N N . LYS B 1 237 ? 25.676 39.288 26.796 1.00 18.47 282 LYS B N 1
ATOM 3449 C CA . LYS B 1 237 ? 25.657 37.834 26.622 1.00 13.60 282 LYS B CA 1
ATOM 3450 C C . LYS B 1 237 ? 25.636 37.444 25.151 1.00 15.55 282 LYS B C 1
ATOM 3451 O O . LYS B 1 237 ? 25.256 38.253 24.311 1.00 18.90 282 LYS B O 1
ATOM 3457 N N . PRO B 1 238 ? 26.047 36.203 24.839 1.00 14.47 283 PRO B N 1
ATOM 3458 C CA . PRO B 1 238 ? 26.086 35.771 23.435 1.00 13.16 283 PRO B CA 1
ATOM 3459 C C . PRO B 1 238 ? 24.793 36.091 22.696 1.00 19.33 283 PRO B C 1
ATOM 3460 O O . PRO B 1 238 ? 23.689 35.773 23.143 1.00 15.36 283 PRO B O 1
ATOM 3464 N N . THR B 1 239 ? 24.939 36.734 21.549 1.00 15.52 284 THR B N 1
ATOM 3465 C CA . THR B 1 239 ? 23.787 37.144 20.774 1.00 18.44 284 THR B CA 1
ATOM 3466 C C . THR B 1 239 ? 23.216 36.001 19.931 1.00 16.81 284 THR B C 1
ATOM 3467 O O . THR B 1 239 ? 23.910 35.036 19.587 1.00 14.94 284 THR B O 1
ATOM 3471 N N . LEU B 1 240 ? 21.928 36.105 19.627 1.00 15.63 285 LEU B N 1
ATOM 3472 C CA . LEU B 1 240 ? 21.317 35.247 18.626 1.00 17.82 285 LEU B CA 1
ATOM 3473 C C . LEU B 1 240 ? 21.274 36.042 17.331 1.00 18.42 285 LEU B C 1
ATOM 3474 O O . LEU B 1 240 ? 20.438 36.937 17.180 1.00 20.58 285 LEU B O 1
ATOM 3479 N N . PRO B 1 241 ? 22.179 35.731 16.388 1.00 17.31 286 PRO B N 1
ATOM 3480 C CA . PRO B 1 241 ? 22.230 36.550 15.173 1.00 20.47 286 PRO B CA 1
ATOM 3481 C C . PRO B 1 241 ? 20.962 36.438 14.335 1.00 18.47 286 PRO B C 1
ATOM 3482 O O . PRO B 1 241 ? 20.462 35.345 14.076 1.00 20.21 286 PRO B O 1
ATOM 3486 N N . VAL B 1 242 ? 20.452 37.587 13.902 1.00 19.75 287 VAL B N 1
ATOM 3487 C CA . VAL B 1 242 ? 19.231 37.619 13.111 1.00 26.26 287 VAL B CA 1
ATOM 3488 C C . VAL B 1 242 ? 19.517 37.344 11.636 1.00 26.97 287 VAL B C 1
ATOM 3489 O O . VAL B 1 242 ? 18.645 36.867 10.909 1.00 27.94 287 VAL B O 1
ATOM 3493 N N . ARG B 1 243 ? 20.738 37.648 11.200 1.00 28.11 288 ARG B N 1
ATOM 3494 C CA . ARG B 1 243 ? 21.122 37.457 9.800 1.00 35.15 288 ARG B CA 1
ATOM 3495 C C . ARG B 1 243 ? 22.394 36.625 9.676 1.00 29.43 288 ARG B C 1
ATOM 3496 O O . ARG B 1 243 ? 23.279 36.706 10.524 1.00 27.69 288 ARG B O 1
ATOM 3504 N N . ARG B 1 244 ? 22.492 35.834 8.612 1.00 22.90 289 ARG B N 1
ATOM 3505 C CA . ARG B 1 244 ? 23.678 35.011 8.395 1.00 23.68 289 ARG B CA 1
ATOM 3506 C C . ARG B 1 244 ? 24.891 35.859 8.021 1.00 21.40 289 ARG B C 1
ATOM 3507 O O . ARG B 1 244 ? 24.739 37.021 7.633 1.00 30.90 289 ARG B O 1
#

InterPro domains:
  IPR003856 Polysaccharide chain length determinant, N-terminal domain [PF02706] (16-121)
  IPR050445 Bacterial polysaccharide biosynthesis and export [PTHR32309] (1-320)

Secondary structure (P-SEA, 3-state):
cbbbbbbbccccccccccccccccccccccccaaaaaaaaaaaaaaaaaaaaaaaacccbbbbbbcccccccbbbbbbcccccccccaaaaaaaaaaaaaaaaaaaaaaaaaaaaaaaaaaaaaaaaaaaaaaaaaaaaaaaaaaaaaaacccccccccccccccccccccccccccccccccccccccaaaaaaaaaaaaaaacccccccccccccccccccccccc/cbbbbbbbccccccccccccccccccccccccaaaaaaaaaaaaaaaaaaaaaaaacccbbbbbbcccccbbbbbbbcccccccccaaaaaaaaaaaaaaaaaaaaaaaaaaaaaaaaaaaaaaaaaaaaaaaaaaaaaaaaaaaaaaacccccccccccccccccccccccccccccccccccccccaaaaaaaaaaaaaaacccccccccccccccccccccc

Organism: Salmonella typhimurium (strain LT2 / SGSC1412 / ATCC 700720) (NCBI:txid99287)

GO terms:
  GO:0042802 identical protein binding (F, IPI)

Sequence (453 aa):
KWTSTTAIITQPDVGQIAGYNNANVIYGQAAPKVSDLQETLIGRFSSAFSALAETLDNQEEPEKLTIEPSVKPLTVSYVGQTAEGAQKLAQYIQQVDDKVNQELERDLKDNIALGRKNLQDSLRTQEVVAQEQKDLRIRQIEEALRYADEAKITQPQIQQTQDVTQDTFLLGSDALKSIQNEATRPLAFSPAYYQTKQTLLDIKNLKVTADTVHVYRYVKPTLPVRRDSKWTSTAIITQPDVGQIAGYNNANVIYGQAAPKVSDLQETLIGRFSSAFSALAETLDNQEEPEKLTIEPSLPLTVSSYVGQTAEGAQKLAQYIQQVDDKVNQELERDLKDNIALGRKNLQDSLRTQEEVVAQEQKDLRIRQIEEALRYADEAKITQPQIQQTQDVTQDTFLLGSDALKSIQNEATRPLAFSPAYYQTKQTLLDIKNLKVTADTVHVYRYVKPTLPVRR

Solvent-accessible surface area: 24184 Å² total

Radius of gyration: 33.55 Å; Cα contacts (8 Å, |Δi|>4): 691; chains: 2; bounding box: 65×54×99 Å

B-factor: mean 24.05, std 10.55, range [4.34, 116.8]

CATH classification: 3.30.1890.10